Protein AF-0000000086683139 (afdb_homodimer)

Sequence (374 aa):
MGTTRTSRERWIEEGLRALADGGPDAVRVEVLAKRLGVTKGGFYGSFADRDALLGAMLDTWERESTDEVLARVEREGGDPRTRARRAGMLTFSSDRLLPIDLAVRDWARRDEAVAERLRRVDNRRMGLLREMIGTFCADVDEVEARSLIAFCVAIGGHFLAADHGDRTRGQVLARAADLILDRPRPGMGTTRTSRERWIEEGLRALADGGPDAVRVEVLAKRLGVTKGGFYGSFADRDALLGAMLDTWERESTDEVLARVEREGGDPRTRARRAGMLTFSSDRLLPIDLAVRDWARRDEAVAERLRRVDNRRMGLLREMIGTFCADVDEVEARSLIAFCVAIGGHFLAADHGDRTRGQVLARAADLILDRPRPG

pLDDT: mean 91.91, std 10.01, range [36.03, 98.5]

Structure (mmCIF, N/CA/C/O backbone):
data_AF-0000000086683139-model_v1
#
loop_
_entity.id
_entity.type
_entity.pdbx_description
1 polymer 'TetR family transcriptional regulator'
#
loop_
_atom_site.group_PDB
_atom_site.id
_atom_site.type_symbol
_atom_site.label_atom_id
_atom_site.label_alt_id
_atom_site.label_comp_id
_atom_site.label_asym_id
_atom_site.label_entity_id
_atom_site.label_seq_id
_atom_site.pdbx_PDB_ins_code
_atom_site.Cartn_x
_atom_site.Cartn_y
_atom_site.Cartn_z
_atom_site.occupancy
_atom_site.B_iso_or_equiv
_atom_site.auth_seq_id
_atom_site.auth_comp_id
_atom_site.auth_asym_id
_atom_site.auth_atom_id
_atom_site.pdbx_PDB_model_num
ATOM 1 N N . MET A 1 1 ? 24.453 -15.883 -38.875 1 36.03 1 MET A N 1
ATOM 2 C CA . MET A 1 1 ? 23.641 -14.875 -38.188 1 36.03 1 MET A CA 1
ATOM 3 C C . MET A 1 1 ? 23.781 -14.984 -36.688 1 36.03 1 MET A C 1
ATOM 5 O O . MET A 1 1 ? 23.484 -16.031 -36.094 1 36.03 1 MET A O 1
ATOM 9 N N . GLY A 1 2 ? 24.703 -14.438 -36 1 42.91 2 GLY A N 1
ATOM 10 C CA . GLY A 1 2 ? 25.125 -14.672 -34.625 1 42.91 2 GLY A CA 1
ATOM 11 C C . GLY A 1 2 ? 24 -14.523 -33.625 1 42.91 2 GLY A C 1
ATOM 12 O O . GLY A 1 2 ? 23.234 -13.547 -33.688 1 42.91 2 GLY A O 1
ATOM 13 N N . THR A 1 3 ? 23.281 -15.547 -33.188 1 50.06 3 THR A N 1
ATOM 14 C CA . THR A 1 3 ? 22.156 -15.555 -32.25 1 50.06 3 THR A CA 1
ATOM 15 C C . THR A 1 3 ? 22.375 -14.531 -31.156 1 50.06 3 THR A C 1
ATOM 17 O O . THR A 1 3 ? 23.344 -14.617 -30.406 1 50.06 3 THR A O 1
ATOM 20 N N . THR A 1 4 ? 22.156 -13.336 -31.406 1 58.88 4 THR A N 1
ATOM 21 C CA . THR A 1 4 ? 22.312 -12.227 -30.469 1 58.88 4 THR A CA 1
ATOM 22 C C . THR A 1 4 ? 21.875 -12.641 -29.062 1 58.88 4 THR A C 1
ATOM 24 O O . THR A 1 4 ? 20.766 -13.125 -28.875 1 58.88 4 THR A O 1
ATOM 27 N N . ARG A 1 5 ? 22.953 -13.094 -28.203 1 76.19 5 ARG A N 1
ATOM 28 C CA . ARG A 1 5 ? 22.797 -13.57 -26.844 1 76.19 5 ARG A CA 1
ATOM 29 C C . ARG A 1 5 ? 21.953 -12.609 -26.016 1 76.19 5 ARG A C 1
ATOM 31 O O . ARG A 1 5 ? 22.125 -11.398 -26.094 1 76.19 5 ARG A O 1
ATOM 38 N N . THR A 1 6 ? 20.844 -13.172 -25.453 1 84.62 6 THR A N 1
ATOM 39 C CA . THR A 1 6 ? 20.016 -12.391 -24.531 1 84.62 6 THR A CA 1
ATOM 40 C C . THR A 1 6 ? 20.891 -11.719 -23.469 1 84.62 6 THR A C 1
ATOM 42 O O . THR A 1 6 ? 21.719 -12.367 -22.828 1 84.62 6 THR A O 1
ATOM 45 N N . SER A 1 7 ? 20.781 -10.469 -23.438 1 91 7 SER A N 1
ATOM 46 C CA . SER A 1 7 ? 21.609 -9.727 -22.5 1 91 7 SER A CA 1
ATOM 47 C C . SER A 1 7 ? 21.203 -9.992 -21.062 1 91 7 SER A C 1
ATOM 49 O O . SER A 1 7 ? 20.078 -10.414 -20.797 1 91 7 SER A O 1
ATOM 51 N N . ARG A 1 8 ? 22.109 -9.844 -20.203 1 95.31 8 ARG A N 1
ATOM 52 C CA . ARG A 1 8 ? 21.875 -9.961 -18.766 1 95.31 8 ARG A CA 1
ATOM 53 C C . ARG A 1 8 ? 20.703 -9.086 -18.328 1 95.31 8 ARG A C 1
ATOM 55 O O . ARG A 1 8 ? 19.875 -9.516 -17.516 1 95.31 8 ARG A O 1
ATOM 62 N N . GLU A 1 9 ? 20.578 -7.973 -18.875 1 96.25 9 GLU A N 1
ATOM 63 C CA . GLU A 1 9 ? 19.547 -7 -18.531 1 96.25 9 GLU A CA 1
ATOM 64 C C . GLU A 1 9 ? 18.156 -7.512 -18.906 1 96.25 9 GLU A C 1
ATOM 66 O O . GLU A 1 9 ? 17.188 -7.25 -18.203 1 96.25 9 GLU A O 1
ATOM 71 N N . ARG A 1 10 ? 18.062 -8.156 -19.922 1 96.69 10 ARG A N 1
ATOM 72 C CA . ARG A 1 10 ? 16.781 -8.68 -20.359 1 96.69 10 ARG A CA 1
ATOM 73 C C . ARG A 1 10 ? 16.281 -9.766 -19.422 1 96.69 10 ARG A C 1
ATOM 75 O O . ARG A 1 10 ? 15.078 -9.844 -19.141 1 96.69 10 ARG A O 1
ATOM 82 N N . TRP A 1 11 ? 17.234 -10.578 -18.953 1 97.25 11 TRP A N 1
ATOM 83 C CA . TRP A 1 11 ? 16.875 -11.594 -17.969 1 97.25 11 TRP A CA 1
ATOM 84 C C . TRP A 1 11 ? 16.391 -10.945 -16.672 1 97.25 11 TRP A C 1
ATOM 86 O O . TRP A 1 11 ? 15.391 -11.375 -16.094 1 97.25 11 TRP A O 1
ATOM 96 N N . ILE A 1 12 ? 17.094 -9.922 -16.281 1 98.12 12 ILE A N 1
ATOM 97 C CA . ILE A 1 12 ? 16.75 -9.227 -15.047 1 98.12 12 ILE A CA 1
ATOM 98 C C . ILE A 1 12 ? 15.367 -8.586 -15.188 1 98.12 12 ILE A C 1
ATOM 100 O O . ILE A 1 12 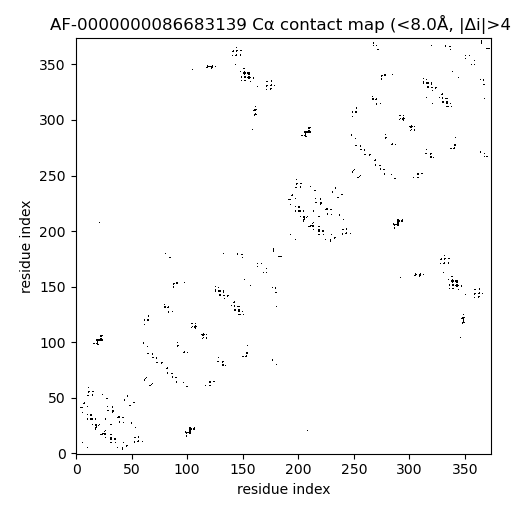? 14.523 -8.719 -14.297 1 98.12 12 ILE A O 1
ATOM 104 N N . GLU A 1 13 ? 15.117 -7.957 -16.312 1 97.62 13 GLU A N 1
ATOM 105 C CA . GLU A 1 13 ? 13.836 -7.285 -16.531 1 97.62 13 GLU A CA 1
ATOM 106 C C . GLU A 1 13 ? 12.688 -8.289 -16.562 1 97.62 13 GLU A C 1
ATOM 108 O O . GLU A 1 13 ? 11.641 -8.055 -15.953 1 97.62 13 GLU A O 1
ATOM 113 N N . GLU A 1 14 ? 12.93 -9.344 -17.234 1 97.75 14 GLU A N 1
ATOM 114 C CA . GLU A 1 14 ? 11.906 -10.383 -17.266 1 97.75 14 GLU A CA 1
ATOM 115 C C . GLU A 1 14 ? 11.695 -10.992 -15.883 1 97.75 14 GLU A C 1
ATOM 117 O O . GLU A 1 14 ? 10.57 -11.328 -15.508 1 97.75 14 GLU A O 1
ATOM 122 N N . GLY A 1 15 ? 12.75 -11.18 -15.156 1 98.19 15 GLY A N 1
ATOM 123 C CA . GLY A 1 15 ? 12.648 -11.641 -13.781 1 98.19 15 GLY A CA 1
ATOM 124 C C . GLY A 1 15 ? 11.859 -10.703 -12.891 1 98.19 15 GLY A C 1
ATOM 125 O O . GLY A 1 15 ? 11.031 -11.148 -12.086 1 98.19 15 GLY A O 1
ATOM 126 N N . LEU A 1 16 ? 12.102 -9.422 -13.031 1 97.94 16 LEU A N 1
ATOM 127 C CA . LEU A 1 16 ? 11.391 -8.414 -12.242 1 97.94 16 LEU A CA 1
ATOM 128 C C . LEU A 1 16 ? 9.906 -8.414 -12.586 1 97.94 16 LEU A C 1
ATOM 130 O O . LEU A 1 16 ? 9.062 -8.25 -11.703 1 97.94 16 LEU A O 1
ATOM 134 N N . ARG A 1 17 ? 9.602 -8.594 -13.82 1 96.5 17 ARG A N 1
ATOM 135 C CA . ARG A 1 17 ? 8.203 -8.703 -14.227 1 96.5 17 ARG A CA 1
ATOM 136 C C . ARG A 1 17 ? 7.543 -9.914 -13.578 1 96.5 17 ARG A C 1
ATOM 138 O O . ARG A 1 17 ? 6.43 -9.82 -13.055 1 96.5 17 ARG A O 1
ATOM 145 N N . ALA A 1 18 ? 8.273 -11.031 -13.625 1 96.94 18 ALA A N 1
ATOM 146 C CA . ALA A 1 18 ? 7.77 -12.258 -13 1 96.94 18 ALA A CA 1
ATOM 147 C C . ALA A 1 18 ? 7.582 -12.07 -11.5 1 96.94 18 ALA A C 1
ATOM 149 O O . ALA A 1 18 ? 6.586 -12.516 -10.93 1 96.94 18 ALA A O 1
ATOM 150 N N . LEU A 1 19 ? 8.531 -11.406 -10.906 1 97.06 19 LEU A N 1
ATOM 151 C CA . LEU A 1 19 ? 8.461 -11.109 -9.484 1 97.06 19 LEU A CA 1
ATOM 152 C C . LEU A 1 19 ? 7.215 -10.289 -9.156 1 97.06 19 LEU A C 1
ATOM 154 O O . LEU A 1 19 ? 6.48 -10.609 -8.219 1 97.06 19 LEU A O 1
ATOM 158 N N . ALA A 1 20 ? 6.953 -9.273 -9.922 1 94.56 20 ALA A N 1
ATOM 159 C CA . ALA A 1 20 ? 5.809 -8.391 -9.727 1 94.56 20 ALA A CA 1
ATOM 160 C C . ALA A 1 20 ? 4.496 -9.156 -9.867 1 94.56 20 ALA A C 1
ATOM 162 O O . ALA A 1 20 ? 3.531 -8.875 -9.148 1 94.56 20 ALA A O 1
ATOM 163 N N . ASP A 1 21 ? 4.551 -10.156 -10.703 1 90.31 21 ASP A N 1
ATOM 164 C CA . ASP A 1 21 ? 3.332 -10.891 -11.031 1 90.31 21 ASP A CA 1
ATOM 165 C C . ASP A 1 21 ? 3.039 -11.969 -9.984 1 90.31 21 ASP A C 1
ATOM 167 O O . ASP A 1 21 ? 1.876 -12.266 -9.703 1 90.31 21 ASP A O 1
ATOM 171 N N . GLY A 1 22 ? 4.125 -12.516 -9.438 1 90.44 22 GLY A N 1
ATOM 172 C CA . GLY A 1 22 ? 3.83 -13.695 -8.633 1 90.44 22 GLY A CA 1
ATOM 173 C C . GLY A 1 22 ? 4.832 -13.914 -7.512 1 90.44 22 GLY A C 1
ATOM 174 O O . GLY A 1 22 ? 4.859 -14.984 -6.902 1 90.44 22 GLY A O 1
ATOM 175 N N . GLY A 1 23 ? 5.648 -12.969 -7.262 1 94.5 23 GLY A N 1
ATOM 176 C CA . GLY A 1 23 ? 6.637 -13.133 -6.211 1 94.5 23 GLY A CA 1
ATOM 177 C C . GLY A 1 23 ? 7.855 -13.922 -6.656 1 94.5 23 GLY A C 1
ATOM 178 O O . GLY A 1 23 ? 7.977 -14.281 -7.828 1 94.5 23 GLY A O 1
ATOM 179 N N . PRO A 1 24 ? 8.703 -14.156 -5.723 1 96.38 24 PRO A N 1
ATOM 180 C CA . PRO A 1 24 ? 9.969 -14.805 -6.086 1 96.38 24 PRO A CA 1
ATOM 181 C C . PRO A 1 24 ? 9.766 -16.234 -6.609 1 96.38 24 PRO A C 1
ATOM 183 O O . PRO A 1 24 ? 10.562 -16.719 -7.414 1 96.38 24 PRO A O 1
ATOM 186 N N . ASP A 1 25 ? 8.734 -16.891 -6.195 1 94.25 25 ASP A N 1
ATOM 187 C CA . ASP A 1 25 ? 8.477 -18.25 -6.641 1 94.25 25 ASP A CA 1
ATOM 188 C C . ASP A 1 25 ? 8.117 -18.281 -8.125 1 94.25 25 ASP A C 1
ATOM 190 O O . ASP A 1 25 ? 8.281 -19.312 -8.781 1 94.25 25 ASP A O 1
ATOM 194 N N . ALA A 1 26 ? 7.695 -17.219 -8.625 1 95.19 26 ALA A N 1
ATOM 195 C CA . ALA A 1 26 ? 7.316 -17.125 -10.039 1 95.19 26 ALA A CA 1
ATOM 196 C C . ALA A 1 26 ? 8.539 -16.922 -10.922 1 95.19 26 ALA A C 1
ATOM 198 O O . ALA A 1 26 ? 8.461 -17.047 -12.148 1 95.19 26 ALA A O 1
ATOM 199 N N . VAL A 1 27 ? 9.664 -16.641 -10.328 1 97.75 27 VAL A N 1
ATOM 200 C CA . VAL A 1 27 ? 10.898 -16.438 -11.07 1 97.75 27 VAL A CA 1
ATOM 201 C C . VAL A 1 27 ? 11.586 -17.781 -11.32 1 97.75 27 VAL A C 1
ATOM 203 O O . VAL A 1 27 ? 12.438 -18.203 -10.531 1 97.75 27 VAL A O 1
ATOM 206 N N . ARG A 1 28 ? 11.188 -18.375 -12.43 1 97.62 28 ARG A N 1
ATOM 207 C CA . ARG A 1 28 ? 11.734 -19.656 -12.836 1 97.62 28 ARG A CA 1
ATOM 208 C C . ARG A 1 28 ? 12.484 -19.547 -14.156 1 97.62 28 ARG A C 1
ATOM 210 O O . ARG A 1 28 ? 11.969 -18.969 -15.117 1 97.62 28 ARG A O 1
ATOM 217 N N . VAL A 1 29 ? 13.633 -20.125 -14.203 1 96.88 29 VAL A N 1
ATOM 218 C CA . VAL A 1 29 ? 14.523 -19.969 -15.344 1 96.88 29 VAL A CA 1
ATOM 219 C C . VAL A 1 29 ? 13.844 -20.469 -16.625 1 96.88 29 VAL A C 1
ATOM 221 O O . VAL A 1 29 ? 13.875 -19.781 -17.656 1 96.88 29 VAL A O 1
ATOM 224 N N . GLU A 1 30 ? 13.219 -21.578 -16.5 1 96.44 30 GLU A N 1
ATOM 225 C CA . GLU A 1 30 ? 12.562 -22.156 -17.656 1 96.44 30 GLU A CA 1
ATOM 226 C C . GLU A 1 30 ? 11.445 -21.266 -18.172 1 96.44 30 GLU A C 1
ATOM 228 O O . GLU A 1 30 ? 11.305 -21.062 -19.391 1 96.44 30 GLU A O 1
ATOM 233 N N . VAL A 1 31 ? 10.734 -20.719 -17.312 1 96.19 31 VAL A N 1
ATOM 234 C CA . VAL A 1 31 ? 9.609 -19.859 -17.672 1 96.19 31 VAL A CA 1
ATOM 235 C C . VAL A 1 31 ? 10.133 -18.562 -18.281 1 96.19 31 VAL A C 1
ATOM 237 O O . VAL A 1 31 ? 9.594 -18.078 -19.281 1 96.19 31 VAL A O 1
ATOM 240 N N . LEU A 1 32 ? 11.148 -18.016 -17.672 1 97.31 32 LEU A N 1
ATOM 241 C CA . LEU A 1 32 ? 11.734 -16.781 -18.188 1 97.31 32 LEU A CA 1
ATOM 242 C C . LEU A 1 32 ? 12.297 -17 -19.578 1 97.31 32 LEU A C 1
ATOM 244 O O . LEU A 1 32 ? 12.117 -16.141 -20.469 1 97.31 32 LEU A O 1
ATOM 248 N N . ALA A 1 33 ? 12.938 -18.125 -19.766 1 96.56 33 ALA A N 1
ATOM 249 C CA . ALA A 1 33 ? 13.492 -18.438 -21.078 1 96.56 33 ALA A CA 1
ATOM 250 C C . ALA A 1 33 ? 12.398 -18.516 -22.141 1 96.56 33 ALA A C 1
ATOM 252 O O . ALA A 1 33 ? 12.547 -17.953 -23.234 1 96.56 33 ALA A O 1
ATOM 253 N N . LYS A 1 34 ? 11.344 -19.141 -21.766 1 96.12 34 LYS A N 1
ATOM 254 C CA . LYS A 1 34 ? 10.211 -19.266 -22.672 1 96.12 34 LYS A CA 1
ATOM 255 C C . LYS A 1 34 ? 9.641 -17.891 -23.031 1 96.12 34 LYS A C 1
ATOM 257 O O . LYS A 1 34 ? 9.383 -17.609 -24.203 1 96.12 34 LYS A O 1
ATOM 262 N N . ARG A 1 35 ? 9.516 -17.047 -22.094 1 95.44 35 ARG A N 1
ATOM 263 C CA . ARG A 1 35 ? 8.961 -15.719 -22.312 1 95.44 35 ARG A CA 1
ATOM 264 C C . ARG A 1 35 ? 9.891 -14.875 -23.188 1 95.44 35 ARG A C 1
ATOM 266 O O . ARG A 1 35 ? 9.43 -14.047 -23.969 1 95.44 35 ARG A O 1
ATOM 273 N N . LEU A 1 36 ? 11.148 -15.102 -23 1 95.69 36 LEU A N 1
ATOM 274 C CA . LEU A 1 36 ? 12.148 -14.359 -23.75 1 95.69 36 LEU A CA 1
ATOM 275 C C . LEU A 1 36 ? 12.367 -14.961 -25.125 1 95.69 36 LEU A C 1
ATOM 277 O O . LEU A 1 36 ? 13.023 -14.359 -25.984 1 95.69 36 LEU A O 1
ATOM 281 N N . GLY A 1 37 ? 11.805 -16.141 -25.328 1 95.06 37 GLY A N 1
ATOM 282 C CA . GLY A 1 37 ? 11.953 -16.812 -26.609 1 95.06 37 GLY A CA 1
ATOM 283 C C . GLY A 1 37 ? 13.344 -17.359 -26.844 1 95.06 37 GLY A C 1
ATOM 284 O O . GLY A 1 37 ? 13.859 -17.328 -27.953 1 95.06 37 GLY A O 1
ATOM 285 N N . VAL A 1 38 ? 13.992 -17.797 -25.812 1 93.75 38 VAL A N 1
ATOM 286 C CA . VAL A 1 38 ? 15.344 -18.328 -25.891 1 93.75 38 VAL A CA 1
ATOM 287 C C . VAL A 1 38 ? 15.422 -19.672 -25.188 1 93.75 38 VAL A C 1
ATOM 289 O O . VAL A 1 38 ? 14.453 -20.109 -24.547 1 93.75 38 VAL A O 1
ATOM 292 N N . THR A 1 39 ? 16.5 -20.328 -25.359 1 90.31 39 THR A N 1
ATOM 293 C CA . THR A 1 39 ? 16.719 -21.594 -24.672 1 90.31 39 THR A CA 1
ATOM 294 C C . THR A 1 39 ? 17.188 -21.344 -23.234 1 90.31 39 THR A C 1
ATOM 296 O O . THR A 1 39 ? 17.734 -20.297 -22.922 1 90.31 39 THR A O 1
ATOM 299 N N . LYS A 1 40 ? 16.969 -22.281 -22.391 1 90.69 40 LYS A N 1
ATOM 300 C CA . LYS A 1 40 ? 17.438 -22.219 -21.016 1 90.69 40 LYS A CA 1
ATOM 301 C C . LYS A 1 40 ? 18.953 -22.094 -20.938 1 90.69 40 LYS A C 1
ATOM 303 O O . LYS A 1 40 ? 19.5 -21.516 -20 1 90.69 40 LYS A O 1
ATOM 308 N N . GLY A 1 41 ? 19.641 -22.719 -21.938 1 90.19 41 GLY A N 1
ATOM 309 C CA . GLY A 1 41 ? 21.078 -22.656 -22.016 1 90.19 41 GLY A CA 1
ATOM 310 C C . GLY A 1 41 ? 21.625 -21.234 -22.047 1 90.19 41 GLY A C 1
ATOM 311 O O . GLY A 1 41 ? 22.688 -20.953 -21.5 1 90.19 41 GLY A O 1
ATOM 312 N N . GLY A 1 42 ? 20.891 -20.391 -22.656 1 90.81 42 GLY A N 1
ATOM 313 C CA . GLY A 1 42 ? 21.281 -18.984 -22.719 1 90.81 42 GLY A CA 1
ATOM 314 C C . GLY A 1 42 ? 21.344 -18.328 -21.344 1 90.81 42 GLY A C 1
ATOM 315 O O . GLY A 1 42 ? 22.031 -17.328 -21.172 1 90.81 42 GLY A O 1
ATOM 316 N N . PHE A 1 43 ? 20.594 -18.891 -20.391 1 95.75 43 PHE A N 1
ATOM 317 C CA . PHE A 1 43 ? 20.578 -18.375 -19.031 1 95.75 43 PHE A CA 1
ATOM 318 C C . PHE A 1 43 ? 21.938 -18.531 -18.359 1 95.75 43 PHE A C 1
ATOM 320 O O . PHE A 1 43 ? 22.422 -17.609 -17.703 1 95.75 43 PHE A O 1
ATOM 327 N N . TYR A 1 44 ? 22.547 -19.547 -18.531 1 93.19 44 TYR A N 1
ATOM 328 C CA . TYR A 1 44 ? 23.766 -19.906 -17.812 1 93.19 44 TYR A CA 1
ATOM 329 C C . TYR A 1 44 ? 24.969 -19.188 -18.391 1 93.19 44 TYR A C 1
ATOM 331 O O . TYR A 1 44 ? 26.062 -19.203 -17.812 1 93.19 44 TYR A O 1
ATOM 339 N N . GLY A 1 45 ? 24.844 -18.625 -19.516 1 92.12 45 GLY A N 1
ATOM 340 C CA . GLY A 1 45 ? 25.828 -17.672 -20.016 1 92.12 45 GLY A CA 1
ATOM 341 C C . GLY A 1 45 ? 25.828 -16.359 -19.234 1 92.12 45 GLY A C 1
ATOM 342 O O . GLY A 1 45 ? 26.859 -15.672 -19.188 1 92.12 45 GLY A O 1
ATOM 343 N N . SER A 1 46 ? 24.719 -16.125 -18.594 1 94.69 46 SER A N 1
ATOM 344 C CA . SER A 1 46 ? 24.547 -14.859 -17.906 1 94.69 46 SER A CA 1
ATOM 345 C C . SER A 1 46 ? 24.594 -15.031 -16.391 1 94.69 46 SER A C 1
ATOM 347 O O . SER A 1 46 ? 25.078 -14.156 -15.672 1 94.69 46 SER A O 1
ATOM 349 N N . PHE A 1 47 ? 24.062 -16.188 -15.945 1 97.38 47 PHE A N 1
ATOM 350 C CA . PHE A 1 47 ? 23.953 -16.406 -14.508 1 97.38 47 PHE A CA 1
ATOM 351 C C . PHE A 1 47 ? 24.344 -17.828 -14.148 1 97.38 47 PHE A C 1
ATOM 353 O O . PHE A 1 47 ? 24.016 -18.766 -14.867 1 97.38 47 PHE A O 1
ATOM 360 N N . ALA A 1 48 ? 25 -17.891 -13.016 1 96.69 48 ALA A N 1
ATOM 361 C CA . ALA A 1 48 ? 25.438 -19.203 -12.539 1 96.69 48 ALA A CA 1
ATOM 362 C C . ALA A 1 48 ? 24.25 -20.062 -12.148 1 96.69 48 ALA A C 1
ATOM 364 O O . ALA A 1 48 ? 24.266 -21.281 -12.32 1 96.69 48 ALA A O 1
ATOM 365 N N . ASP A 1 49 ? 23.188 -19.422 -11.523 1 96.88 49 ASP A N 1
ATOM 366 C CA . ASP A 1 49 ? 21.984 -20.109 -11.062 1 96.88 49 ASP A CA 1
ATOM 367 C C . ASP A 1 49 ? 20.859 -19.109 -10.805 1 96.88 49 ASP A C 1
ATOM 369 O O . ASP A 1 49 ? 21.016 -17.922 -11.023 1 96.88 49 ASP A O 1
ATOM 373 N N . ARG A 1 50 ? 19.719 -19.594 -10.414 1 97.5 50 ARG A N 1
ATOM 374 C CA . ARG A 1 50 ? 18.531 -18.781 -10.133 1 97.5 50 ARG A CA 1
ATOM 375 C C . ARG A 1 50 ? 18.797 -17.766 -9.031 1 97.5 50 ARG A C 1
ATOM 377 O O . ARG A 1 50 ? 18.344 -16.625 -9.102 1 97.5 50 ARG A O 1
ATOM 384 N N . ASP A 1 51 ? 19.562 -18.172 -8.086 1 97.56 51 ASP A N 1
ATOM 385 C CA . ASP A 1 51 ? 19.859 -17.281 -6.969 1 97.56 51 ASP A CA 1
ATOM 386 C C . ASP A 1 51 ? 20.672 -16.078 -7.426 1 97.56 51 ASP A C 1
ATOM 388 O O . ASP A 1 51 ? 20.469 -14.969 -6.922 1 97.56 51 ASP A O 1
ATOM 392 N N . ALA A 1 52 ? 21.531 -16.312 -8.266 1 98.06 52 ALA A N 1
ATOM 393 C CA . ALA A 1 52 ? 22.312 -15.203 -8.836 1 98.06 52 ALA A CA 1
ATOM 394 C C . ALA A 1 52 ? 21.391 -14.211 -9.547 1 98.06 52 ALA A C 1
ATOM 396 O O . ALA A 1 52 ? 21.594 -13 -9.461 1 98.06 52 ALA A O 1
ATOM 397 N N . LEU A 1 53 ? 20.422 -14.734 -10.273 1 98.31 53 LEU A N 1
ATOM 398 C CA . LEU A 1 53 ? 19.438 -13.867 -10.922 1 98.31 53 LEU A CA 1
ATOM 399 C C . LEU A 1 53 ? 18.641 -13.086 -9.883 1 98.31 53 LEU A C 1
ATOM 401 O O . LEU A 1 53 ? 18.484 -11.867 -10 1 98.31 53 LEU A O 1
ATOM 405 N N . LEU A 1 54 ? 18.172 -13.75 -8.844 1 98.44 54 LEU A N 1
ATOM 406 C CA . LEU A 1 54 ? 17.406 -13.094 -7.785 1 98.44 54 LEU A CA 1
ATOM 407 C C . LEU A 1 54 ? 18.203 -11.961 -7.152 1 98.44 54 LEU A C 1
ATOM 409 O O . LEU A 1 54 ? 17.672 -10.875 -6.918 1 98.44 54 LEU A O 1
ATOM 413 N N . GLY A 1 55 ? 19.422 -12.234 -6.898 1 98.25 55 GLY A N 1
ATOM 414 C CA . GLY A 1 55 ? 20.297 -11.203 -6.367 1 98.25 55 GLY A CA 1
ATOM 415 C C . GLY A 1 55 ? 20.422 -9.992 -7.277 1 98.25 55 GLY A C 1
ATOM 416 O O . GLY A 1 55 ? 20.312 -8.852 -6.82 1 98.25 55 GLY A O 1
ATOM 417 N N . ALA A 1 56 ? 20.609 -10.289 -8.516 1 98.5 56 ALA A N 1
ATOM 418 C CA . ALA A 1 56 ? 20.75 -9.211 -9.492 1 98.5 56 ALA A CA 1
ATOM 419 C C . ALA A 1 56 ? 19.469 -8.398 -9.617 1 98.5 56 ALA A C 1
ATOM 421 O O . ALA A 1 56 ? 19.516 -7.184 -9.805 1 98.5 56 ALA A O 1
ATOM 422 N N . MET A 1 57 ? 18.391 -9.055 -9.594 1 98.44 57 MET A N 1
ATOM 423 C CA . MET A 1 57 ? 17.078 -8.391 -9.609 1 98.44 57 MET A CA 1
ATOM 424 C C . MET A 1 57 ? 16.938 -7.445 -8.422 1 98.44 57 MET A C 1
ATOM 426 O O . MET A 1 57 ? 16.531 -6.293 -8.586 1 98.44 57 MET A O 1
ATOM 430 N N . LEU A 1 58 ? 17.281 -7.918 -7.27 1 98.44 58 LEU A N 1
ATOM 431 C CA . LEU A 1 58 ? 17.203 -7.105 -6.062 1 98.44 58 LEU A CA 1
ATOM 432 C C . LEU A 1 58 ? 18.172 -5.93 -6.129 1 98.44 58 LEU A C 1
ATOM 434 O O . LEU A 1 58 ? 17.844 -4.828 -5.676 1 98.44 58 LEU A O 1
ATOM 438 N N . ASP A 1 59 ? 19.344 -6.188 -6.695 1 98.12 59 ASP A N 1
ATOM 439 C CA . ASP A 1 59 ? 20.281 -5.098 -6.902 1 98.12 59 ASP A CA 1
ATOM 440 C C . ASP A 1 59 ? 19.688 -4.008 -7.785 1 98.12 59 ASP A C 1
ATOM 442 O O . ASP A 1 59 ? 19.812 -2.816 -7.484 1 98.12 59 ASP A O 1
ATOM 446 N N . THR A 1 60 ? 19.109 -4.453 -8.805 1 97.19 60 THR A N 1
ATOM 447 C CA . THR A 1 60 ? 18.5 -3.525 -9.75 1 97.19 60 THR A CA 1
ATOM 448 C C . THR A 1 60 ? 17.359 -2.752 -9.094 1 97.19 60 THR A C 1
ATOM 450 O O . THR A 1 60 ? 17.281 -1.527 -9.219 1 97.19 60 THR A O 1
ATOM 453 N N . TRP A 1 61 ? 16.5 -3.436 -8.43 1 96.69 61 TRP A N 1
ATOM 454 C CA . TRP A 1 61 ? 15.391 -2.811 -7.707 1 96.69 61 TRP A CA 1
ATOM 455 C C . TRP A 1 61 ? 15.914 -1.774 -6.715 1 96.69 61 TRP A C 1
ATOM 457 O O . TRP A 1 61 ? 15.414 -0.649 -6.66 1 96.69 61 TRP A O 1
ATOM 467 N N . GLU A 1 62 ? 16.906 -2.119 -5.93 1 96.25 62 GLU A N 1
ATOM 468 C CA . GLU A 1 62 ? 17.469 -1.214 -4.938 1 96.25 62 GLU A CA 1
ATOM 469 C C . GLU A 1 62 ? 18.047 0.035 -5.594 1 96.25 62 GLU A C 1
ATOM 471 O O . GLU A 1 62 ? 17.812 1.154 -5.141 1 96.25 62 GLU A O 1
ATOM 476 N N . ARG A 1 63 ? 18.75 -0.193 -6.609 1 95.12 63 ARG A N 1
ATOM 477 C CA . ARG A 1 63 ? 19.375 0.919 -7.328 1 95.12 63 ARG A CA 1
ATOM 478 C C . ARG A 1 63 ? 18.312 1.853 -7.902 1 95.12 63 ARG A C 1
ATOM 480 O O . ARG A 1 63 ? 18.391 3.07 -7.723 1 95.12 63 ARG A O 1
ATOM 487 N N . GLU A 1 64 ? 17.344 1.303 -8.555 1 92.75 64 GLU A N 1
ATOM 488 C CA . GLU A 1 64 ? 16.297 2.1 -9.195 1 92.75 64 GLU A CA 1
ATOM 489 C C . GLU A 1 64 ? 15.438 2.812 -8.164 1 92.75 64 GLU A C 1
ATOM 491 O O . GLU A 1 64 ? 14.953 3.922 -8.398 1 92.75 64 GLU A O 1
ATOM 496 N N . SER A 1 65 ? 15.305 2.166 -7.055 1 91.56 65 SER A N 1
ATOM 497 C CA . SER A 1 65 ? 14.406 2.67 -6.023 1 91.56 65 SER A CA 1
ATOM 498 C C . SER A 1 65 ? 15.078 3.762 -5.195 1 91.56 65 SER A C 1
ATOM 500 O O . SER A 1 65 ? 14.398 4.543 -4.523 1 91.56 65 SER A O 1
ATOM 502 N N . THR A 1 66 ? 16.344 3.771 -5.152 1 93.06 66 THR A N 1
ATOM 503 C CA . THR A 1 66 ? 17.047 4.723 -4.301 1 93.06 66 THR A CA 1
ATOM 504 C C . THR A 1 66 ? 17.953 5.625 -5.137 1 93.06 66 THR A C 1
ATOM 506 O O . THR A 1 66 ? 17.562 6.742 -5.488 1 93.06 66 THR A O 1
ATOM 509 N N . ASP A 1 67 ? 18.953 5.012 -5.738 1 90.12 67 ASP A N 1
ATOM 510 C CA . ASP A 1 67 ? 20 5.781 -6.406 1 90.12 67 ASP A CA 1
ATOM 511 C C . ASP A 1 67 ? 19.438 6.609 -7.555 1 90.12 67 ASP A C 1
ATOM 513 O O . ASP A 1 67 ? 19.734 7.797 -7.68 1 90.12 67 ASP A O 1
ATOM 517 N N . GLU A 1 68 ? 18.656 6.043 -8.32 1 88.62 68 GLU A N 1
ATOM 518 C CA . GLU A 1 68 ? 18.141 6.738 -9.492 1 88.62 68 GLU A CA 1
ATOM 519 C C . GLU A 1 68 ? 17.156 7.84 -9.102 1 88.62 68 GLU A C 1
ATOM 521 O O . GLU A 1 68 ? 17.141 8.906 -9.719 1 88.62 68 GLU A O 1
ATOM 526 N N . VAL A 1 69 ? 16.375 7.625 -8.086 1 86.31 69 VAL A N 1
ATOM 527 C CA . VAL A 1 69 ? 15.43 8.633 -7.594 1 86.31 69 VAL A CA 1
ATOM 528 C C . VAL A 1 69 ? 16.203 9.812 -7 1 86.31 69 VAL A C 1
ATOM 530 O O . VAL A 1 69 ? 15.914 10.969 -7.32 1 86.31 69 VAL A O 1
ATOM 533 N N . LEU A 1 70 ? 17.156 9.445 -6.152 1 88.06 70 LEU A N 1
ATOM 534 C CA . LEU A 1 70 ? 17.969 10.484 -5.512 1 88.06 70 LEU A CA 1
ATOM 535 C C . LEU A 1 70 ? 18.719 11.312 -6.551 1 88.06 70 LEU A C 1
ATOM 537 O O . LEU A 1 70 ? 18.766 12.539 -6.445 1 88.06 70 LEU A O 1
ATOM 541 N N . ALA A 1 71 ? 19.234 10.617 -7.535 1 90.62 71 ALA A N 1
ATOM 542 C CA . ALA A 1 71 ? 19.969 11.305 -8.602 1 90.62 71 ALA A CA 1
ATOM 543 C C . ALA A 1 71 ? 19.047 12.242 -9.375 1 90.62 71 ALA A C 1
ATOM 545 O O . ALA A 1 71 ? 19.438 13.352 -9.734 1 90.62 71 ALA A O 1
ATOM 546 N N . ARG A 1 72 ? 17.891 11.805 -9.633 1 89.19 72 ARG A N 1
ATOM 547 C CA . ARG A 1 72 ? 16.922 12.625 -10.367 1 89.19 72 ARG A CA 1
ATOM 548 C C . ARG A 1 72 ? 16.516 13.844 -9.555 1 89.19 72 ARG A C 1
ATOM 550 O O . ARG A 1 72 ? 16.391 14.945 -10.094 1 89.19 72 ARG A O 1
ATOM 557 N N . VAL A 1 73 ? 16.234 13.633 -8.305 1 89.94 73 VAL A N 1
ATOM 558 C CA . VAL A 1 73 ? 15.859 14.719 -7.406 1 89.94 73 VAL A CA 1
ATOM 559 C C . VAL A 1 73 ? 16.984 15.758 -7.355 1 89.94 73 VAL A C 1
ATOM 561 O O . VAL A 1 73 ? 16.719 16.969 -7.41 1 89.94 73 VAL A O 1
ATOM 564 N N . GLU A 1 74 ? 18.219 15.281 -7.273 1 89.19 74 GLU A N 1
ATOM 565 C CA . GLU A 1 74 ? 19.375 16.172 -7.227 1 89.19 74 GLU A CA 1
ATOM 566 C C . GLU A 1 74 ? 19.547 16.922 -8.539 1 89.19 74 GLU A C 1
ATOM 568 O O . GLU A 1 74 ? 19.812 18.125 -8.547 1 89.19 74 GLU A O 1
ATOM 573 N N . ARG A 1 75 ? 19.391 16.234 -9.602 1 91.94 75 ARG A N 1
ATOM 574 C CA . ARG A 1 75 ? 19.578 16.828 -10.93 1 91.94 75 ARG A CA 1
ATOM 575 C C . ARG A 1 75 ? 18.562 17.922 -11.188 1 91.94 75 ARG A C 1
ATOM 577 O O . ARG A 1 75 ? 18.906 18.969 -11.742 1 91.94 75 ARG A O 1
ATOM 584 N N . GLU A 1 76 ? 17.344 17.656 -10.852 1 89.56 76 GLU A N 1
ATOM 585 C CA . GLU A 1 76 ? 16.281 18.625 -11.117 1 89.56 76 GLU A CA 1
ATOM 586 C C . GLU A 1 76 ? 16.328 19.781 -10.125 1 89.56 76 GLU A C 1
ATOM 588 O O . GLU A 1 76 ? 15.883 20.891 -10.438 1 89.56 76 GLU A O 1
ATOM 593 N N . GLY A 1 77 ? 16.828 19.562 -8.961 1 86.44 77 GLY A N 1
ATOM 594 C CA . GLY A 1 77 ? 17.078 20.609 -7.98 1 86.44 77 GLY A CA 1
ATOM 595 C C . GLY A 1 77 ? 15.812 21.219 -7.398 1 86.44 77 GLY A C 1
ATOM 596 O O . GLY A 1 77 ? 14.781 20.547 -7.32 1 86.44 77 GLY A O 1
ATOM 597 N N . GLY A 1 78 ? 15.984 22.453 -6.848 1 90.06 78 GLY A N 1
ATOM 598 C CA . GLY A 1 78 ? 14.891 23.141 -6.176 1 90.06 78 GLY A CA 1
ATOM 599 C C . GLY A 1 78 ? 15.102 23.281 -4.68 1 90.06 78 GLY A C 1
ATOM 600 O O . GLY A 1 78 ? 16.094 22.781 -4.137 1 90.06 78 GLY A O 1
ATOM 601 N N . ASP A 1 79 ? 14.172 24.141 -4.086 1 92.38 79 ASP A N 1
ATOM 602 C CA . ASP A 1 79 ? 14.227 24.281 -2.633 1 92.38 79 ASP A CA 1
ATOM 603 C C . ASP A 1 79 ? 13.875 22.969 -1.939 1 92.38 79 ASP A C 1
ATOM 605 O O . ASP A 1 79 ? 13.414 22.031 -2.584 1 92.38 79 ASP A O 1
ATOM 609 N N . PRO A 1 80 ? 14.125 22.844 -0.694 1 91.38 80 PRO A N 1
ATOM 610 C CA . PRO A 1 80 ? 13.945 21.594 0.032 1 91.38 80 PRO A CA 1
ATOM 611 C C . PRO A 1 80 ? 12.516 21.062 -0.065 1 91.38 80 PRO A C 1
ATOM 613 O O . PRO A 1 80 ? 12.305 19.844 -0.17 1 91.38 80 PRO A O 1
ATOM 616 N N . ARG A 1 81 ? 11.547 21.875 -0.037 1 93.19 81 ARG A N 1
ATOM 617 C CA . ARG A 1 81 ? 10.156 21.438 -0.135 1 93.19 81 ARG A CA 1
ATOM 618 C C . ARG A 1 81 ? 9.867 20.844 -1.508 1 93.19 81 ARG A C 1
ATOM 620 O O . ARG A 1 81 ? 9.211 19.812 -1.612 1 93.19 81 ARG A O 1
ATOM 627 N N . THR A 1 82 ? 10.391 21.453 -2.516 1 91.62 82 THR A N 1
ATOM 628 C CA . THR A 1 82 ? 10.227 20.969 -3.879 1 91.62 82 THR A CA 1
ATOM 629 C C . THR A 1 82 ? 10.93 19.625 -4.051 1 91.62 82 THR A C 1
ATOM 631 O O . THR A 1 82 ? 10.391 18.703 -4.68 1 91.62 82 THR A O 1
ATOM 634 N N . ARG A 1 83 ? 12.055 19.516 -3.502 1 91.5 83 ARG A N 1
ATOM 635 C CA . ARG A 1 83 ? 12.82 18.281 -3.588 1 91.5 83 ARG A CA 1
ATOM 636 C C . ARG A 1 83 ? 12.102 17.141 -2.863 1 91.5 83 ARG A C 1
ATOM 638 O O . ARG A 1 83 ? 12.047 16.016 -3.365 1 91.5 83 ARG A O 1
ATOM 645 N N . ALA A 1 84 ? 11.57 17.422 -1.688 1 90.81 84 ALA A N 1
ATOM 646 C CA . ALA A 1 84 ? 10.828 16.422 -0.93 1 90.81 84 ALA A CA 1
ATOM 647 C C . ALA A 1 84 ? 9.602 15.945 -1.706 1 90.81 84 ALA A C 1
ATOM 649 O O . ALA A 1 84 ? 9.328 14.742 -1.77 1 90.81 84 ALA A O 1
ATOM 650 N N . ARG A 1 85 ? 8.914 16.875 -2.268 1 90.94 85 ARG A N 1
ATOM 651 C CA . ARG A 1 85 ? 7.734 16.547 -3.059 1 90.94 85 ARG A CA 1
ATOM 652 C C . ARG A 1 85 ? 8.109 15.68 -4.254 1 90.94 85 ARG A C 1
ATOM 654 O O . ARG A 1 85 ? 7.438 14.68 -4.535 1 90.94 85 ARG A O 1
ATOM 661 N N . ARG A 1 86 ? 9.141 16.031 -4.934 1 89 86 ARG A N 1
ATOM 662 C CA . ARG A 1 86 ? 9.594 15.281 -6.098 1 89 86 ARG A CA 1
ATOM 663 C C . ARG A 1 86 ? 10.031 13.875 -5.703 1 89 86 ARG A C 1
ATOM 665 O O . ARG A 1 86 ? 9.734 12.906 -6.406 1 89 86 ARG A O 1
ATOM 672 N N . ALA A 1 87 ? 10.727 13.797 -4.641 1 87.5 87 ALA A N 1
ATOM 673 C CA . ALA A 1 87 ? 11.133 12.484 -4.141 1 87.5 87 ALA A CA 1
ATOM 674 C C . ALA A 1 87 ? 9.922 11.586 -3.928 1 87.5 87 ALA A C 1
ATOM 676 O O . ALA A 1 87 ? 9.914 10.43 -4.367 1 87.5 87 ALA A O 1
ATOM 677 N N . GLY A 1 88 ? 8.938 12.078 -3.256 1 85.25 88 GLY A N 1
ATOM 678 C CA . GLY A 1 88 ? 7.715 11.32 -3.041 1 85.25 88 GLY A CA 1
ATOM 679 C C . GLY A 1 88 ? 7.043 10.891 -4.332 1 85.25 88 GLY A C 1
ATOM 680 O O . GLY A 1 88 ? 6.594 9.75 -4.457 1 85.25 88 GLY A O 1
ATOM 681 N N . MET A 1 89 ? 7.043 11.734 -5.312 1 83.38 89 MET A N 1
ATOM 682 C CA . MET A 1 89 ? 6.383 11.484 -6.59 1 83.38 89 MET A CA 1
ATOM 683 C C . MET A 1 89 ? 7.137 10.438 -7.398 1 83.38 89 MET A C 1
ATOM 685 O O . MET A 1 89 ? 6.527 9.664 -8.141 1 83.38 89 MET A O 1
ATOM 689 N N . LEU A 1 90 ? 8.367 10.375 -7.195 1 82 90 LEU A N 1
ATOM 690 C CA . LEU A 1 90 ? 9.211 9.539 -8.039 1 82 90 LEU A CA 1
ATOM 691 C C . LEU A 1 90 ? 9.391 8.156 -7.426 1 82 90 LEU A C 1
ATOM 693 O O . LEU A 1 90 ? 9.656 7.184 -8.141 1 82 90 LEU A O 1
ATOM 697 N N . THR A 1 91 ? 9.188 8.078 -6.164 1 81.06 91 THR A N 1
ATOM 698 C CA . THR A 1 91 ? 9.57 6.883 -5.414 1 81.06 91 THR A CA 1
ATOM 699 C C . THR A 1 91 ? 8.805 5.66 -5.922 1 81.06 91 THR A C 1
ATOM 701 O O . THR A 1 91 ? 9.406 4.613 -6.176 1 81.06 91 THR A O 1
ATOM 704 N N . PHE A 1 92 ? 7.469 5.777 -6.137 1 81.62 92 PHE A N 1
ATOM 705 C CA . PHE A 1 92 ? 6.648 4.645 -6.555 1 81.62 92 PHE A CA 1
ATOM 706 C C . PHE A 1 92 ? 5.973 4.93 -7.891 1 81.62 92 PHE A C 1
ATOM 708 O O . PHE A 1 92 ? 4.918 4.363 -8.188 1 81.62 92 PHE A O 1
ATOM 715 N N . SER A 1 93 ? 6.441 5.891 -8.617 1 70.44 93 SER A N 1
ATOM 716 C CA . SER A 1 93 ? 5.742 6.637 -9.664 1 70.44 93 SER A CA 1
ATOM 717 C C . SER A 1 93 ? 5.488 5.766 -10.891 1 70.44 93 SER A C 1
ATOM 719 O O . SER A 1 93 ? 4.773 6.172 -11.805 1 70.44 93 SER A O 1
ATOM 721 N N . SER A 1 94 ? 5.926 4.539 -10.961 1 71.94 94 SER A N 1
ATOM 722 C CA . SER A 1 94 ? 5.641 3.867 -12.227 1 71.94 94 SER A CA 1
ATOM 723 C C . SER A 1 94 ? 4.844 2.584 -12.008 1 71.94 94 SER A C 1
ATOM 725 O O . SER A 1 94 ? 4.875 2.012 -10.914 1 71.94 94 SER A O 1
ATOM 727 N N . ASP A 1 95 ? 4.02 2.336 -13.094 1 80.38 95 ASP A N 1
ATOM 728 C CA . ASP A 1 95 ? 3.297 1.069 -13.164 1 80.38 95 ASP A CA 1
ATOM 729 C C . ASP A 1 95 ? 4.258 -0.114 -13.086 1 80.38 95 ASP A C 1
ATOM 731 O O . ASP A 1 95 ? 3.844 -1.237 -12.789 1 80.38 95 ASP A O 1
ATOM 735 N N . ARG A 1 96 ? 5.445 0.269 -13.258 1 87 96 ARG A N 1
ATOM 736 C CA . ARG A 1 96 ? 6.449 -0.788 -13.219 1 87 96 ARG A CA 1
ATOM 737 C C . ARG A 1 96 ? 7.012 -0.966 -11.812 1 87 96 ARG A C 1
ATOM 739 O O . ARG A 1 96 ? 6.988 -2.07 -11.266 1 87 96 ARG A O 1
ATOM 746 N N . LEU A 1 97 ? 7.434 0.119 -11.203 1 90.69 97 LEU A N 1
ATOM 747 C CA . LEU A 1 97 ? 8.219 0.023 -9.977 1 90.69 97 LEU A CA 1
ATOM 748 C C . LEU A 1 97 ? 7.34 -0.328 -8.789 1 90.69 97 LEU A C 1
ATOM 750 O O . LEU A 1 97 ? 7.754 -1.077 -7.898 1 90.69 97 LEU A O 1
ATOM 754 N N . LEU A 1 98 ? 6.16 0.149 -8.805 1 91.62 98 LEU A N 1
ATOM 755 C CA . LEU A 1 98 ? 5.297 -0.055 -7.648 1 91.62 98 LEU A CA 1
ATOM 756 C C . LEU A 1 98 ? 4.996 -1.537 -7.445 1 91.62 98 LEU A C 1
ATOM 758 O O . LEU A 1 98 ? 5.203 -2.076 -6.359 1 91.62 98 LEU A O 1
ATOM 762 N N . PRO A 1 99 ? 4.59 -2.281 -8.508 1 92.62 99 PRO A N 1
ATOM 763 C CA . PRO A 1 99 ? 4.332 -3.707 -8.297 1 92.62 99 PRO A CA 1
ATOM 764 C C . PRO A 1 99 ? 5.582 -4.477 -7.871 1 92.62 99 PRO A C 1
ATOM 766 O O . PRO A 1 99 ? 5.488 -5.434 -7.098 1 92.62 99 PRO A O 1
ATOM 769 N N . ILE A 1 100 ? 6.707 -4.086 -8.359 1 95.44 100 ILE A N 1
ATOM 770 C CA . ILE A 1 100 ? 7.957 -4.723 -7.961 1 95.44 100 ILE A CA 1
ATOM 771 C C . ILE A 1 100 ? 8.227 -4.453 -6.484 1 95.44 100 ILE A C 1
ATOM 773 O O . ILE A 1 100 ? 8.562 -5.367 -5.73 1 95.44 100 ILE A O 1
ATOM 777 N N . ASP A 1 101 ? 8.039 -3.221 -6.043 1 95 101 ASP A N 1
ATOM 778 C CA . ASP A 1 101 ? 8.234 -2.838 -4.648 1 95 101 ASP A CA 1
ATOM 779 C C . ASP A 1 101 ? 7.324 -3.645 -3.727 1 95 101 ASP A C 1
ATOM 781 O O . ASP A 1 101 ? 7.773 -4.156 -2.697 1 95 101 ASP A O 1
ATOM 785 N N . LEU A 1 102 ? 6.129 -3.727 -4.148 1 93.38 102 LEU A N 1
ATOM 786 C CA . LEU A 1 102 ? 5.16 -4.453 -3.332 1 93.38 102 LEU A CA 1
ATOM 787 C C . LEU A 1 102 ? 5.539 -5.93 -3.23 1 93.38 102 LEU A C 1
ATOM 789 O O . LEU A 1 102 ? 5.418 -6.531 -2.162 1 93.38 102 LEU A O 1
ATOM 793 N N . ALA A 1 103 ? 5.988 -6.508 -4.328 1 95 103 ALA A N 1
ATOM 794 C CA . ALA A 1 103 ? 6.418 -7.902 -4.32 1 95 103 ALA A CA 1
ATOM 795 C C . ALA A 1 103 ? 7.625 -8.102 -3.408 1 95 103 ALA A C 1
ATOM 797 O O . ALA A 1 103 ? 7.719 -9.109 -2.701 1 95 103 ALA A O 1
ATOM 798 N N . VAL A 1 104 ? 8.523 -7.148 -3.416 1 97.25 104 VAL A N 1
ATOM 799 C CA . VAL A 1 104 ? 9.703 -7.23 -2.561 1 97.25 104 VAL A CA 1
ATOM 800 C C . VAL A 1 104 ? 9.289 -7.129 -1.095 1 97.25 104 VAL A C 1
ATOM 802 O O . VAL A 1 104 ? 9.812 -7.848 -0.242 1 97.25 104 VAL A O 1
ATOM 805 N N . ARG A 1 105 ? 8.398 -6.285 -0.792 1 95.56 105 ARG A N 1
ATOM 806 C CA . ARG A 1 105 ? 7.895 -6.145 0.571 1 95.56 105 ARG A CA 1
ATOM 807 C C . ARG A 1 105 ? 7.242 -7.438 1.052 1 95.56 105 ARG A C 1
ATOM 809 O O . ARG A 1 105 ? 7.434 -7.844 2.199 1 95.56 105 ARG A O 1
ATOM 816 N N . ASP A 1 106 ? 6.512 -7.996 0.183 1 93.06 106 ASP A N 1
ATOM 817 C CA . ASP A 1 106 ? 5.926 -9.289 0.528 1 93.06 106 ASP A CA 1
ATOM 818 C C . ASP A 1 106 ? 7.004 -10.344 0.733 1 93.06 106 ASP A C 1
ATOM 820 O O . ASP A 1 106 ? 6.961 -11.102 1.703 1 93.06 106 ASP A O 1
ATOM 824 N N . TRP A 1 107 ? 7.949 -10.367 -0.187 1 96.75 107 TRP A N 1
ATOM 825 C CA . TRP A 1 107 ? 9.086 -11.281 -0.122 1 96.75 107 TRP A CA 1
ATOM 826 C C . TRP A 1 107 ? 9.844 -11.109 1.188 1 96.75 107 TRP A C 1
ATOM 828 O O . TRP A 1 107 ? 10.25 -12.094 1.812 1 96.75 107 TRP A O 1
ATOM 838 N N . ALA A 1 108 ? 9.93 -9.969 1.638 1 97.12 108 ALA A N 1
ATOM 839 C CA . ALA A 1 108 ? 10.695 -9.609 2.828 1 97.12 108 ALA A CA 1
ATOM 840 C C . ALA A 1 108 ? 10.078 -10.219 4.082 1 97.12 108 ALA A C 1
ATOM 842 O O . ALA A 1 108 ? 10.758 -10.422 5.086 1 97.12 108 ALA A O 1
ATOM 843 N N . ARG A 1 109 ? 8.844 -10.562 4.047 1 91.75 109 ARG A N 1
ATOM 844 C CA . ARG A 1 109 ? 8.148 -11.117 5.207 1 91.75 109 ARG A CA 1
ATOM 845 C C . ARG A 1 109 ? 8.641 -12.523 5.516 1 91.75 109 ARG A C 1
ATOM 847 O O . ARG A 1 109 ? 8.531 -12.992 6.648 1 91.75 109 ARG A O 1
ATOM 854 N N . ARG A 1 110 ? 9.219 -13.164 4.523 1 93.69 110 ARG A N 1
ATOM 855 C CA . ARG A 1 110 ? 9.586 -14.562 4.734 1 93.69 110 ARG A CA 1
ATOM 856 C C . ARG A 1 110 ? 11.07 -14.789 4.473 1 93.69 110 ARG A C 1
ATOM 858 O O . ARG A 1 110 ? 11.547 -15.922 4.504 1 93.69 110 ARG A O 1
ATOM 865 N N . ASP A 1 111 ? 11.75 -13.773 4.133 1 97.31 111 ASP A N 1
ATOM 866 C CA . ASP A 1 111 ? 13.172 -13.852 3.832 1 97.31 111 ASP A CA 1
ATOM 867 C C . ASP A 1 111 ? 13.945 -12.734 4.531 1 97.31 111 ASP A C 1
ATOM 869 O O . ASP A 1 111 ? 13.828 -11.562 4.156 1 97.31 111 ASP A O 1
ATOM 873 N N . GLU A 1 112 ? 14.789 -13.086 5.434 1 97.44 112 GLU A N 1
ATOM 874 C CA . GLU A 1 112 ? 15.477 -12.117 6.281 1 97.44 112 GLU A CA 1
ATOM 875 C C . GLU A 1 112 ? 16.453 -11.266 5.469 1 97.44 112 GLU A C 1
ATOM 877 O O . GLU A 1 112 ? 16.625 -10.078 5.738 1 97.44 112 GLU A O 1
ATOM 882 N N . ALA A 1 113 ? 17.078 -11.906 4.547 1 97.81 113 ALA A N 1
ATOM 883 C CA . ALA A 1 113 ? 18.016 -11.164 3.725 1 97.81 113 ALA A CA 1
ATOM 884 C C . ALA A 1 113 ? 17.312 -10.086 2.9 1 97.81 113 ALA A C 1
ATOM 886 O O . ALA A 1 113 ? 17.828 -8.977 2.744 1 97.81 113 ALA A O 1
ATOM 887 N N . VAL A 1 114 ? 16.188 -10.367 2.35 1 98.31 114 VAL A N 1
ATOM 888 C CA . VAL A 1 114 ? 15.398 -9.414 1.584 1 98.31 114 VAL A CA 1
ATOM 889 C C . VAL A 1 114 ? 14.852 -8.328 2.514 1 98.31 114 VAL A C 1
ATOM 891 O O . VAL A 1 114 ? 14.812 -7.152 2.148 1 98.31 114 VAL A O 1
ATOM 894 N N . ALA A 1 115 ? 14.469 -8.75 3.729 1 98 115 ALA A N 1
ATOM 895 C CA . ALA A 1 115 ? 13.992 -7.797 4.727 1 98 115 ALA A CA 1
ATOM 896 C C . ALA A 1 115 ? 15.07 -6.766 5.051 1 98 115 ALA A C 1
ATOM 898 O O . ALA A 1 115 ? 14.773 -5.578 5.199 1 98 115 ALA A O 1
ATOM 899 N N . GLU A 1 116 ? 16.266 -7.195 5.164 1 97.94 116 GLU A N 1
ATOM 900 C CA . GLU A 1 116 ? 17.375 -6.293 5.449 1 97.94 116 GLU A CA 1
ATOM 901 C C . GLU A 1 116 ? 17.594 -5.309 4.305 1 97.94 116 GLU A C 1
ATOM 903 O O . GLU A 1 116 ? 17.844 -4.125 4.535 1 97.94 116 GLU A O 1
ATOM 908 N N . ARG A 1 117 ? 17.484 -5.812 3.117 1 97.69 117 ARG A N 1
ATOM 909 C CA . ARG A 1 117 ? 17.625 -4.945 1.953 1 97.69 117 ARG A CA 1
ATOM 910 C C . ARG A 1 117 ? 16.5 -3.922 1.89 1 97.69 117 ARG A C 1
ATOM 912 O O . ARG A 1 117 ? 16.734 -2.746 1.606 1 97.69 117 ARG A O 1
ATOM 919 N N . LEU A 1 118 ? 15.336 -4.398 2.111 1 98 118 LEU A N 1
ATOM 920 C CA . LEU A 1 118 ? 14.188 -3.498 2.143 1 98 118 LEU A CA 1
ATOM 921 C C . LEU A 1 118 ? 14.375 -2.41 3.191 1 98 118 LEU A C 1
ATOM 923 O O . LEU A 1 118 ? 14.094 -1.237 2.934 1 98 118 LEU A O 1
ATOM 927 N N . ARG A 1 119 ? 14.852 -2.793 4.32 1 97.75 119 ARG A N 1
ATOM 928 C CA . ARG A 1 119 ? 15.109 -1.833 5.391 1 97.75 119 ARG A CA 1
ATOM 929 C C . ARG A 1 119 ? 16.125 -0.787 4.957 1 97.75 119 ARG A C 1
ATOM 931 O O . ARG A 1 119 ? 15.961 0.404 5.227 1 97.75 119 ARG A O 1
ATOM 938 N N . ARG A 1 120 ? 17.125 -1.244 4.301 1 97.12 120 ARG A N 1
ATOM 939 C CA . ARG A 1 120 ? 18.125 -0.322 3.799 1 97.12 120 ARG A CA 1
ATOM 940 C C . ARG A 1 120 ? 17.531 0.66 2.799 1 97.12 120 ARG A C 1
ATOM 942 O O . ARG A 1 120 ? 17.797 1.862 2.869 1 97.12 120 ARG A O 1
ATOM 949 N N . VAL A 1 121 ? 16.734 0.187 1.95 1 96.62 121 VAL A N 1
ATOM 950 C CA . VAL A 1 121 ? 16.109 1.009 0.918 1 96.62 121 VAL A CA 1
ATOM 951 C C . VAL A 1 121 ? 15.156 2.016 1.563 1 96.62 121 VAL A C 1
ATOM 953 O O . VAL A 1 121 ? 15.219 3.211 1.265 1 96.62 121 VAL A O 1
ATOM 956 N N . ASP A 1 122 ? 14.297 1.538 2.443 1 96.81 122 ASP A N 1
ATOM 957 C CA . ASP A 1 122 ? 13.336 2.428 3.088 1 96.81 122 ASP A CA 1
ATOM 958 C C . ASP A 1 122 ? 14.039 3.443 3.984 1 96.81 122 ASP A C 1
ATOM 960 O O . ASP A 1 122 ? 13.586 4.582 4.117 1 96.81 122 ASP A O 1
ATOM 964 N N . ASN A 1 123 ? 15.156 3.008 4.582 1 97.25 123 ASN A N 1
ATOM 965 C CA . ASN A 1 123 ? 15.938 3.949 5.383 1 97.25 123 ASN A CA 1
ATOM 966 C C . ASN A 1 123 ? 16.547 5.047 4.52 1 97.25 123 ASN A C 1
ATOM 968 O O . ASN A 1 123 ? 16.609 6.207 4.934 1 97.25 123 ASN A O 1
ATOM 972 N N . ARG A 1 124 ? 17 4.676 3.398 1 95.44 124 ARG A N 1
ATOM 973 C CA . ARG A 1 124 ? 17.531 5.676 2.482 1 95.44 124 ARG A CA 1
ATOM 974 C C . ARG A 1 124 ? 16.438 6.656 2.049 1 95.44 124 ARG A C 1
ATOM 976 O O . ARG A 1 124 ? 16.672 7.871 2.033 1 95.44 124 ARG A O 1
ATOM 983 N N . ARG A 1 125 ? 15.297 6.172 1.678 1 93.69 125 ARG A N 1
ATOM 984 C CA . ARG A 1 125 ? 14.18 7.016 1.283 1 93.69 125 ARG A CA 1
ATOM 985 C C . ARG A 1 125 ? 13.766 7.945 2.42 1 93.69 125 ARG A C 1
ATOM 987 O O . ARG A 1 125 ? 13.609 9.156 2.219 1 93.69 125 ARG A O 1
ATOM 994 N N . MET A 1 126 ? 13.641 7.375 3.566 1 95.12 126 MET A N 1
ATOM 995 C CA . MET A 1 126 ? 13.266 8.156 4.742 1 95.12 126 MET A CA 1
ATOM 996 C C . MET A 1 126 ? 14.344 9.172 5.09 1 95.12 126 MET A C 1
ATOM 998 O O . MET A 1 126 ? 14.039 10.289 5.504 1 95.12 126 MET A O 1
ATOM 1002 N N . GLY A 1 127 ? 15.57 8.688 4.93 1 94.81 127 GLY A N 1
ATOM 1003 C CA . GLY A 1 127 ? 16.672 9.594 5.184 1 94.81 127 GLY A CA 1
ATOM 1004 C C . GLY A 1 127 ? 16.609 10.852 4.34 1 94.81 127 GLY A C 1
ATOM 1005 O O . GLY A 1 127 ? 16.859 11.953 4.844 1 94.81 127 GLY A O 1
ATOM 1006 N N . LEU A 1 128 ? 16.328 10.711 3.09 1 92.94 128 LEU A N 1
ATOM 1007 C CA . LEU A 1 128 ? 16.188 11.859 2.199 1 92.94 128 LEU A CA 1
ATOM 1008 C C . LEU A 1 128 ? 15.062 12.781 2.67 1 92.94 128 LEU A C 1
ATOM 1010 O O . LEU A 1 128 ? 15.234 14 2.719 1 92.94 128 LEU A O 1
ATOM 1014 N N . LEU A 1 129 ? 13.945 12.25 3.002 1 94.19 129 LEU A N 1
ATOM 1015 C CA . LEU A 1 129 ? 12.805 13.023 3.484 1 94.19 129 LEU A CA 1
ATOM 1016 C C . LEU A 1 129 ? 13.156 13.766 4.77 1 94.19 129 LEU A C 1
ATOM 1018 O O . LEU A 1 129 ? 12.867 14.953 4.906 1 94.19 129 LEU A O 1
ATOM 1022 N N . ARG A 1 130 ? 13.789 13.062 5.711 1 96.06 130 ARG A N 1
ATOM 1023 C CA . ARG A 1 130 ? 14.227 13.656 6.969 1 96.06 130 ARG A CA 1
ATOM 1024 C C . ARG A 1 130 ? 15.141 14.852 6.715 1 96.06 130 ARG A C 1
ATOM 1026 O O . ARG A 1 130 ? 14.992 15.898 7.355 1 96.06 130 ARG A O 1
ATOM 1033 N N . GLU A 1 131 ? 16.031 14.641 5.816 1 94.19 131 GLU A N 1
ATOM 1034 C CA . GLU A 1 131 ? 16.984 15.703 5.484 1 94.19 131 GLU A CA 1
ATOM 1035 C C . GLU A 1 131 ? 16.266 16.922 4.914 1 94.19 131 GLU A C 1
ATOM 1037 O O . GLU A 1 131 ? 16.484 18.047 5.363 1 94.19 131 GLU A O 1
ATOM 1042 N N . MET A 1 132 ? 15.445 16.734 3.986 1 93.62 132 MET A N 1
ATOM 1043 C CA . MET A 1 132 ? 14.758 17.828 3.314 1 93.62 132 MET A CA 1
ATOM 1044 C C . MET A 1 132 ? 13.789 18.516 4.262 1 93.62 132 MET A C 1
ATOM 1046 O O . MET A 1 132 ? 13.781 19.75 4.359 1 93.62 132 MET A O 1
ATOM 1050 N N . ILE A 1 133 ? 12.984 17.766 4.969 1 95.38 133 ILE A N 1
ATOM 1051 C CA . ILE A 1 133 ? 11.984 18.328 5.863 1 95.38 133 ILE A CA 1
ATOM 1052 C C . ILE A 1 133 ? 12.672 19 7.047 1 95.38 133 ILE A C 1
ATOM 1054 O O . ILE A 1 133 ? 12.211 20.031 7.539 1 95.38 133 ILE A O 1
ATOM 1058 N N . GLY A 1 134 ? 13.773 18.438 7.43 1 96 134 GLY A N 1
ATOM 1059 C CA . GLY A 1 134 ? 14.547 19 8.531 1 96 134 GLY A CA 1
ATOM 1060 C C . GLY A 1 134 ? 15.062 20.391 8.25 1 96 134 GLY A C 1
ATOM 1061 O O . GLY A 1 134 ? 15.445 21.109 9.172 1 96 134 GLY A O 1
ATOM 1062 N N . THR A 1 135 ? 15.07 20.859 7.004 1 94.5 135 THR A N 1
ATOM 1063 C CA . THR A 1 135 ? 15.578 22.172 6.641 1 94.5 135 THR A CA 1
ATOM 1064 C C . THR A 1 135 ? 14.578 23.266 7.031 1 94.5 135 THR A C 1
ATOM 1066 O O . THR A 1 135 ? 14.945 24.438 7.16 1 94.5 135 THR A O 1
ATOM 1069 N N . PHE A 1 136 ? 13.297 22.875 7.238 1 92.5 136 PHE A N 1
ATOM 1070 C CA . PHE A 1 136 ? 12.32 23.922 7.547 1 92.5 136 PHE A CA 1
ATOM 1071 C C . PHE A 1 136 ? 11.5 23.547 8.773 1 92.5 136 PHE A C 1
ATOM 1073 O O . PHE A 1 136 ? 10.594 24.281 9.164 1 92.5 136 PHE A O 1
ATOM 1080 N N . CYS A 1 137 ? 11.797 22.422 9.352 1 94.44 137 CYS A N 1
ATOM 1081 C CA . CYS A 1 137 ? 11.148 21.953 10.578 1 94.44 137 CYS A CA 1
ATOM 1082 C C . CYS A 1 137 ? 12.172 21.656 11.664 1 94.44 137 CYS A C 1
ATOM 1084 O O . CYS A 1 137 ? 13.031 20.797 11.492 1 94.44 137 CYS A O 1
ATOM 1086 N N . ALA A 1 138 ? 12.141 22.328 12.805 1 94.38 138 ALA A N 1
ATOM 1087 C CA . ALA A 1 138 ? 13.148 22.219 13.859 1 94.38 138 ALA A CA 1
ATOM 1088 C C . ALA A 1 138 ? 12.836 21.062 14.805 1 94.38 138 ALA A C 1
ATOM 1090 O O . ALA A 1 138 ? 13.742 20.5 15.43 1 94.38 138 ALA A O 1
ATOM 1091 N N . ASP A 1 139 ? 11.594 20.719 14.984 1 95.5 139 ASP A N 1
ATOM 1092 C CA . ASP A 1 139 ? 11.18 19.656 15.883 1 95.5 139 ASP A CA 1
ATOM 1093 C C . ASP A 1 139 ? 11.461 18.281 15.266 1 95.5 139 ASP A C 1
ATOM 1095 O O . ASP A 1 139 ? 10.789 17.875 14.32 1 95.5 139 ASP A O 1
ATOM 1099 N N . VAL A 1 140 ? 12.391 17.562 15.852 1 95.56 140 VAL A N 1
ATOM 1100 C CA . VAL A 1 140 ? 12.875 16.312 15.273 1 95.56 140 VAL A CA 1
ATOM 1101 C C . VAL A 1 140 ? 11.742 15.281 15.25 1 95.56 140 VAL A C 1
ATOM 1103 O O . VAL A 1 140 ? 11.68 14.445 14.336 1 95.56 140 VAL A O 1
ATOM 1106 N N . ASP A 1 141 ? 10.852 15.289 16.219 1 96.06 141 ASP A N 1
ATOM 1107 C CA . ASP A 1 141 ? 9.703 14.383 16.219 1 96.06 141 ASP A CA 1
ATOM 1108 C C . ASP A 1 141 ? 8.734 14.719 15.086 1 96.06 141 ASP A C 1
ATOM 1110 O O . ASP A 1 141 ? 8.164 13.82 14.469 1 96.06 141 ASP A O 1
ATOM 1114 N N . GLU A 1 142 ? 8.594 15.969 14.898 1 96.12 142 GLU A N 1
ATOM 1115 C CA . GLU A 1 142 ? 7.73 16.406 13.805 1 96.12 142 GLU A CA 1
ATOM 1116 C C . GLU A 1 142 ? 8.352 16.062 12.453 1 96.12 142 GLU A C 1
ATOM 1118 O O . GLU A 1 142 ? 7.645 15.68 11.516 1 96.12 142 GLU A O 1
ATOM 1123 N N . VAL A 1 143 ? 9.656 16.219 12.281 1 97.06 143 VAL A N 1
ATOM 1124 C CA . VAL A 1 143 ? 10.352 15.836 11.062 1 97.06 143 VAL A CA 1
ATOM 1125 C C . VAL A 1 143 ? 10.086 14.359 10.75 1 97.06 143 VAL A C 1
ATOM 1127 O O . VAL A 1 143 ? 9.742 14.016 9.617 1 97.06 143 VAL A O 1
ATOM 1130 N N . GLU A 1 144 ? 10.234 13.516 11.773 1 97.81 144 GLU A N 1
ATOM 1131 C CA . GLU A 1 144 ? 10.031 12.086 11.586 1 97.81 144 GLU A CA 1
ATOM 1132 C C . GLU A 1 144 ? 8.594 11.781 11.172 1 97.81 144 GLU A C 1
ATOM 1134 O O . GLU A 1 144 ? 8.359 10.984 10.258 1 97.81 144 GLU A O 1
ATOM 1139 N N . ALA A 1 145 ? 7.641 12.406 11.828 1 97.06 145 ALA A N 1
ATOM 1140 C CA . ALA A 1 145 ? 6.223 12.195 11.531 1 97.06 145 ALA A CA 1
ATOM 1141 C C . ALA A 1 145 ? 5.895 12.648 10.109 1 97.06 145 ALA A C 1
ATOM 1143 O O . ALA A 1 145 ? 5.223 11.93 9.359 1 97.06 145 ALA A O 1
ATOM 1144 N N . ARG A 1 146 ? 6.367 13.797 9.75 1 97.12 146 ARG A N 1
ATOM 1145 C CA . ARG A 1 146 ? 6.121 14.305 8.406 1 97.12 146 ARG A CA 1
ATOM 1146 C C . ARG A 1 146 ? 6.77 13.414 7.352 1 97.12 146 ARG A C 1
ATOM 1148 O O . ARG A 1 146 ? 6.207 13.203 6.277 1 97.12 146 ARG A O 1
ATOM 1155 N N . SER A 1 147 ? 7.961 12.93 7.641 1 97 147 SER A N 1
ATOM 1156 C CA . SER A 1 147 ? 8.633 12.016 6.719 1 97 147 SER A CA 1
ATOM 1157 C C . SER A 1 147 ? 7.828 10.734 6.523 1 97 147 SER A C 1
ATOM 1159 O O . SER A 1 147 ? 7.66 10.266 5.398 1 97 147 SER A O 1
ATOM 1161 N N . LEU A 1 148 ? 7.309 10.195 7.617 1 97.19 148 LEU A N 1
ATOM 1162 C CA . LEU A 1 148 ? 6.469 9.008 7.547 1 97.19 148 LEU A CA 1
ATOM 1163 C C . LEU A 1 148 ? 5.215 9.273 6.727 1 97.19 148 LEU A C 1
ATOM 1165 O O . LEU A 1 148 ? 4.844 8.469 5.867 1 97.19 148 LEU A O 1
ATOM 1169 N N . ILE A 1 149 ? 4.562 10.391 6.969 1 97.06 149 ILE A N 1
ATOM 1170 C CA . ILE A 1 149 ? 3.357 10.766 6.238 1 97.06 149 ILE A CA 1
ATOM 1171 C C . ILE A 1 149 ? 3.67 10.867 4.746 1 97.06 149 ILE A C 1
ATOM 1173 O O . ILE A 1 149 ? 2.936 10.336 3.914 1 97.06 149 ILE A O 1
ATOM 1177 N N . ALA A 1 150 ? 4.781 11.531 4.445 1 96.31 150 ALA A N 1
ATOM 1178 C CA . ALA A 1 150 ? 5.172 11.703 3.051 1 96.31 150 ALA A CA 1
ATOM 1179 C C . ALA A 1 150 ? 5.383 10.352 2.367 1 96.31 150 ALA A C 1
ATOM 1181 O O . ALA A 1 150 ? 4.918 10.141 1.245 1 96.31 150 ALA A O 1
ATOM 1182 N N . PHE A 1 151 ? 6.086 9.492 3.055 1 95.38 151 PHE A N 1
ATOM 1183 C CA . PHE A 1 151 ? 6.293 8.156 2.527 1 95.38 151 PHE A CA 1
ATOM 1184 C C . PHE A 1 151 ? 4.961 7.453 2.293 1 95.38 151 PHE A C 1
ATOM 1186 O O . PHE A 1 151 ? 4.73 6.887 1.224 1 95.38 151 PHE A O 1
ATOM 1193 N N . CYS A 1 152 ? 4.09 7.453 3.27 1 95.44 152 CYS A N 1
ATOM 1194 C CA . CYS A 1 152 ? 2.807 6.758 3.205 1 95.44 152 CYS A CA 1
ATOM 1195 C C . CYS A 1 152 ? 1.935 7.328 2.092 1 95.44 152 CYS A C 1
ATOM 1197 O O . CYS A 1 152 ? 1.211 6.586 1.425 1 95.44 152 CYS A O 1
ATOM 1199 N N . VAL A 1 153 ? 1.999 8.602 1.847 1 95.69 153 VAL A N 1
ATOM 1200 C CA . VAL A 1 153 ? 1.23 9.203 0.764 1 95.69 153 VAL A CA 1
ATOM 1201 C C . VAL A 1 153 ? 1.8 8.766 -0.583 1 95.69 153 VAL A C 1
ATOM 1203 O O . VAL A 1 153 ? 1.049 8.469 -1.515 1 95.69 153 VAL A O 1
ATOM 1206 N N . ALA A 1 154 ? 3.094 8.703 -0.697 1 93.31 154 ALA A N 1
ATOM 1207 C CA . ALA A 1 154 ? 3.734 8.289 -1.942 1 93.31 154 ALA A CA 1
ATOM 1208 C C . ALA A 1 154 ? 3.305 6.883 -2.342 1 93.31 154 ALA A C 1
ATOM 1210 O O . ALA A 1 154 ? 3.051 6.613 -3.518 1 93.31 154 ALA A O 1
ATOM 1211 N N . ILE A 1 155 ? 3.219 5.988 -1.414 1 92.81 155 ILE A N 1
ATOM 1212 C CA . ILE A 1 155 ? 2.857 4.613 -1.729 1 92.81 155 ILE A CA 1
ATOM 1213 C C . ILE A 1 155 ? 1.341 4.445 -1.659 1 92.81 155 ILE A C 1
ATOM 1215 O O . ILE A 1 155 ? 0.726 3.908 -2.582 1 92.81 155 ILE A O 1
ATOM 1219 N N . GLY A 1 156 ? 0.712 4.922 -0.589 1 93.19 156 GLY A N 1
ATOM 1220 C CA . GLY A 1 156 ? -0.704 4.723 -0.328 1 93.19 156 GLY A CA 1
ATOM 1221 C C . GLY A 1 156 ? -1.601 5.414 -1.339 1 93.19 156 GLY A C 1
ATOM 1222 O O . GLY A 1 156 ? -2.725 4.973 -1.585 1 93.19 156 GLY A O 1
ATOM 1223 N N . GLY A 1 157 ? -1.103 6.5 -1.946 1 92.31 157 GLY A N 1
ATOM 1224 C CA . GLY A 1 157 ? -1.873 7.227 -2.943 1 92.31 157 GLY A CA 1
ATOM 1225 C C . GLY A 1 157 ? -2.229 6.383 -4.152 1 92.31 157 GLY A C 1
ATOM 1226 O O . GLY A 1 157 ? -3.248 6.621 -4.805 1 92.31 157 GLY A O 1
ATOM 1227 N N . HIS A 1 158 ? -1.501 5.398 -4.434 1 90.62 15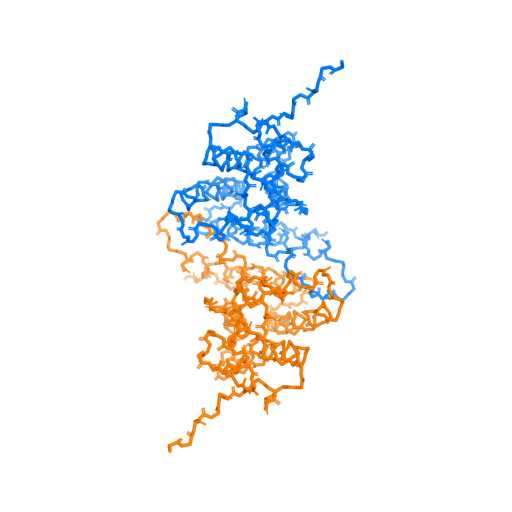8 HIS A N 1
ATOM 1228 C CA . HIS A 1 158 ? -1.723 4.531 -5.582 1 90.62 158 HIS A CA 1
ATOM 1229 C C . HIS A 1 158 ? -2.822 3.512 -5.301 1 90.62 158 HIS A C 1
ATOM 1231 O O . HIS A 1 158 ? -3.309 2.848 -6.219 1 90.62 158 HIS A O 1
ATOM 1237 N N . PHE A 1 159 ? -3.195 3.422 -4.02 1 91.69 159 PHE A N 1
ATOM 1238 C CA . PHE A 1 159 ? -4.18 2.412 -3.646 1 91.69 159 PHE A CA 1
ATOM 1239 C C . PHE A 1 159 ? -5.562 3.033 -3.502 1 91.69 159 PHE A C 1
ATOM 1241 O O . PHE A 1 159 ? -6.566 2.318 -3.471 1 91.69 159 PHE A O 1
ATOM 1248 N N . LEU A 1 160 ? -5.605 4.301 -3.395 1 94.5 160 LEU A N 1
ATOM 1249 C CA . LEU A 1 160 ? -6.875 4.965 -3.111 1 94.5 160 LEU A CA 1
ATOM 1250 C C . LEU A 1 160 ? -7.734 5.055 -4.367 1 94.5 160 LEU A C 1
ATOM 1252 O O . LEU A 1 160 ? -7.316 5.645 -5.367 1 94.5 160 LEU A O 1
ATOM 1256 N N . ALA A 1 161 ? -8.938 4.539 -4.352 1 96.25 161 ALA A N 1
ATOM 1257 C CA . ALA A 1 161 ? -9.867 4.543 -5.48 1 96.25 161 ALA A CA 1
ATOM 1258 C C . ALA A 1 161 ? -11.031 5.492 -5.23 1 96.25 161 ALA A C 1
ATOM 1260 O O . ALA A 1 161 ? -11.93 5.617 -6.066 1 96.25 161 ALA A O 1
ATOM 1261 N N . ALA A 1 162 ? -11.016 6.277 -4.219 1 96.38 162 ALA A N 1
ATOM 1262 C CA . ALA A 1 162 ? -12.125 7.148 -3.834 1 96.38 162 ALA A CA 1
ATOM 1263 C C . ALA A 1 162 ? -12.234 8.344 -4.773 1 96.38 162 ALA A C 1
ATOM 1265 O O . ALA A 1 162 ? -11.234 8.812 -5.316 1 96.38 162 ALA A O 1
ATOM 1266 N N . ASP A 1 163 ? -13.445 8.82 -4.922 1 96.62 163 ASP A N 1
ATOM 1267 C CA . ASP A 1 163 ? -13.727 10.062 -5.641 1 96.62 163 ASP A CA 1
ATOM 1268 C C . ASP A 1 163 ? -13.406 11.281 -4.777 1 96.62 163 ASP A C 1
ATOM 1270 O O . ASP A 1 163 ? -13.445 11.203 -3.547 1 96.62 163 ASP A O 1
ATOM 1274 N N . HIS A 1 164 ? -13.133 12.406 -5.465 1 97.31 164 HIS A N 1
ATOM 1275 C CA . HIS A 1 164 ? -12.781 13.625 -4.746 1 97.31 164 HIS A CA 1
ATOM 1276 C C . HIS A 1 164 ? -13.719 14.773 -5.117 1 97.31 164 HIS A C 1
ATOM 1278 O O . HIS A 1 164 ? -13.336 15.938 -5.027 1 97.31 164 HIS A O 1
ATOM 1284 N N . GLY A 1 165 ? -14.953 14.453 -5.555 1 94.69 165 GLY A N 1
ATOM 1285 C CA . GLY A 1 165 ? -15.898 15.484 -5.953 1 94.69 165 GLY A CA 1
ATOM 1286 C C . GLY A 1 165 ? -15.422 16.297 -7.145 1 94.69 165 GLY A C 1
ATOM 1287 O O . GLY A 1 165 ? -15.07 15.734 -8.188 1 94.69 165 GLY A O 1
ATOM 1288 N N . ASP A 1 166 ? -15.344 17.625 -6.938 1 94 166 ASP A N 1
ATOM 1289 C CA . ASP A 1 166 ? -14.977 18.516 -8.031 1 94 166 ASP A CA 1
ATOM 1290 C C . ASP A 1 166 ? -13.461 18.672 -8.133 1 94 166 ASP A C 1
ATOM 1292 O O . ASP A 1 166 ? -12.961 19.344 -9.031 1 94 166 ASP A O 1
ATOM 1296 N N . ARG A 1 167 ? -12.836 17.938 -7.32 1 95.88 167 ARG A N 1
ATOM 1297 C CA . ARG A 1 167 ? -11.383 18.031 -7.324 1 95.88 167 ARG A CA 1
ATOM 1298 C C . ARG A 1 167 ? -10.758 16.859 -8.078 1 95.88 167 ARG A C 1
ATOM 1300 O O . ARG A 1 167 ? -11.258 15.742 -8.023 1 95.88 167 ARG A O 1
ATOM 1307 N N . THR A 1 168 ? -9.711 17.188 -8.812 1 95.56 168 THR A N 1
ATOM 1308 C CA . THR A 1 168 ? -8.914 16.109 -9.375 1 95.56 168 THR A CA 1
ATOM 1309 C C . THR A 1 168 ? -8.023 15.477 -8.312 1 95.56 168 THR A C 1
ATOM 1311 O O . THR A 1 168 ? -7.723 16.109 -7.297 1 95.56 168 THR A O 1
ATOM 1314 N N . ARG A 1 169 ? -7.664 14.266 -8.508 1 93.94 169 ARG A N 1
ATOM 1315 C CA . ARG A 1 169 ? -6.711 13.602 -7.625 1 93.94 169 ARG A CA 1
ATOM 1316 C C . ARG A 1 169 ? -5.438 14.422 -7.477 1 93.94 169 ARG A C 1
ATOM 1318 O O . ARG A 1 169 ? -4.887 14.531 -6.379 1 93.94 169 ARG A O 1
ATOM 1325 N N . GLY A 1 170 ? -4.969 14.984 -8.625 1 93.06 170 GLY A N 1
ATOM 1326 C CA . GLY A 1 170 ? -3.775 15.812 -8.617 1 93.06 170 GLY A CA 1
ATOM 1327 C C . GLY A 1 170 ? -3.891 17.016 -7.703 1 93.06 170 GLY A C 1
ATOM 1328 O O . GLY A 1 170 ? -2.945 17.344 -6.984 1 93.06 170 GLY A O 1
ATOM 1329 N N . GLN A 1 171 ? -5.031 17.641 -7.699 1 95.25 171 GLN A N 1
ATOM 1330 C CA . GLN A 1 171 ? -5.27 18.797 -6.848 1 95.25 171 GLN A CA 1
ATOM 1331 C C . GLN A 1 171 ? -5.25 18.406 -5.371 1 95.25 171 GLN A C 1
ATOM 1333 O O . GLN A 1 171 ? -4.68 19.109 -4.543 1 95.25 171 GLN A O 1
ATOM 1338 N N . VAL A 1 172 ? -5.844 17.266 -5.039 1 96.75 172 VAL A N 1
ATOM 1339 C CA . VAL A 1 172 ? -5.906 16.797 -3.654 1 96.75 172 VAL A CA 1
ATOM 1340 C C . VAL A 1 172 ? -4.504 16.438 -3.168 1 96.75 172 VAL A C 1
ATOM 1342 O O . VAL A 1 172 ? -4.109 16.812 -2.061 1 96.75 172 VAL A O 1
ATOM 1345 N N . LEU A 1 173 ? -3.736 15.789 -3.996 1 94.56 173 LEU A N 1
ATOM 1346 C CA . LEU A 1 173 ? -2.375 15.406 -3.641 1 94.56 173 LEU A CA 1
ATOM 1347 C C . LEU A 1 173 ? -1.488 16.641 -3.473 1 94.56 173 LEU A C 1
ATOM 1349 O O . LEU A 1 173 ? -0.616 16.672 -2.602 1 94.56 173 LEU A O 1
ATOM 1353 N N . ALA A 1 174 ? -1.734 17.625 -4.352 1 93.19 174 ALA A N 1
ATOM 1354 C CA . ALA A 1 174 ? -0.982 18.859 -4.227 1 93.19 174 ALA A CA 1
ATOM 1355 C C . ALA A 1 174 ? -1.263 19.547 -2.885 1 93.19 174 ALA A C 1
ATOM 1357 O O . ALA A 1 174 ? -0.34 20.016 -2.215 1 93.19 174 ALA A O 1
ATOM 1358 N N . ARG A 1 175 ? -2.506 19.594 -2.51 1 95.19 175 ARG A N 1
ATOM 1359 C CA . ARG A 1 175 ? -2.873 20.188 -1.227 1 95.19 175 ARG A CA 1
ATOM 1360 C C . ARG A 1 175 ? -2.328 19.359 -0.066 1 95.19 175 ARG A C 1
ATOM 1362 O O . ARG A 1 175 ? -1.896 19.906 0.947 1 95.19 175 ARG A O 1
ATOM 1369 N N . ALA A 1 176 ? -2.336 18.016 -0.188 1 95.94 176 ALA A N 1
ATOM 1370 C CA . ALA A 1 176 ? -1.751 17.125 0.814 1 95.94 176 ALA A CA 1
ATOM 1371 C C . ALA A 1 176 ? -0.26 17.406 0.987 1 95.94 176 ALA A C 1
ATOM 1373 O O . ALA A 1 176 ? 0.233 17.5 2.113 1 95.94 176 ALA A O 1
ATOM 1374 N N . ALA A 1 177 ? 0.371 17.562 -0.158 1 94.94 177 ALA A N 1
ATOM 1375 C CA . ALA A 1 177 ? 1.798 17.875 -0.114 1 94.94 177 ALA A CA 1
ATOM 1376 C C . ALA A 1 177 ? 2.055 19.188 0.604 1 94.94 177 ALA A C 1
ATOM 1378 O O . ALA A 1 177 ? 3 19.312 1.388 1 94.94 177 ALA A O 1
ATOM 1379 N N . ASP A 1 178 ? 1.245 20.172 0.347 1 94.62 178 ASP A N 1
ATOM 1380 C CA . ASP A 1 178 ? 1.374 21.469 1.018 1 94.62 178 ASP A CA 1
ATOM 1381 C C . ASP A 1 178 ? 1.255 21.312 2.531 1 94.62 178 ASP A C 1
ATOM 1383 O O . ASP A 1 178 ? 2.006 21.938 3.285 1 94.62 178 ASP A O 1
ATOM 1387 N N . LEU A 1 179 ? 0.339 20.5 2.938 1 94.25 179 LEU A N 1
ATOM 1388 C CA . LEU A 1 179 ? 0.137 20.266 4.363 1 94.25 179 LEU A CA 1
ATOM 1389 C C . LEU A 1 179 ? 1.33 19.531 4.973 1 94.25 179 LEU A C 1
ATOM 1391 O O . LEU A 1 179 ? 1.812 19.922 6.043 1 94.25 179 LEU A O 1
ATOM 1395 N N . ILE A 1 180 ? 1.817 18.516 4.316 1 95.5 180 ILE A N 1
ATOM 1396 C CA . ILE A 1 180 ? 2.918 17.703 4.805 1 95.5 180 ILE A CA 1
ATOM 1397 C C . ILE A 1 180 ? 4.18 18.547 4.934 1 95.5 180 ILE A C 1
ATOM 1399 O O . ILE A 1 180 ? 4.906 18.438 5.926 1 95.5 180 ILE A O 1
ATOM 1403 N N . LEU A 1 181 ? 4.355 19.406 3.938 1 93.81 181 LEU A N 1
ATOM 1404 C CA . LEU A 1 181 ? 5.609 20.156 3.85 1 93.81 181 LEU A CA 1
ATOM 1405 C C . LEU A 1 181 ? 5.461 21.531 4.473 1 93.81 181 LEU A C 1
ATOM 1407 O O . LEU A 1 181 ? 6.352 22.375 4.336 1 93.81 181 LEU A O 1
ATOM 1411 N N . ASP A 1 182 ? 4.289 21.828 5.156 1 89.12 182 ASP A N 1
ATOM 1412 C CA . ASP A 1 182 ? 4.023 23.062 5.875 1 89.12 182 ASP A CA 1
ATOM 1413 C C . ASP A 1 182 ? 4.227 24.281 4.973 1 89.12 182 ASP A C 1
ATOM 1415 O O . ASP A 1 182 ? 4.938 25.219 5.336 1 89.12 182 ASP A O 1
ATOM 1419 N N . ARG A 1 183 ? 3.736 24.0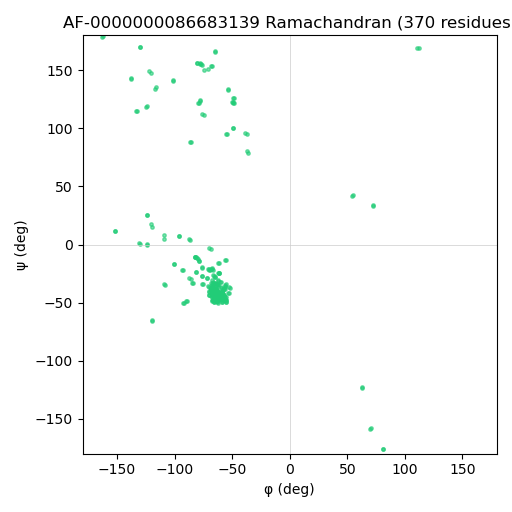78 3.805 1 83.62 183 ARG A N 1
ATOM 1420 C CA . ARG A 1 183 ? 3.771 25.234 2.902 1 83.62 183 ARG A CA 1
ATOM 1421 C C . ARG A 1 183 ? 2.635 26.203 3.203 1 83.62 183 ARG A C 1
ATOM 1423 O O . ARG A 1 183 ? 1.484 25.781 3.363 1 83.62 183 ARG A O 1
ATOM 1430 N N . PRO A 1 184 ? 3.061 27.438 3.512 1 64.75 184 PRO A N 1
ATOM 1431 C CA . PRO A 1 184 ? 2.021 28.438 3.779 1 64.75 184 PRO A CA 1
ATOM 1432 C C . PRO A 1 184 ? 1.004 28.547 2.646 1 64.75 184 PRO A C 1
ATOM 1434 O O . PRO A 1 184 ? 1.328 28.266 1.49 1 64.75 184 PRO A O 1
ATOM 1437 N N . ARG A 1 185 ? -0.387 28.578 2.926 1 64.06 185 ARG A N 1
ATOM 1438 C CA . ARG A 1 185 ? -1.396 28.844 1.905 1 64.06 185 ARG A CA 1
ATOM 1439 C C . ARG A 1 185 ? -1.039 30.078 1.092 1 64.06 185 ARG A C 1
ATOM 1441 O O . ARG A 1 185 ? -0.54 31.062 1.64 1 64.06 185 ARG A O 1
ATOM 1448 N N . PRO A 1 186 ? -1 29.891 -0.275 1 48.25 186 PRO A N 1
ATOM 1449 C CA . PRO A 1 186 ? -0.804 31.172 -0.956 1 48.25 186 PRO A CA 1
ATOM 1450 C C . PRO A 1 186 ? -1.76 32.25 -0.46 1 48.25 186 PRO A C 1
ATOM 1452 O O . PRO A 1 186 ? -2.938 31.984 -0.216 1 48.25 186 PRO A O 1
ATOM 1455 N N . GLY A 1 187 ? -1.381 33.125 0.365 1 41.16 187 GLY A N 1
ATOM 1456 C CA . GLY A 1 187 ? -2.17 34.344 0.609 1 41.16 187 GLY A CA 1
ATOM 1457 C C . GLY A 1 187 ? -2.883 34.844 -0.631 1 41.16 187 GLY A C 1
ATOM 1458 O O . GLY A 1 187 ? -2.477 34.531 -1.755 1 41.16 187 GLY A O 1
ATOM 1459 N N . MET B 1 1 ? -22.984 -40.625 12.344 1 36.47 1 MET B N 1
ATOM 1460 C CA . MET B 1 1 ? -22.234 -39.438 12.68 1 36.47 1 MET B CA 1
ATOM 1461 C C . MET B 1 1 ? -22.406 -38.375 11.594 1 36.47 1 MET B C 1
ATOM 1463 O O . MET B 1 1 ? -22.094 -38.594 10.43 1 36.47 1 MET B O 1
ATOM 1467 N N . GLY B 1 2 ? -23.391 -37.531 11.547 1 42.94 2 GLY B N 1
ATOM 1468 C CA . GLY B 1 2 ? -23.812 -36.656 10.469 1 42.94 2 GLY B CA 1
ATOM 1469 C C . GLY B 1 2 ? -22.703 -35.75 9.961 1 42.94 2 GLY B C 1
ATOM 1470 O O . GLY B 1 2 ? -21.969 -35.156 10.758 1 42.94 2 GLY B O 1
ATOM 1471 N N . THR B 1 3 ? -21.953 -36.062 8.914 1 50.53 3 THR B N 1
ATOM 1472 C CA . THR B 1 3 ? -20.828 -35.312 8.336 1 50.53 3 THR B CA 1
ATOM 1473 C C . THR B 1 3 ? -21.094 -33.812 8.398 1 50.53 3 THR B C 1
ATOM 1475 O O . THR B 1 3 ? -22.047 -33.312 7.816 1 50.53 3 THR B O 1
ATOM 1478 N N . THR B 1 4 ? -20.891 -33.219 9.484 1 58.69 4 THR B N 1
ATOM 1479 C CA . THR B 1 4 ? -21.094 -31.797 9.727 1 58.69 4 THR B CA 1
ATOM 1480 C C . THR B 1 4 ? -20.656 -30.969 8.523 1 58.69 4 THR B C 1
ATOM 1482 O O . THR B 1 4 ? -19.531 -31.109 8.047 1 58.69 4 THR B O 1
ATOM 1485 N N . ARG B 1 5 ? -21.719 -30.609 7.594 1 76.44 5 ARG B N 1
ATOM 1486 C CA . ARG B 1 5 ? -21.562 -29.875 6.352 1 76.44 5 ARG B CA 1
ATOM 1487 C C . ARG B 1 5 ? -20.75 -28.594 6.57 1 76.44 5 ARG B C 1
ATOM 1489 O O . ARG B 1 5 ? -20.953 -27.875 7.551 1 76.44 5 ARG B O 1
ATOM 1496 N N . THR B 1 6 ? -19.625 -28.5 5.801 1 84.88 6 THR B N 1
ATOM 1497 C CA . THR B 1 6 ? -18.844 -27.266 5.82 1 84.88 6 THR B CA 1
ATOM 1498 C C . THR B 1 6 ? -19.75 -26.047 5.648 1 84.88 6 THR B C 1
ATOM 1500 O O . THR B 1 6 ? -20.547 -26 4.719 1 84.88 6 THR B O 1
ATOM 1503 N N . SER B 1 7 ? -19.688 -25.234 6.586 1 91.19 7 SER B N 1
ATOM 1504 C CA . SER B 1 7 ? -20.547 -24.047 6.539 1 91.19 7 SER B CA 1
ATOM 1505 C C . SER B 1 7 ? -20.141 -23.109 5.41 1 91.19 7 SER B C 1
ATOM 1507 O O . SER B 1 7 ? -19 -23.141 4.945 1 91.19 7 SER B O 1
ATOM 1509 N N . ARG B 1 8 ? -21.062 -22.375 4.957 1 95.44 8 ARG B N 1
ATOM 1510 C CA . ARG B 1 8 ? -20.828 -21.359 3.941 1 95.44 8 ARG B CA 1
ATOM 1511 C C . ARG B 1 8 ? -19.703 -20.422 4.344 1 95.44 8 ARG B C 1
ATOM 1513 O O . ARG B 1 8 ? -18.859 -20.062 3.516 1 95.44 8 ARG B O 1
ATOM 1520 N N . GLU B 1 9 ? -19.594 -20.109 5.559 1 96.38 9 GLU B N 1
ATOM 1521 C CA . GLU B 1 9 ? -18.594 -19.188 6.094 1 96.38 9 GLU B CA 1
ATOM 1522 C C . GLU B 1 9 ? -17.188 -19.766 5.969 1 96.38 9 GLU B C 1
ATOM 1524 O O . GLU B 1 9 ? -16.234 -19.031 5.734 1 96.38 9 GLU B O 1
ATOM 1529 N N . ARG B 1 10 ? -17.062 -20.953 6.141 1 96.69 10 ARG B N 1
ATOM 1530 C CA . ARG B 1 10 ? -15.758 -21.594 6.047 1 96.69 10 ARG B CA 1
ATOM 1531 C C . ARG B 1 10 ? -15.234 -21.562 4.617 1 96.69 10 ARG B C 1
ATOM 1533 O O . ARG B 1 10 ? -14.031 -21.359 4.395 1 96.69 10 ARG B O 1
ATOM 1540 N N . TRP B 1 11 ? -16.172 -21.75 3.676 1 97.31 11 TRP B N 1
ATOM 1541 C CA . TRP B 1 11 ? -15.797 -21.641 2.271 1 97.31 11 TRP B CA 1
ATOM 1542 C C . TRP B 1 11 ? -15.352 -20.219 1.938 1 97.31 11 TRP B C 1
ATOM 1544 O O . TRP B 1 11 ? -14.344 -20.031 1.253 1 97.31 11 TRP B O 1
ATOM 1554 N N . ILE B 1 12 ? -16.078 -19.281 2.461 1 98.12 12 ILE B N 1
ATOM 1555 C CA . ILE B 1 12 ? -15.773 -17.875 2.205 1 98.12 12 ILE B CA 1
ATOM 1556 C C . ILE B 1 12 ? -14.414 -17.516 2.801 1 98.12 12 ILE B C 1
ATOM 1558 O O . ILE B 1 12 ? -13.578 -16.906 2.139 1 98.12 12 ILE B O 1
ATOM 1562 N N . GLU B 1 13 ? -14.172 -17.969 4.016 1 97.69 13 GLU B N 1
ATOM 1563 C CA . GLU B 1 13 ? -1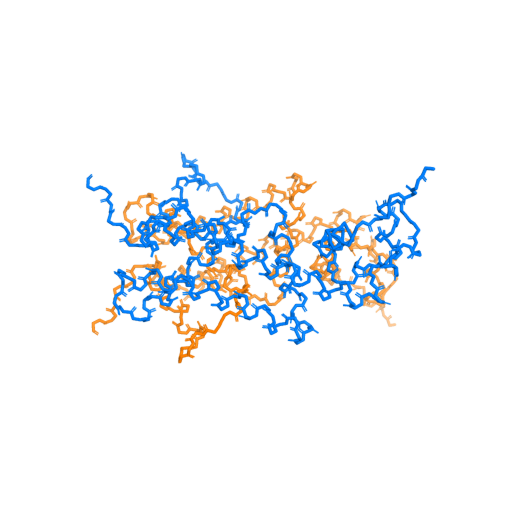2.914 -17.672 4.691 1 97.69 13 GLU B CA 1
ATOM 1564 C C . GLU B 1 13 ? -11.734 -18.297 3.961 1 97.69 13 GLU B C 1
ATOM 1566 O O . GLU B 1 13 ? -10.703 -17.656 3.768 1 97.69 13 GLU B O 1
ATOM 1571 N N . GLU B 1 14 ? -11.93 -19.516 3.584 1 97.75 14 GLU B N 1
ATOM 1572 C CA . GLU B 1 14 ? -10.867 -20.172 2.826 1 97.75 14 GLU B CA 1
ATOM 1573 C C . GLU B 1 14 ? -10.656 -19.5 1.474 1 97.75 14 GLU B C 1
ATOM 1575 O O . GLU B 1 14 ? -9.523 -19.406 0.995 1 97.75 14 GLU B O 1
ATOM 1580 N N . GLY B 1 15 ? -11.711 -19.094 0.844 1 98.25 15 GLY B N 1
ATOM 1581 C CA . GLY B 1 15 ? -11.625 -18.344 -0.395 1 98.25 15 GLY B CA 1
ATOM 1582 C C . GLY B 1 15 ? -10.867 -17.031 -0.24 1 98.25 15 GLY B C 1
ATOM 1583 O O . GLY B 1 15 ? -10.039 -16.688 -1.082 1 98.25 15 GLY B O 1
ATOM 1584 N N . LEU B 1 16 ? -11.156 -16.312 0.833 1 97.94 16 LEU B N 1
ATOM 1585 C CA . LEU B 1 16 ? -10.484 -15.055 1.104 1 97.94 16 LEU B CA 1
ATOM 1586 C C . LEU B 1 16 ? -9 -15.266 1.35 1 97.94 16 LEU B C 1
ATOM 1588 O O . LEU B 1 16 ? -8.172 -14.453 0.919 1 97.94 16 LEU B O 1
ATOM 1592 N N . ARG B 1 17 ? -8.68 -16.312 2.016 1 96.5 17 ARG B N 1
ATOM 1593 C CA . ARG B 1 17 ? -7.273 -16.656 2.207 1 96.5 17 ARG B CA 1
ATOM 1594 C C . ARG B 1 17 ? -6.586 -16.922 0.873 1 96.5 17 ARG B C 1
ATOM 1596 O O . ARG B 1 17 ? -5.48 -16.422 0.628 1 96.5 17 ARG B O 1
ATOM 1603 N N . ALA B 1 18 ? -7.273 -17.688 0.036 1 97 18 ALA B N 1
ATOM 1604 C CA . ALA B 1 18 ? -6.738 -17.984 -1.292 1 97 18 ALA B CA 1
ATOM 1605 C C . ALA B 1 18 ? -6.578 -16.719 -2.113 1 97 18 ALA B C 1
ATOM 1607 O O . ALA B 1 18 ? -5.574 -16.531 -2.809 1 97 18 ALA B O 1
ATOM 1608 N N . LEU B 1 19 ? -7.555 -15.867 -2.002 1 97.06 19 LEU B N 1
ATOM 1609 C CA . LEU B 1 19 ? -7.512 -14.586 -2.693 1 97.06 19 LEU B CA 1
ATOM 1610 C C . LEU B 1 19 ? -6.297 -13.773 -2.254 1 97.06 19 LEU B C 1
ATOM 1612 O O . LEU B 1 19 ? -5.566 -13.234 -3.092 1 97.06 19 LEU B O 1
ATOM 1616 N N . ALA B 1 20 ? -6.059 -13.695 -0.975 1 94.56 20 ALA B N 1
ATOM 1617 C CA . ALA B 1 20 ? -4.941 -12.938 -0.405 1 94.56 20 ALA B CA 1
ATOM 1618 C C . ALA B 1 20 ? -3.604 -13.5 -0.881 1 94.56 20 ALA B C 1
ATOM 1620 O O . ALA B 1 20 ? -2.656 -12.742 -1.113 1 94.56 20 ALA B O 1
ATOM 1621 N N . ASP B 1 21 ? -3.625 -14.781 -1.117 1 90.31 21 ASP B N 1
ATOM 1622 C CA . ASP B 1 21 ? -2.379 -15.461 -1.443 1 90.31 21 ASP B CA 1
ATOM 1623 C C . ASP B 1 21 ? -2.066 -15.352 -2.934 1 90.31 21 ASP B C 1
ATOM 1625 O O . ASP B 1 21 ? -0.898 -15.305 -3.326 1 90.31 21 ASP B O 1
ATOM 1629 N N . GLY B 1 22 ? -3.137 -15.328 -3.734 1 90.5 22 GLY B N 1
ATOM 1630 C CA . GLY B 1 22 ? -2.816 -15.461 -5.148 1 90.5 22 GLY B CA 1
ATOM 1631 C C . GLY B 1 22 ? -3.824 -14.781 -6.055 1 90.5 22 GLY B C 1
ATOM 1632 O O . GLY B 1 22 ? -3.83 -15.008 -7.266 1 90.5 22 GLY B O 1
ATOM 1633 N N . GLY B 1 23 ? -4.68 -14 -5.496 1 94.5 23 GLY B N 1
ATOM 1634 C CA . GLY B 1 23 ? -5.676 -13.336 -6.316 1 94.5 23 GLY B CA 1
ATOM 1635 C C . GLY B 1 23 ? -6.863 -14.219 -6.648 1 94.5 23 GLY B C 1
ATOM 1636 O O . GLY B 1 23 ? -6.953 -15.352 -6.172 1 94.5 23 GLY B O 1
ATOM 1637 N N . PRO B 1 24 ? -7.719 -13.68 -7.441 1 96.44 24 PRO B N 1
ATOM 1638 C CA . PRO B 1 24 ? -8.953 -14.414 -7.723 1 96.44 24 PRO B CA 1
ATOM 1639 C C . PRO B 1 24 ? -8.703 -15.727 -8.469 1 96.44 24 PRO B C 1
ATOM 1641 O O . PRO B 1 24 ? -9.477 -16.672 -8.336 1 96.44 24 PRO B O 1
ATOM 1644 N N . ASP B 1 25 ? -7.652 -15.797 -9.234 1 94.25 25 ASP B N 1
ATOM 1645 C CA . ASP B 1 25 ? -7.34 -17 -9.984 1 94.25 25 ASP B CA 1
ATOM 1646 C C . ASP B 1 25 ? -6.953 -18.156 -9.047 1 94.25 25 ASP B C 1
ATOM 1648 O O . ASP B 1 25 ? -7.078 -19.328 -9.406 1 94.25 25 ASP B O 1
ATOM 1652 N N . ALA B 1 26 ? -6.566 -17.844 -7.902 1 95.25 26 ALA B N 1
ATOM 1653 C CA . ALA B 1 26 ? -6.168 -18.844 -6.918 1 95.25 26 ALA B CA 1
ATOM 1654 C C . ALA B 1 26 ? -7.387 -19.422 -6.207 1 95.25 26 ALA B C 1
ATOM 1656 O O . ALA B 1 26 ? -7.285 -20.438 -5.516 1 95.25 26 ALA B O 1
ATOM 1657 N N . VAL B 1 27 ? -8.531 -18.828 -6.391 1 97.81 27 VAL B N 1
ATOM 1658 C CA . VAL B 1 27 ? -9.766 -19.312 -5.773 1 97.81 27 VAL B CA 1
ATOM 1659 C C . VAL B 1 27 ? -10.406 -20.375 -6.652 1 97.81 27 VAL B C 1
ATOM 1661 O O . VAL B 1 27 ? -11.25 -20.078 -7.496 1 97.81 27 VAL B O 1
ATOM 1664 N N . ARG B 1 28 ? -9.961 -21.594 -6.391 1 97.62 28 ARG B N 1
ATOM 1665 C CA . ARG B 1 28 ? -10.469 -22.75 -7.125 1 97.62 28 ARG B CA 1
ATOM 1666 C C . ARG B 1 28 ? -11.203 -23.703 -6.195 1 97.62 28 ARG B C 1
ATOM 1668 O O . ARG B 1 28 ? -10.695 -24.047 -5.129 1 97.62 28 ARG B O 1
ATOM 1675 N N . VAL B 1 29 ? -12.328 -24.156 -6.629 1 96.88 29 VAL B N 1
ATOM 1676 C CA . VAL B 1 29 ? -13.219 -24.953 -5.777 1 96.88 29 VAL B CA 1
ATOM 1677 C C . VAL B 1 29 ? -12.508 -26.219 -5.328 1 96.88 29 VAL B C 1
ATOM 1679 O O . VAL B 1 29 ? -12.547 -26.578 -4.148 1 96.88 29 VAL B O 1
ATOM 1682 N N . GLU B 1 30 ? -11.844 -26.828 -6.266 1 96.5 30 GLU B N 1
ATOM 1683 C CA . GLU B 1 30 ? -11.164 -28.078 -5.949 1 96.5 30 GLU B CA 1
ATOM 1684 C C . GLU B 1 30 ? -10.062 -27.859 -4.914 1 96.5 30 GLU B C 1
ATOM 1686 O O . GLU B 1 30 ? -9.922 -28.641 -3.979 1 96.5 30 GLU B O 1
ATOM 1691 N N . VAL B 1 31 ? -9.383 -26.828 -5.047 1 96.19 31 VAL B N 1
ATOM 1692 C CA . VAL B 1 31 ? -8.281 -26.516 -4.141 1 96.19 31 VAL B CA 1
ATOM 1693 C C . VAL B 1 31 ? -8.828 -26.156 -2.762 1 96.19 31 VAL B C 1
ATOM 1695 O O . VAL B 1 31 ? -8.297 -26.594 -1.74 1 96.19 31 VAL B O 1
ATOM 1698 N N . LEU B 1 32 ? -9.867 -25.375 -2.746 1 97.38 32 LEU B N 1
ATOM 1699 C CA . LEU B 1 32 ? -10.484 -24.984 -1.482 1 97.38 32 LEU B CA 1
ATOM 1700 C C . LEU B 1 32 ? -11.031 -26.219 -0.747 1 97.38 32 LEU B C 1
ATOM 1702 O O . LEU B 1 32 ? -10.859 -26.328 0.469 1 97.38 32 LEU B O 1
ATOM 1706 N N . ALA B 1 33 ? -11.641 -27.094 -1.498 1 96.62 33 ALA B N 1
ATOM 1707 C CA . ALA B 1 33 ? -12.172 -28.312 -0.908 1 96.62 33 ALA B CA 1
ATOM 1708 C C . ALA B 1 33 ? -11.062 -29.141 -0.261 1 96.62 33 ALA B C 1
ATOM 1710 O O . ALA B 1 33 ? -11.211 -29.625 0.866 1 96.62 33 ALA B O 1
ATOM 1711 N N . LYS B 1 34 ? -9.992 -29.234 -0.972 1 96.12 34 LYS B N 1
ATOM 1712 C CA . LYS B 1 34 ? -8.844 -29.969 -0.464 1 96.12 34 LYS B CA 1
ATOM 1713 C C . LYS B 1 34 ? -8.312 -29.344 0.825 1 96.12 34 LYS B C 1
ATOM 1715 O O . LYS B 1 34 ? -8.047 -30.047 1.799 1 96.12 34 LYS B O 1
ATOM 1720 N N . ARG B 1 35 ? -8.219 -28.094 0.869 1 95.44 35 ARG B N 1
ATOM 1721 C CA . ARG B 1 35 ? -7.703 -27.375 2.035 1 95.44 35 ARG B CA 1
ATOM 1722 C C . ARG B 1 35 ? -8.648 -27.531 3.227 1 95.44 35 ARG B C 1
ATOM 1724 O O . ARG B 1 35 ? -8.195 -27.578 4.375 1 95.44 35 ARG B O 1
ATOM 1731 N N . LEU B 1 36 ? -9.898 -27.562 2.918 1 95.75 36 LEU B N 1
ATOM 1732 C CA . LEU B 1 36 ? -10.914 -27.688 3.955 1 95.75 36 LEU B CA 1
ATOM 1733 C C . LEU B 1 36 ? -11.094 -29.141 4.379 1 95.75 36 LEU B C 1
ATOM 1735 O O . LEU B 1 36 ? -11.758 -29.422 5.379 1 95.75 36 LEU B O 1
ATOM 1739 N N . GLY B 1 37 ? -10.5 -30.031 3.613 1 95.12 37 GLY B N 1
ATOM 1740 C CA . GLY B 1 37 ? -10.609 -31.453 3.922 1 95.12 37 GLY B CA 1
ATOM 1741 C C . GLY B 1 37 ? -11.984 -32.031 3.627 1 95.12 37 GLY B C 1
ATOM 1742 O O . GLY B 1 37 ? -12.477 -32.875 4.363 1 95.12 37 GLY B O 1
ATOM 1743 N N . VAL B 1 38 ? -12.617 -31.531 2.619 1 93.88 38 VAL B N 1
ATOM 1744 C CA . VAL B 1 38 ? -13.961 -31.984 2.252 1 93.88 38 VAL B CA 1
ATOM 1745 C C . VAL B 1 38 ? -14 -32.312 0.761 1 93.88 38 VAL B C 1
ATOM 1747 O O . VAL B 1 38 ? -13.031 -32.062 0.039 1 93.88 38 VAL B O 1
ATOM 1750 N N . THR B 1 39 ? -15.055 -32.906 0.361 1 90.38 39 THR B N 1
ATOM 1751 C CA . THR B 1 39 ? -15.234 -33.188 -1.057 1 90.38 39 THR B CA 1
ATOM 1752 C C . THR B 1 39 ? -15.734 -31.953 -1.802 1 90.38 39 THR B C 1
ATOM 1754 O O . THR B 1 39 ? -16.328 -31.047 -1.198 1 90.38 39 THR B O 1
ATOM 1757 N N . LYS B 1 40 ? -15.5 -31.906 -3.045 1 90.75 40 LYS B N 1
ATOM 1758 C CA . LYS B 1 40 ? -15.977 -30.812 -3.9 1 90.75 40 LYS B CA 1
ATOM 1759 C C . LYS B 1 40 ? -17.5 -30.734 -3.875 1 90.75 40 LYS B C 1
ATOM 1761 O O . LYS B 1 40 ? -18.078 -29.656 -4.047 1 90.75 40 LYS B O 1
ATOM 1766 N N . GLY B 1 41 ? -18.141 -31.906 -3.725 1 90.25 41 GLY B N 1
ATOM 1767 C CA . GLY B 1 41 ? -19.594 -31.969 -3.662 1 90.25 41 GLY B CA 1
ATOM 1768 C C . GLY B 1 41 ? -20.172 -31.094 -2.562 1 90.25 41 GLY B C 1
ATOM 1769 O O . GLY B 1 41 ? -21.266 -30.516 -2.723 1 90.25 41 GLY B O 1
ATOM 1770 N N . GLY B 1 42 ? -19.484 -31 -1.508 1 90.94 42 GLY B N 1
ATOM 1771 C CA . GLY B 1 42 ? -19.906 -30.156 -0.406 1 90.94 42 GLY B CA 1
ATOM 1772 C C . GLY B 1 42 ? -20 -28.688 -0.78 1 90.94 42 GLY B C 1
ATOM 1773 O O . GLY B 1 42 ? -20.75 -27.922 -0.152 1 90.94 42 GLY B O 1
ATOM 1774 N N . PHE B 1 43 ? -19.25 -28.281 -1.812 1 95.75 43 PHE B N 1
ATOM 1775 C CA . PHE B 1 43 ? -19.266 -26.906 -2.295 1 95.75 43 PHE B CA 1
ATOM 1776 C C . PHE B 1 43 ? -20.625 -26.547 -2.869 1 95.75 43 PHE B C 1
ATOM 1778 O O . PHE B 1 43 ? -21.156 -25.469 -2.594 1 95.75 43 PHE B O 1
ATOM 1785 N N . TYR B 1 44 ? -21.203 -27.344 -3.555 1 93.19 44 TYR B N 1
ATOM 1786 C CA . TYR B 1 44 ? -22.406 -27.062 -4.312 1 93.19 44 TYR B CA 1
ATOM 1787 C C . TYR B 1 44 ? -23.641 -27.078 -3.402 1 93.19 44 TYR B C 1
ATOM 1789 O O . TYR B 1 44 ? -24.734 -26.688 -3.816 1 93.19 44 TYR B O 1
ATOM 1797 N N . GLY B 1 45 ? -23.516 -27.578 -2.246 1 92.12 45 GLY B N 1
ATOM 1798 C CA . GLY B 1 45 ? -24.531 -27.375 -1.219 1 92.12 45 GLY B CA 1
ATOM 1799 C C . GLY B 1 45 ? -24.578 -25.953 -0.716 1 92.12 45 GLY B C 1
ATOM 1800 O O . GLY B 1 45 ? -25.625 -25.5 -0.232 1 92.12 45 GLY B O 1
ATOM 1801 N N . SER B 1 46 ? -23.469 -25.266 -0.933 1 94.69 46 SER B N 1
ATOM 1802 C CA . SER B 1 46 ? -23.359 -23.922 -0.395 1 94.69 46 SER B CA 1
ATOM 1803 C C . SER B 1 46 ? -23.422 -22.875 -1.504 1 94.69 46 SER B C 1
ATOM 1805 O O . SER B 1 46 ? -23.938 -21.766 -1.298 1 94.69 46 SER B O 1
ATOM 1807 N N . PHE B 1 47 ? -22.859 -23.266 -2.672 1 97.38 47 PHE B N 1
ATOM 1808 C CA . PHE B 1 47 ? -22.766 -22.297 -3.762 1 97.38 47 PHE B CA 1
ATOM 1809 C C . PHE B 1 47 ? -23.125 -22.938 -5.094 1 97.38 47 PHE B C 1
ATOM 1811 O O . PHE B 1 47 ? -22.75 -24.094 -5.348 1 97.38 47 PHE B O 1
ATOM 1818 N N . ALA B 1 48 ? -23.781 -22.141 -5.879 1 96.75 48 ALA B N 1
ATOM 1819 C CA . ALA B 1 48 ? -24.188 -22.625 -7.195 1 96.75 48 ALA B CA 1
ATOM 1820 C C . ALA B 1 48 ? -22.969 -22.859 -8.094 1 96.75 48 ALA B C 1
ATOM 1822 O O . ALA B 1 48 ? -22.953 -23.766 -8.914 1 96.75 48 ALA B O 1
ATOM 1823 N N . ASP B 1 49 ? -21.953 -21.938 -7.988 1 96.88 49 ASP B N 1
ATOM 1824 C CA . ASP B 1 49 ? -20.734 -21.984 -8.789 1 96.88 49 ASP B CA 1
ATOM 1825 C C . ASP B 1 49 ? -19.641 -21.125 -8.172 1 96.88 49 ASP B C 1
ATOM 1827 O O . ASP B 1 49 ? -19.828 -20.516 -7.113 1 96.88 49 ASP B O 1
ATOM 1831 N N . ARG B 1 50 ? -18.484 -21.078 -8.766 1 97.5 50 ARG B N 1
ATOM 1832 C CA . ARG B 1 50 ? -17.328 -20.312 -8.312 1 97.5 50 ARG B CA 1
ATOM 1833 C C . ARG B 1 50 ? -17.656 -18.828 -8.25 1 97.5 50 ARG B C 1
ATOM 1835 O O . ARG B 1 50 ? -17.234 -18.125 -7.316 1 97.5 50 ARG B O 1
ATOM 1842 N N . ASP B 1 51 ? -18.406 -18.391 -9.164 1 97.62 51 ASP B N 1
ATOM 1843 C CA . ASP B 1 51 ? -18.734 -16.969 -9.211 1 97.62 51 ASP B CA 1
ATOM 1844 C C . ASP B 1 51 ? -19.578 -16.578 -8.008 1 97.62 51 ASP B C 1
ATOM 1846 O O . ASP B 1 51 ? -19.422 -15.469 -7.477 1 97.62 51 ASP B O 1
ATOM 1850 N N . ALA B 1 52 ? -20.422 -17.391 -7.652 1 98.12 52 ALA B N 1
ATOM 1851 C CA . ALA B 1 52 ? -21.219 -17.141 -6.457 1 98.12 52 ALA B CA 1
ATOM 1852 C C . ALA B 1 52 ? -20.328 -17.031 -5.219 1 98.12 52 ALA B C 1
ATOM 1854 O O . ALA B 1 52 ? -20.578 -16.188 -4.352 1 98.12 52 ALA B O 1
ATOM 1855 N N . LEU B 1 53 ? -19.344 -17.891 -5.137 1 98.31 53 LEU B N 1
ATOM 1856 C CA . LEU B 1 53 ? -18.375 -17.797 -4.043 1 98.31 53 LEU B CA 1
ATOM 1857 C C . LEU B 1 53 ? -17.609 -16.469 -4.098 1 98.31 53 LEU B C 1
ATOM 1859 O O . LEU B 1 53 ? -17.5 -15.781 -3.084 1 98.31 53 LEU B O 1
ATOM 1863 N N . LEU B 1 54 ? -17.141 -16.094 -5.266 1 98.5 54 LEU B N 1
ATOM 1864 C CA . LEU B 1 54 ? -16.406 -14.836 -5.434 1 98.5 54 LEU B CA 1
ATOM 1865 C C . LEU B 1 54 ? -17.25 -13.648 -4.988 1 98.5 54 LEU B C 1
ATOM 1867 O O . LEU B 1 54 ? -16.75 -12.75 -4.301 1 98.5 54 LEU B O 1
ATOM 1871 N N . GLY B 1 55 ? -18.453 -13.664 -5.375 1 98.25 55 GLY B N 1
ATOM 1872 C CA . GLY B 1 55 ? -19.375 -12.617 -4.945 1 98.25 55 GLY B CA 1
ATOM 1873 C C . GLY B 1 55 ? -19.531 -12.547 -3.438 1 98.25 55 GLY B C 1
ATOM 1874 O O . GLY B 1 55 ? -19.469 -11.461 -2.855 1 98.25 55 GLY B O 1
ATOM 1875 N N . ALA B 1 56 ? -19.672 -13.68 -2.869 1 98.5 56 ALA B N 1
ATOM 1876 C CA . ALA B 1 56 ? -19.844 -13.742 -1.419 1 98.5 56 ALA B CA 1
ATOM 1877 C C . ALA B 1 56 ? -18.578 -13.281 -0.698 1 98.5 56 ALA B C 1
ATOM 1879 O O . ALA B 1 56 ? -18.656 -12.641 0.356 1 98.5 56 ALA B O 1
ATOM 1880 N N . MET B 1 57 ? -17.484 -13.648 -1.193 1 98.44 57 MET B N 1
ATOM 1881 C CA . MET B 1 57 ? -16.219 -13.195 -0.654 1 98.44 57 MET B CA 1
ATOM 1882 C C . MET B 1 57 ? -16.125 -11.672 -0.694 1 98.44 57 MET B C 1
ATOM 1884 O O . MET B 1 57 ? -15.75 -11.039 0.299 1 98.44 57 MET B O 1
ATOM 1888 N N . LEU B 1 58 ? -16.453 -11.102 -1.801 1 98.44 58 LEU B N 1
ATOM 1889 C CA . LEU B 1 58 ? -16.422 -9.648 -1.954 1 98.44 58 LEU B CA 1
ATOM 1890 C C . LEU B 1 58 ? -17.422 -8.977 -1.028 1 98.44 58 LEU B C 1
ATOM 1892 O O . LEU B 1 58 ? -17.141 -7.91 -0.473 1 98.44 58 LEU B O 1
ATOM 1896 N N . ASP B 1 59 ? -18.578 -9.617 -0.877 1 98.19 59 ASP B N 1
ATOM 1897 C CA . ASP B 1 59 ? -19.562 -9.109 0.074 1 98.19 59 ASP B CA 1
ATOM 1898 C C . ASP B 1 59 ? -18.984 -9.062 1.488 1 98.19 59 ASP B C 1
ATOM 1900 O O . ASP B 1 59 ? -19.156 -8.07 2.201 1 98.19 59 ASP B O 1
ATOM 1904 N N . THR B 1 60 ? -18.375 -10.109 1.817 1 97.19 60 THR B N 1
ATOM 1905 C CA . THR B 1 60 ? -17.781 -10.211 3.146 1 97.19 60 THR B CA 1
ATOM 1906 C C . THR B 1 60 ? -16.672 -9.18 3.332 1 97.19 60 THR B C 1
ATOM 1908 O O . THR B 1 60 ? -16.641 -8.484 4.348 1 97.19 60 THR B O 1
ATOM 1911 N N . TRP B 1 61 ? -15.797 -9.086 2.389 1 96.69 61 TRP B N 1
ATOM 1912 C CA . TRP B 1 61 ? -14.727 -8.094 2.416 1 96.69 61 TRP B CA 1
ATOM 1913 C C . TRP B 1 61 ? -15.289 -6.684 2.561 1 96.69 61 TRP B C 1
ATOM 1915 O O . TRP B 1 61 ? -14.828 -5.906 3.395 1 96.69 61 TRP B O 1
ATOM 1925 N N . GLU B 1 62 ? -16.281 -6.336 1.784 1 96.25 62 GLU B N 1
ATOM 1926 C CA . GLU B 1 62 ? -16.891 -5.012 1.828 1 96.25 62 GLU B CA 1
ATOM 1927 C C . GLU B 1 62 ? -17.516 -4.73 3.197 1 96.25 62 GLU B C 1
ATOM 1929 O O . GLU B 1 62 ? -17.312 -3.656 3.766 1 96.25 62 GLU B O 1
ATOM 1934 N N . ARG B 1 63 ? -18.188 -5.676 3.662 1 95.12 63 ARG B N 1
ATOM 1935 C CA . ARG B 1 63 ? -18.828 -5.531 4.965 1 95.12 63 ARG B CA 1
ATOM 1936 C C . ARG B 1 63 ? -17.781 -5.336 6.066 1 95.12 63 ARG B C 1
ATOM 1938 O O . ARG B 1 63 ? -17.906 -4.418 6.883 1 95.12 63 ARG B O 1
ATOM 1945 N N . GLU B 1 64 ? -16.797 -6.148 6.082 1 92.75 64 GLU B N 1
ATOM 1946 C CA . GLU B 1 64 ? -15.773 -6.094 7.125 1 92.75 64 GLU B CA 1
ATOM 1947 C C . GLU B 1 64 ? -14.938 -4.82 7.012 1 92.75 64 GLU B C 1
ATOM 1949 O O . GLU B 1 64 ? -14.492 -4.273 8.023 1 92.75 64 GLU B O 1
ATOM 1954 N N . SER B 1 65 ? -14.812 -4.383 5.805 1 91.5 65 SER B N 1
ATOM 1955 C CA . SER B 1 65 ? -13.945 -3.24 5.539 1 91.5 65 SER B CA 1
ATOM 1956 C C . SER B 1 65 ? -14.656 -1.925 5.836 1 91.5 65 SER B C 1
ATOM 1958 O O . SER B 1 65 ? -14.016 -0.889 6.008 1 91.5 65 SER B O 1
ATOM 1960 N N . THR B 1 66 ? -15.93 -1.935 5.801 1 93.06 66 THR B N 1
ATOM 1961 C CA . THR B 1 66 ? -16.672 -0.695 5.973 1 93.06 66 THR B CA 1
ATOM 1962 C C . THR B 1 66 ? -17.594 -0.784 7.188 1 93.06 66 THR B C 1
ATOM 1964 O O . THR B 1 66 ? -17.234 -0.337 8.281 1 93.06 66 THR B O 1
ATOM 1967 N N . ASP B 1 67 ? -18.578 -1.66 7.09 1 90 67 ASP B N 1
ATOM 1968 C CA . ASP B 1 67 ? -19.641 -1.715 8.094 1 90 67 ASP B CA 1
ATOM 1969 C C . ASP B 1 67 ? -19.078 -2.051 9.469 1 90 67 ASP B C 1
ATOM 1971 O O . ASP B 1 67 ? -19.422 -1.402 10.461 1 90 67 ASP B O 1
ATOM 1975 N N . GLU B 1 68 ? -18.281 -2.979 9.531 1 88.56 68 GLU B N 1
ATOM 1976 C CA . GLU B 1 68 ? -17.766 -3.424 10.828 1 88.56 68 GLU B CA 1
ATOM 1977 C C . GLU B 1 68 ? -16.828 -2.391 11.438 1 88.56 68 GLU B C 1
ATOM 1979 O O . GLU B 1 68 ? -16.812 -2.184 12.648 1 88.56 68 GLU B O 1
ATOM 1984 N N . VAL B 1 69 ? -16.031 -1.723 10.633 1 86.25 69 VAL B N 1
ATOM 1985 C CA . VAL B 1 69 ? -15.133 -0.677 11.109 1 86.25 69 VAL B CA 1
ATOM 1986 C C . VAL B 1 69 ? -15.945 0.508 11.625 1 86.25 69 VAL B C 1
ATOM 1988 O O . VAL B 1 69 ? -15.688 1.011 12.727 1 86.25 69 VAL B O 1
ATOM 1991 N N . LEU B 1 70 ? -16.906 0.897 10.797 1 87.94 70 LEU B N 1
ATOM 1992 C CA . LEU B 1 70 ? -17.766 2.023 11.172 1 87.94 70 LEU B CA 1
ATOM 1993 C C . LEU B 1 70 ? -18.516 1.729 12.469 1 87.94 70 LEU B C 1
ATOM 1995 O O . LEU B 1 70 ? -18.609 2.59 13.344 1 87.94 70 LEU B O 1
ATOM 1999 N N . ALA B 1 71 ? -19 0.518 12.562 1 90.69 71 ALA B N 1
ATOM 2000 C CA . ALA B 1 71 ? -19.734 0.112 13.758 1 90.69 71 ALA B CA 1
ATOM 2001 C C . ALA B 1 71 ? -18.828 0.14 14.984 1 90.69 71 ALA B C 1
ATOM 2003 O O . ALA B 1 71 ? -19.25 0.562 16.062 1 90.69 71 ALA B O 1
ATOM 2004 N N . ARG B 1 72 ? -17.656 -0.297 14.828 1 89.12 72 ARG B N 1
ATOM 2005 C CA . ARG B 1 72 ? -16.703 -0.311 15.938 1 89.12 72 ARG B CA 1
ATOM 2006 C C . ARG B 1 72 ? -16.328 1.107 16.359 1 89.12 72 ARG B C 1
ATOM 2008 O O . ARG B 1 72 ? -16.234 1.399 17.547 1 89.12 72 ARG B O 1
ATOM 2015 N N . VAL B 1 73 ? -16.078 1.949 15.391 1 89.94 73 VAL B N 1
ATOM 2016 C CA . VAL B 1 73 ? -15.742 3.346 15.664 1 89.94 73 VAL B CA 1
ATOM 2017 C C . VAL B 1 73 ? -16.906 4.008 16.422 1 89.94 73 VAL B C 1
ATOM 2019 O O . VAL B 1 73 ? -16.672 4.742 17.391 1 89.94 73 VAL B O 1
ATOM 2022 N N . GLU B 1 74 ? -18.109 3.725 15.992 1 89.19 74 GLU B N 1
ATOM 2023 C CA . GLU B 1 74 ? -19.297 4.289 16.625 1 89.19 74 GLU B CA 1
ATOM 2024 C C . GLU B 1 74 ? -19.469 3.75 18.047 1 89.19 74 GLU B C 1
ATOM 2026 O O . GLU B 1 74 ? -19.781 4.504 18.969 1 89.19 74 GLU B O 1
ATOM 2031 N N . ARG B 1 75 ? -19.281 2.498 18.203 1 91.88 75 ARG B N 1
ATOM 2032 C CA . ARG B 1 75 ? -19.469 1.85 19.484 1 91.88 75 ARG B CA 1
ATOM 2033 C C . ARG B 1 75 ? -18.469 2.387 20.516 1 91.88 75 ARG B C 1
ATOM 2035 O O . ARG B 1 75 ? -18.828 2.619 21.672 1 91.88 75 ARG B O 1
ATOM 2042 N N . GLU B 1 76 ? -17.25 2.531 20.109 1 89.56 76 GLU B N 1
ATOM 2043 C CA . GLU B 1 76 ? -16.219 2.977 21.031 1 89.56 76 GLU B CA 1
ATOM 2044 C C . GLU B 1 76 ? -16.312 4.477 21.297 1 89.56 76 GLU B C 1
ATOM 2046 O O . GLU B 1 76 ? -15.898 4.957 22.344 1 89.56 76 GLU B O 1
ATOM 2051 N N . GLY B 1 77 ? -16.828 5.227 20.375 1 86.38 77 GLY B N 1
ATOM 2052 C CA . GLY B 1 77 ? -17.141 6.637 20.547 1 86.38 77 GLY B CA 1
ATOM 2053 C C . GLY B 1 77 ? -15.898 7.508 20.641 1 86.38 77 GLY B C 1
ATOM 2054 O O . GLY B 1 77 ? -14.852 7.176 20.078 1 86.38 77 GLY B O 1
ATOM 2055 N N . GLY B 1 78 ? -16.109 8.719 21.266 1 90 78 GLY B N 1
ATOM 2056 C CA . GLY B 1 78 ? -15.047 9.703 21.375 1 90 78 GLY B CA 1
ATOM 2057 C C . GLY B 1 78 ? -15.289 10.938 20.516 1 90 78 GLY B C 1
ATOM 2058 O O . GLY B 1 78 ? -16.281 11.008 19.781 1 90 78 GLY B O 1
ATOM 2059 N N . ASP B 1 79 ? -14.391 11.984 20.812 1 92.19 79 ASP B N 1
ATOM 2060 C CA . ASP B 1 79 ? -14.469 13.188 20 1 92.19 79 ASP B CA 1
ATOM 2061 C C . ASP B 1 79 ? -14.094 12.891 18.547 1 92.19 79 ASP B C 1
ATOM 2063 O O . ASP B 1 79 ? -13.594 11.805 18.234 1 92.19 79 ASP B O 1
ATOM 2067 N N . PRO B 1 80 ? -14.375 13.75 17.656 1 91.06 80 PRO B N 1
ATOM 2068 C CA . PRO B 1 80 ? -14.164 13.508 16.219 1 91.06 80 PRO B CA 1
ATOM 2069 C C . PRO B 1 80 ? -12.719 13.141 15.898 1 91.06 80 PRO B C 1
ATOM 2071 O O . PRO B 1 80 ? -12.477 12.289 15.031 1 91.06 80 PRO B O 1
ATOM 2074 N N . ARG B 1 81 ? -11.766 13.711 16.516 1 93.06 81 ARG B N 1
ATOM 2075 C CA . ARG B 1 81 ? -10.367 13.406 16.266 1 93.06 81 ARG B CA 1
ATOM 2076 C C . ARG B 1 81 ? -10.031 11.977 16.688 1 93.06 81 ARG B C 1
ATOM 2078 O O . ARG B 1 81 ? -9.344 11.25 15.969 1 93.06 81 ARG B O 1
ATOM 2085 N N . THR B 1 82 ? -10.562 11.57 17.797 1 91.56 82 THR B N 1
ATOM 2086 C CA . THR B 1 82 ? -10.367 10.211 18.297 1 91.56 82 THR B CA 1
ATOM 2087 C C . THR B 1 82 ? -11.023 9.203 17.359 1 91.56 82 THR B C 1
ATOM 2089 O O . THR B 1 82 ? -10.445 8.148 17.062 1 91.56 82 THR B O 1
ATOM 2092 N N . ARG B 1 83 ? -12.148 9.516 16.906 1 91.5 83 ARG B N 1
ATOM 2093 C CA . ARG B 1 83 ? -12.875 8.633 16 1 91.5 83 ARG B CA 1
ATOM 2094 C C . ARG B 1 83 ? -12.141 8.484 14.672 1 91.5 83 ARG B C 1
ATOM 2096 O O . ARG B 1 83 ? -12.039 7.383 14.125 1 91.5 83 ARG B O 1
ATOM 2103 N N . ALA B 1 84 ? -11.633 9.594 14.148 1 90.75 84 ALA B N 1
ATOM 2104 C CA . ALA B 1 84 ? -10.875 9.555 12.898 1 90.75 84 ALA B CA 1
ATOM 2105 C C . ALA B 1 84 ? -9.625 8.695 13.039 1 90.75 84 ALA B C 1
ATOM 2107 O O . ALA B 1 84 ? -9.312 7.887 12.164 1 90.75 84 ALA B O 1
ATOM 2108 N N . ARG B 1 85 ? -8.961 8.883 14.133 1 90.94 85 ARG B N 1
ATOM 2109 C CA . ARG B 1 85 ? -7.762 8.094 14.391 1 90.94 85 ARG B CA 1
ATOM 2110 C C . ARG B 1 85 ? -8.086 6.609 14.492 1 90.94 85 ARG B C 1
ATOM 2112 O O . ARG B 1 85 ? -7.387 5.777 13.906 1 90.94 85 ARG B O 1
ATOM 2119 N N . ARG B 1 86 ? -9.109 6.285 15.188 1 88.94 86 ARG B N 1
ATOM 2120 C CA . ARG B 1 86 ? -9.523 4.895 15.344 1 88.94 86 ARG B CA 1
ATOM 2121 C C . ARG B 1 86 ? -9.922 4.289 14.008 1 88.94 86 ARG B C 1
ATOM 2123 O O . ARG B 1 86 ? -9.586 3.139 13.711 1 88.94 86 ARG B O 1
ATOM 2130 N N . ALA B 1 87 ? -10.641 5.031 13.266 1 87.62 87 ALA B N 1
ATOM 2131 C CA . ALA B 1 87 ? -11.016 4.562 11.93 1 87.62 87 ALA B CA 1
ATOM 2132 C C . ALA B 1 87 ? -9.789 4.188 11.109 1 87.62 87 ALA B C 1
ATOM 2134 O O . ALA B 1 87 ? -9.742 3.115 10.508 1 87.62 87 ALA B O 1
ATOM 2135 N N . GLY B 1 88 ? -8.828 5.059 11.07 1 85.25 88 GLY B N 1
ATOM 2136 C CA . GLY B 1 88 ? -7.594 4.777 10.359 1 85.25 88 GLY B CA 1
ATOM 2137 C C . GLY B 1 88 ? -6.883 3.535 10.867 1 85.25 88 GLY B C 1
ATOM 2138 O O . GLY B 1 88 ? -6.406 2.721 10.07 1 85.25 88 GLY B O 1
ATOM 2139 N N . MET B 1 89 ? -6.895 3.318 12.141 1 83.38 89 MET B N 1
ATOM 2140 C CA . MET B 1 89 ? -6.199 2.201 12.773 1 83.38 89 MET B CA 1
ATOM 2141 C C . MET B 1 89 ? -6.906 0.882 12.477 1 83.38 89 MET B C 1
ATOM 2143 O O . MET B 1 89 ? -6.262 -0.161 12.359 1 83.38 89 MET B O 1
ATOM 2147 N N . LEU B 1 90 ? -8.133 0.959 12.289 1 81.88 90 LEU B N 1
ATOM 2148 C CA . LEU B 1 90 ? -8.938 -0.254 12.18 1 81.88 90 LEU B CA 1
ATOM 2149 C C . LEU B 1 90 ? -9.086 -0.677 10.719 1 81.88 90 LEU B C 1
ATOM 2151 O O . LEU B 1 90 ? -9.305 -1.855 10.43 1 81.88 90 LEU B O 1
ATOM 2155 N N . THR B 1 91 ? -8.906 0.252 9.852 1 81 91 THR B N 1
ATOM 2156 C CA . THR B 1 91 ? -9.258 0.046 8.453 1 81 91 THR B CA 1
ATOM 2157 C C . THR B 1 91 ? -8.453 -1.1 7.855 1 81 91 THR B C 1
ATOM 2159 O O . THR B 1 91 ? -9.008 -1.992 7.211 1 81 91 THR B O 1
ATOM 2162 N N . PHE B 1 92 ? -7.105 -1.137 8.094 1 81.5 92 PHE B N 1
ATOM 2163 C CA . PHE B 1 92 ? -6.242 -2.154 7.5 1 81.5 92 PHE B CA 1
ATOM 2164 C C . PHE B 1 92 ? -5.559 -2.979 8.586 1 81.5 92 PHE B C 1
ATOM 2166 O O . PHE B 1 92 ? -4.492 -3.551 8.352 1 81.5 92 PHE B O 1
ATOM 2173 N N . SER B 1 93 ? -6.027 -2.912 9.797 1 70.38 93 SER B N 1
ATOM 2174 C CA . SER B 1 93 ? -5.332 -3.225 11.039 1 70.38 93 SER B CA 1
ATOM 2175 C C . SER B 1 93 ? -5.051 -4.719 11.156 1 70.38 93 SER B C 1
ATOM 2177 O O . SER B 1 93 ? -4.312 -5.152 12.047 1 70.38 93 SER B O 1
ATOM 2179 N N . SER B 1 94 ? -5.469 -5.574 10.273 1 71.62 94 SER B N 1
ATOM 2180 C CA . SER B 1 94 ? -5.16 -6.969 10.57 1 71.62 94 SER B CA 1
ATOM 2181 C C . SER B 1 94 ? -4.32 -7.602 9.469 1 71.62 94 SER B C 1
ATOM 2183 O O . SER B 1 94 ? -4.34 -7.141 8.328 1 71.62 94 SER B O 1
ATOM 2185 N N . ASP B 1 95 ? -3.467 -8.555 10 1 80.5 95 ASP B N 1
ATOM 2186 C CA . ASP B 1 95 ? -2.703 -9.406 9.094 1 80.5 95 ASP B CA 1
ATOM 2187 C C . ASP B 1 95 ? -3.625 -10.133 8.117 1 80.5 95 ASP B C 1
ATOM 2189 O O . ASP B 1 95 ? -3.178 -10.617 7.07 1 80.5 95 ASP B O 1
ATOM 2193 N N . ARG B 1 96 ? -4.816 -10.047 8.492 1 87 96 ARG B N 1
ATOM 2194 C CA . ARG B 1 96 ? -5.789 -10.734 7.645 1 87 96 ARG B CA 1
ATOM 2195 C C . ARG B 1 96 ? -6.359 -9.797 6.59 1 87 96 ARG B C 1
ATOM 2197 O O . ARG B 1 96 ? -6.309 -10.094 5.395 1 87 96 ARG B O 1
ATOM 2204 N N . LEU B 1 97 ? -6.824 -8.633 7.012 1 90.69 97 LEU B N 1
ATOM 2205 C CA . LEU B 1 97 ? -7.625 -7.785 6.133 1 90.69 97 LEU B CA 1
ATOM 2206 C C . LEU B 1 97 ? -6.742 -7.074 5.113 1 90.69 97 LEU B C 1
ATOM 2208 O O . LEU B 1 97 ? -7.141 -6.891 3.959 1 90.69 97 LEU B O 1
ATOM 2212 N N . LEU B 1 98 ? -5.578 -6.75 5.512 1 91.5 98 LEU B N 1
ATOM 2213 C CA . LEU B 1 98 ? -4.727 -5.969 4.625 1 91.5 98 LEU B CA 1
ATOM 2214 C C . LEU B 1 98 ? -4.379 -6.762 3.369 1 91.5 98 LEU B C 1
ATOM 2216 O O . LEU B 1 98 ? -4.582 -6.281 2.25 1 91.5 98 LEU B O 1
ATOM 2220 N N . PRO B 1 99 ? -3.932 -8.039 3.49 1 92.5 99 PRO B N 1
ATOM 2221 C CA . PRO B 1 99 ? -3.637 -8.797 2.271 1 92.5 99 PRO B CA 1
ATOM 2222 C C . PRO B 1 99 ? -4.867 -8.992 1.388 1 92.5 99 PRO B C 1
ATOM 2224 O O . PRO B 1 99 ? -4.75 -9.016 0.16 1 92.5 99 PRO B O 1
ATOM 2227 N N . ILE B 1 100 ? -5.992 -9.141 1.985 1 95.38 100 ILE B N 1
ATOM 2228 C CA . ILE B 1 100 ? -7.23 -9.281 1.225 1 95.38 100 ILE B CA 1
ATOM 2229 C C . ILE B 1 100 ? -7.527 -7.988 0.474 1 95.38 100 ILE B C 1
ATOM 2231 O O . ILE B 1 100 ? -7.848 -8.016 -0.717 1 95.38 100 ILE B O 1
ATOM 2235 N N . ASP B 1 101 ? -7.383 -6.859 1.131 1 94.94 101 ASP B N 1
ATOM 2236 C CA . ASP B 1 101 ? -7.605 -5.555 0.519 1 94.94 101 ASP B CA 1
ATOM 2237 C C . ASP B 1 101 ? -6.688 -5.344 -0.681 1 94.94 101 ASP B C 1
ATOM 2239 O O . ASP B 1 101 ? -7.133 -4.906 -1.744 1 94.94 101 ASP B O 1
ATOM 2243 N N . LEU B 1 102 ? -5.484 -5.68 -0.445 1 93.38 102 LEU B N 1
ATOM 2244 C CA . LEU B 1 102 ? -4.508 -5.496 -1.513 1 93.38 102 LEU B CA 1
ATOM 2245 C C . LEU B 1 102 ? -4.84 -6.383 -2.711 1 93.38 102 LEU B C 1
ATOM 2247 O O . LEU B 1 102 ? -4.711 -5.953 -3.859 1 93.38 102 LEU B O 1
ATOM 2251 N N . ALA B 1 103 ? -5.258 -7.602 -2.461 1 95 103 ALA B N 1
ATOM 2252 C CA . ALA B 1 103 ? -5.645 -8.508 -3.537 1 95 103 ALA B CA 1
ATOM 2253 C C . ALA B 1 103 ? -6.859 -7.977 -4.293 1 95 103 ALA B C 1
ATOM 2255 O O . ALA B 1 103 ? -6.934 -8.086 -5.52 1 95 103 ALA B O 1
ATOM 2256 N N . VAL B 1 104 ? -7.781 -7.395 -3.576 1 97.25 104 VAL B N 1
ATOM 2257 C CA . VAL B 1 104 ? -8.969 -6.824 -4.203 1 97.25 104 VAL B CA 1
ATOM 2258 C C . VAL B 1 104 ? -8.578 -5.629 -5.066 1 97.25 104 VAL B C 1
ATOM 2260 O O . VAL B 1 104 ? -9.094 -5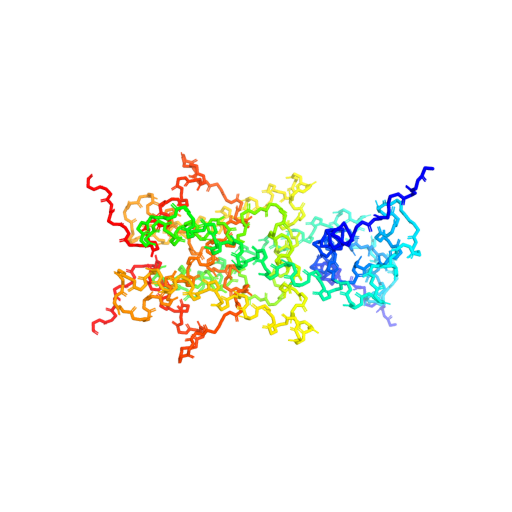.453 -6.172 1 97.25 104 VAL B O 1
ATOM 2263 N N . ARG B 1 105 ? -7.715 -4.832 -4.594 1 95.56 105 ARG B N 1
ATOM 2264 C CA . ARG B 1 105 ? -7.234 -3.682 -5.355 1 95.56 105 ARG B CA 1
ATOM 2265 C C . ARG B 1 105 ? -6.555 -4.125 -6.645 1 95.56 105 ARG B C 1
ATOM 2267 O O . ARG B 1 105 ? -6.746 -3.514 -7.699 1 95.56 105 ARG B O 1
ATOM 2274 N N . ASP B 1 106 ? -5.793 -5.129 -6.516 1 93 106 ASP B N 1
ATOM 2275 C CA . ASP B 1 106 ? -5.172 -5.684 -7.715 1 93 106 ASP B CA 1
ATOM 2276 C C . ASP B 1 106 ? -6.227 -6.238 -8.672 1 93 106 ASP B C 1
ATOM 2278 O O . ASP B 1 106 ? -6.172 -5.984 -9.875 1 93 106 ASP B O 1
ATOM 2282 N N . TRP B 1 107 ? -7.156 -6.977 -8.109 1 96.81 107 TRP B N 1
ATOM 2283 C CA . TRP B 1 107 ? -8.266 -7.551 -8.859 1 96.81 107 TRP B CA 1
ATOM 2284 C C . TRP B 1 107 ? -9.055 -6.461 -9.586 1 96.81 107 TRP B C 1
ATOM 2286 O O . TRP B 1 107 ? -9.438 -6.629 -10.742 1 96.81 107 TRP B O 1
ATOM 2296 N N . ALA B 1 108 ? -9.172 -5.387 -9 1 97.12 108 ALA B N 1
ATOM 2297 C CA . ALA B 1 108 ? -9.969 -4.27 -9.508 1 97.12 108 ALA B CA 1
ATOM 2298 C C . ALA B 1 108 ? -9.344 -3.68 -10.766 1 97.12 108 ALA B C 1
ATOM 2300 O O . ALA B 1 108 ? -10.031 -3.059 -11.578 1 97.12 108 ALA B O 1
ATOM 2301 N N . ARG B 1 109 ? -8.102 -3.896 -11 1 91.75 109 ARG B N 1
ATOM 2302 C CA . ARG B 1 109 ? -7.406 -3.346 -12.164 1 91.75 109 ARG B CA 1
ATOM 2303 C C . ARG B 1 109 ? -7.859 -4.031 -13.445 1 91.75 109 ARG B C 1
ATOM 2305 O O . ARG B 1 109 ? -7.754 -3.461 -14.531 1 91.75 109 ARG B O 1
ATOM 2312 N N . ARG B 1 110 ? -8.406 -5.219 -13.305 1 93.75 110 ARG B N 1
ATOM 2313 C CA . ARG B 1 110 ? -8.727 -5.969 -14.516 1 93.75 110 ARG B CA 1
ATOM 2314 C C . ARG B 1 110 ? -10.203 -6.355 -14.539 1 93.75 110 ARG B C 1
ATOM 2316 O O . ARG B 1 110 ? -10.648 -7.062 -15.445 1 93.75 110 ARG B O 1
ATOM 2323 N N . ASP B 1 111 ? -10.906 -5.992 -13.547 1 97.38 111 ASP B N 1
ATOM 2324 C CA . ASP B 1 111 ? -12.32 -6.312 -13.438 1 97.38 111 ASP B CA 1
ATOM 2325 C C . ASP B 1 111 ? -13.133 -5.082 -13.039 1 97.38 111 ASP B C 1
ATOM 2327 O O . ASP B 1 111 ? -13.047 -4.609 -11.906 1 97.38 111 ASP B O 1
ATOM 2331 N N . GLU B 1 112 ? -13.977 -4.637 -13.906 1 97.5 112 GLU B N 1
ATOM 2332 C CA . GLU B 1 112 ? -14.703 -3.387 -13.719 1 97.5 112 GLU B CA 1
ATOM 2333 C C . GLU B 1 112 ? -15.695 -3.49 -12.562 1 97.5 112 GLU B C 1
ATOM 2335 O O . GLU B 1 112 ? -15.898 -2.523 -11.828 1 97.5 112 GLU B O 1
ATOM 2340 N N . ALA B 1 113 ? -16.281 -4.617 -12.469 1 97.81 113 ALA B N 1
ATOM 2341 C CA . ALA B 1 113 ? -17.25 -4.797 -11.383 1 97.81 113 ALA B CA 1
ATOM 2342 C C . ALA B 1 113 ? -16.562 -4.719 -10.023 1 97.81 113 ALA B C 1
ATOM 2344 O O . ALA B 1 113 ? -17.094 -4.137 -9.078 1 97.81 113 ALA B O 1
ATOM 2345 N N . VAL B 1 114 ? -15.43 -5.285 -9.859 1 98.31 114 VAL B N 1
ATOM 2346 C CA . VAL B 1 114 ? -14.656 -5.234 -8.625 1 98.31 114 VAL B CA 1
ATOM 2347 C C . VAL B 1 114 ? -14.148 -3.811 -8.391 1 98.31 114 VAL B C 1
ATOM 2349 O O . VAL B 1 114 ? -14.133 -3.33 -7.254 1 98.31 114 VAL B O 1
ATOM 2352 N N . ALA B 1 115 ? -13.766 -3.135 -9.492 1 98 115 ALA B N 1
ATOM 2353 C CA . ALA B 1 115 ? -13.336 -1.743 -9.398 1 98 115 ALA B CA 1
ATOM 2354 C C . ALA B 1 115 ? -14.445 -0.86 -8.836 1 98 115 ALA B C 1
ATOM 2356 O O . ALA B 1 115 ? -14.188 0.025 -8.016 1 98 115 ALA B O 1
ATOM 2357 N N . GLU B 1 116 ? -15.633 -1.087 -9.258 1 98 116 GLU B N 1
ATOM 2358 C CA . GLU B 1 116 ? -16.781 -0.317 -8.766 1 98 116 GLU B CA 1
ATOM 2359 C C . GLU B 1 116 ? -17.016 -0.571 -7.281 1 98 116 GLU B C 1
ATOM 2361 O O . GLU B 1 116 ? -17.297 0.36 -6.523 1 98 116 GLU B O 1
ATOM 2366 N N . ARG B 1 117 ? -16.875 -1.796 -6.906 1 97.75 117 ARG B N 1
ATOM 2367 C CA . ARG B 1 117 ? -17.031 -2.137 -5.496 1 97.75 117 ARG B CA 1
ATOM 2368 C C . ARG B 1 117 ? -15.93 -1.496 -4.652 1 97.75 117 ARG B C 1
ATOM 2370 O O . ARG B 1 117 ? -16.188 -0.966 -3.572 1 97.75 117 ARG B O 1
ATOM 2377 N N . LEU B 1 118 ? -14.758 -1.596 -5.133 1 98.06 118 LEU B N 1
ATOM 2378 C CA . LEU B 1 118 ? -13.641 -0.964 -4.445 1 98.06 118 LEU B CA 1
ATOM 2379 C C . LEU B 1 118 ? -13.867 0.535 -4.285 1 98.06 118 LEU B C 1
ATOM 2381 O O . LEU B 1 118 ? -13.625 1.096 -3.217 1 98.06 118 LEU B O 1
ATOM 2385 N N . ARG B 1 119 ? -14.344 1.146 -5.316 1 97.75 119 ARG B N 1
ATOM 2386 C CA . ARG B 1 119 ? -14.641 2.574 -5.27 1 97.75 119 ARG B CA 1
ATOM 2387 C C . ARG B 1 119 ? -15.695 2.881 -4.203 1 97.75 119 ARG B C 1
ATOM 2389 O O . ARG B 1 119 ? -15.562 3.854 -3.459 1 97.75 119 ARG B O 1
ATOM 2396 N N . ARG B 1 120 ? -16.656 2.055 -4.145 1 97.12 120 ARG B N 1
ATOM 2397 C CA . ARG B 1 120 ? -17.703 2.229 -3.133 1 97.12 120 ARG B CA 1
ATOM 2398 C C . ARG B 1 120 ? -17.109 2.107 -1.729 1 97.12 120 ARG B C 1
ATOM 2400 O O . ARG B 1 120 ? -17.422 2.92 -0.853 1 97.12 120 ARG B O 1
ATOM 2407 N N . VAL B 1 121 ? -16.297 1.175 -1.539 1 96.62 121 VAL B N 1
ATOM 2408 C CA . VAL B 1 121 ? -15.688 0.928 -0.237 1 96.62 121 VAL B CA 1
ATOM 2409 C C . VAL B 1 121 ? -14.781 2.098 0.14 1 96.62 121 VAL B C 1
ATOM 2411 O O . VAL B 1 121 ? -14.867 2.631 1.248 1 96.62 121 VAL B O 1
ATOM 2414 N N . ASP B 1 122 ? -13.906 2.498 -0.768 1 96.81 122 ASP B N 1
ATOM 2415 C CA . ASP B 1 122 ? -12.984 3.592 -0.481 1 96.81 122 ASP B CA 1
ATOM 2416 C C . ASP B 1 122 ? -13.734 4.906 -0.287 1 96.81 122 ASP B C 1
ATOM 2418 O O . ASP B 1 122 ? -13.32 5.754 0.511 1 96.81 122 ASP B O 1
ATOM 2422 N N . ASN B 1 123 ? -14.844 5.047 -1.027 1 97.25 123 ASN B N 1
ATOM 2423 C CA . ASN B 1 123 ? -15.664 6.242 -0.832 1 97.25 123 ASN B CA 1
ATOM 2424 C C . ASN B 1 123 ? -16.297 6.262 0.555 1 97.25 123 ASN B C 1
ATOM 2426 O O . ASN B 1 123 ? -16.406 7.32 1.176 1 97.25 123 ASN B O 1
ATOM 2430 N N . ARG B 1 124 ? -16.719 5.152 0.975 1 95.44 124 ARG B N 1
ATOM 2431 C CA . ARG B 1 124 ? -17.281 5.074 2.32 1 95.44 124 ARG B CA 1
ATOM 2432 C C . ARG B 1 124 ? -16.219 5.398 3.371 1 95.44 124 ARG B C 1
ATOM 2434 O O . ARG B 1 124 ? -16.484 6.156 4.309 1 95.44 124 ARG B O 1
ATOM 2441 N N . ARG B 1 125 ? -15.062 4.84 3.26 1 93.62 125 ARG B N 1
ATOM 2442 C CA . ARG B 1 125 ? -13.969 5.113 4.184 1 93.62 125 ARG B CA 1
ATOM 2443 C C . ARG B 1 125 ? -13.602 6.59 4.176 1 93.62 125 ARG B C 1
ATOM 2445 O O . ARG B 1 125 ? -13.484 7.215 5.234 1 93.62 125 ARG B O 1
ATOM 2452 N N . MET B 1 126 ? -13.469 7.113 3.012 1 95.06 126 MET B N 1
ATOM 2453 C CA . MET B 1 126 ? -13.133 8.523 2.867 1 95.06 126 MET B CA 1
ATOM 2454 C C . MET B 1 126 ? -14.25 9.414 3.406 1 95.06 126 MET B C 1
ATOM 2456 O O . MET B 1 126 ? -13.984 10.453 4.012 1 95.06 126 MET B O 1
ATOM 2460 N N . GLY B 1 127 ? -15.461 8.938 3.113 1 94.75 127 GLY B N 1
ATOM 2461 C CA . GLY B 1 127 ? -16.594 9.68 3.631 1 94.75 127 GLY B CA 1
ATOM 2462 C C . GLY B 1 127 ? -16.578 9.836 5.137 1 94.75 127 GLY B C 1
ATOM 2463 O O . GLY B 1 127 ? -16.859 10.914 5.66 1 94.75 127 GLY B O 1
ATOM 2464 N N . LEU B 1 128 ? -16.266 8.789 5.828 1 92.75 128 LEU B N 1
ATOM 2465 C CA . LEU B 1 128 ? -16.141 8.844 7.281 1 92.75 128 LEU B CA 1
ATOM 2466 C C . LEU B 1 128 ? -15.062 9.828 7.707 1 92.75 128 LEU B C 1
ATOM 2468 O O . LEU B 1 128 ? -15.273 10.641 8.609 1 92.75 128 LEU B O 1
ATOM 2472 N N . LEU B 1 129 ? -13.93 9.773 7.109 1 94.06 129 LEU B N 1
ATOM 2473 C CA . LEU B 1 129 ? -12.82 10.68 7.418 1 94.06 129 LEU B CA 1
ATOM 2474 C C . LEU B 1 129 ? -13.219 12.125 7.16 1 94.06 129 LEU B C 1
ATOM 2476 O O . LEU B 1 129 ? -12.961 13 7.992 1 94.06 129 LEU B O 1
ATOM 2480 N N . ARG B 1 130 ? -13.828 12.383 6.008 1 95.94 130 ARG B N 1
ATOM 2481 C CA . ARG B 1 130 ? -14.305 13.719 5.66 1 95.94 130 ARG B CA 1
ATOM 2482 C C . ARG B 1 130 ? -15.25 14.258 6.727 1 95.94 130 ARG B C 1
ATOM 2484 O O . ARG B 1 130 ? -15.141 15.422 7.121 1 95.94 130 ARG B O 1
ATOM 2491 N N . GLU B 1 131 ? -16.125 13.406 7.121 1 93.88 131 GLU B N 1
ATOM 2492 C CA . GLU B 1 131 ? -17.109 13.797 8.133 1 93.88 131 GLU B CA 1
ATOM 2493 C C . GLU B 1 131 ? -16.422 14.164 9.445 1 93.88 131 GLU B C 1
ATOM 2495 O O . GLU B 1 131 ? -16.688 15.211 10.031 1 93.88 131 GLU B O 1
ATOM 2500 N N . MET B 1 132 ? -15.586 13.344 9.914 1 93.5 132 MET B N 1
ATOM 2501 C CA . MET B 1 132 ? -14.93 13.547 11.195 1 93.5 132 MET B CA 1
ATOM 2502 C C . MET B 1 132 ? -13.992 14.75 11.148 1 93.5 132 MET B C 1
ATOM 2504 O O . MET B 1 132 ? -14.031 15.609 12.023 1 93.5 132 MET B O 1
ATOM 2508 N N . ILE B 1 133 ? -13.164 14.828 10.117 1 95.31 133 ILE B N 1
ATOM 2509 C CA . ILE B 1 133 ? -12.195 15.914 9.992 1 95.31 133 ILE B CA 1
ATOM 2510 C C . ILE B 1 133 ? -12.914 17.234 9.75 1 95.31 133 ILE B C 1
ATOM 2512 O O . ILE B 1 133 ? -12.492 18.281 10.234 1 95.31 133 ILE B O 1
ATOM 2516 N N . GLY B 1 134 ? -14 17.141 9.047 1 95.94 134 GLY B N 1
ATOM 2517 C CA . GLY B 1 134 ? -14.805 18.312 8.758 1 95.94 134 GLY B CA 1
ATOM 2518 C C . GLY B 1 134 ? -15.367 18.984 10 1 95.94 134 GLY B C 1
ATOM 2519 O O . GLY B 1 134 ? -15.773 20.141 9.953 1 95.94 134 GLY B O 1
ATOM 2520 N N . THR B 1 135 ? -15.375 18.328 11.148 1 94.31 135 THR B N 1
ATOM 2521 C CA . THR B 1 135 ? -15.922 18.875 12.383 1 94.31 135 THR B CA 1
ATOM 2522 C C . THR B 1 135 ? -14.961 19.906 12.984 1 94.31 135 THR B C 1
ATOM 2524 O O . THR B 1 135 ? -15.375 20.734 13.789 1 94.31 135 THR B O 1
ATOM 2527 N N . PHE B 1 136 ? -13.672 19.859 12.586 1 92.38 136 PHE B N 1
ATOM 2528 C CA . PHE B 1 136 ? -12.742 20.797 13.203 1 92.38 136 PHE B CA 1
ATOM 2529 C C . PHE B 1 136 ? -11.93 21.531 12.148 1 92.38 136 PHE B C 1
ATOM 2531 O O . PHE B 1 136 ? -11.055 22.328 12.477 1 92.38 136 PHE B O 1
ATOM 2538 N N . CYS B 1 137 ? -12.188 21.234 10.898 1 94.38 137 CYS B N 1
ATOM 2539 C CA . CYS B 1 137 ? -11.539 21.891 9.773 1 94.38 137 CYS B CA 1
ATOM 2540 C C . CYS B 1 137 ? -12.578 22.5 8.836 1 94.38 137 CYS B C 1
ATOM 2542 O O . CYS B 1 137 ? -13.398 21.781 8.258 1 94.38 137 CYS B O 1
ATOM 2544 N N . ALA B 1 138 ? -12.578 23.812 8.617 1 94.31 138 ALA B N 1
ATOM 2545 C CA . ALA B 1 138 ? -13.602 24.5 7.84 1 94.31 138 ALA B CA 1
ATOM 2546 C C . ALA B 1 138 ? -13.258 24.5 6.352 1 94.31 138 ALA B C 1
ATOM 2548 O O . ALA B 1 138 ? -14.148 24.594 5.504 1 94.31 138 ALA B O 1
ATOM 2549 N N . ASP B 1 139 ? -12 24.469 5.996 1 95.5 139 ASP B N 1
ATOM 2550 C CA . ASP B 1 139 ? -11.562 24.484 4.605 1 95.5 139 ASP B CA 1
ATOM 2551 C C . ASP B 1 139 ? -11.797 23.125 3.943 1 95.5 139 ASP B C 1
ATOM 2553 O O . ASP B 1 139 ? -11.102 22.156 4.242 1 95.5 139 ASP B O 1
ATOM 2557 N N . VAL B 1 140 ? -12.719 23.078 3.004 1 95.5 140 VAL B N 1
ATOM 2558 C CA . VAL B 1 140 ? -13.156 21.828 2.406 1 95.5 140 VAL B CA 1
ATOM 2559 C C . VAL B 1 140 ? -11.992 21.172 1.651 1 95.5 140 VAL B C 1
ATOM 2561 O O . VAL B 1 140 ? -11.883 19.953 1.594 1 95.5 140 VAL B O 1
ATOM 2564 N N . ASP B 1 141 ? -11.109 21.969 1.047 1 96.06 141 ASP B N 1
ATOM 2565 C CA . ASP B 1 141 ? -9.938 21.422 0.366 1 96.06 141 ASP B CA 1
ATOM 2566 C C . ASP B 1 141 ? -8.969 20.797 1.363 1 96.06 141 ASP B C 1
ATOM 2568 O O . ASP B 1 141 ? -8.359 19.766 1.08 1 96.06 141 ASP B O 1
ATOM 2572 N N . GLU B 1 142 ? -8.852 21.469 2.447 1 96.19 142 GLU B N 1
ATOM 2573 C CA . GLU B 1 142 ? -7.988 20.922 3.492 1 96.19 142 GLU B CA 1
ATOM 2574 C C . GLU B 1 142 ? -8.578 19.656 4.094 1 96.19 142 GLU B C 1
ATOM 2576 O O . GLU B 1 142 ? -7.844 18.719 4.406 1 96.19 142 GLU B O 1
ATOM 2581 N N . VAL B 1 143 ? -9.875 19.578 4.293 1 97 143 VAL B N 1
ATOM 2582 C CA . VAL B 1 143 ? -10.547 18.375 4.773 1 97 143 VAL B CA 1
ATOM 2583 C C . VAL B 1 143 ? -10.234 17.203 3.844 1 97 143 VAL B C 1
ATOM 2585 O O . VAL B 1 143 ? -9.859 16.109 4.305 1 97 143 VAL B O 1
ATOM 2588 N N . GLU B 1 144 ? -10.359 17.438 2.543 1 97.75 144 GLU B N 1
ATOM 2589 C CA . GLU B 1 144 ? -10.109 16.375 1.564 1 97.75 144 GLU B CA 1
ATOM 2590 C C . GLU B 1 144 ? -8.664 15.914 1.616 1 97.75 144 GLU B C 1
ATOM 2592 O O . GLU B 1 144 ? -8.391 14.711 1.594 1 97.75 144 GLU B O 1
ATOM 2597 N N . ALA B 1 145 ? -7.734 16.859 1.688 1 97.06 145 ALA B N 1
ATOM 2598 C CA . ALA B 1 145 ? -6.312 16.531 1.744 1 97.06 145 ALA B CA 1
ATOM 2599 C C . ALA B 1 145 ? -5.977 15.742 3.004 1 97.06 145 ALA B C 1
ATOM 2601 O O . ALA B 1 145 ? -5.273 14.727 2.939 1 97.06 145 ALA B O 1
ATOM 2602 N N . ARG B 1 146 ? -6.48 16.188 4.113 1 97.12 146 ARG B N 1
ATOM 2603 C CA . ARG B 1 146 ? -6.234 15.484 5.367 1 97.12 146 ARG B CA 1
ATOM 2604 C C . ARG B 1 146 ? -6.836 14.086 5.34 1 97.12 146 ARG B C 1
ATOM 2606 O O . ARG B 1 146 ? -6.25 13.141 5.875 1 97.12 146 ARG B O 1
ATOM 2613 N N . SER B 1 147 ? -8.016 13.953 4.766 1 96.94 147 SER B N 1
ATOM 2614 C CA . SER B 1 147 ? -8.641 12.641 4.645 1 96.94 147 SER B CA 1
ATOM 2615 C C . SER B 1 147 ? -7.793 11.703 3.795 1 96.94 147 SER B C 1
ATOM 2617 O O . SER B 1 147 ? -7.59 10.539 4.16 1 96.94 147 SER B O 1
ATOM 2619 N N . LEU B 1 148 ? -7.277 12.211 2.688 1 97.12 148 LEU B N 1
ATOM 2620 C CA . LEU B 1 148 ? -6.402 11.422 1.831 1 97.12 148 LEU B CA 1
ATOM 2621 C C . LEU B 1 148 ? -5.141 11 2.582 1 97.12 148 LEU B C 1
ATOM 2623 O O . LEU B 1 148 ? -4.73 9.844 2.52 1 97.12 148 LEU B O 1
ATOM 2627 N N . ILE B 1 149 ? -4.531 11.93 3.291 1 97.06 149 ILE B N 1
ATOM 2628 C CA . ILE B 1 149 ? -3.326 11.648 4.062 1 97.06 149 ILE B CA 1
ATOM 2629 C C . ILE B 1 149 ? -3.619 10.555 5.094 1 97.06 149 ILE B C 1
ATOM 2631 O O . ILE B 1 149 ? -2.854 9.602 5.227 1 97.06 149 ILE B O 1
ATOM 2635 N N . ALA B 1 150 ? -4.746 10.703 5.781 1 96.25 150 ALA B N 1
ATOM 2636 C CA . ALA B 1 150 ? -5.121 9.734 6.801 1 96.25 150 ALA B CA 1
ATOM 2637 C C . ALA B 1 150 ? -5.277 8.336 6.199 1 96.25 150 ALA B C 1
ATOM 2639 O O . ALA B 1 150 ? -4.789 7.355 6.762 1 96.25 150 ALA B O 1
ATOM 2640 N N . PHE B 1 151 ? -5.957 8.297 5.09 1 95.31 151 PHE B N 1
ATOM 2641 C CA . PHE B 1 151 ? -6.109 7.023 4.391 1 95.31 151 PHE B CA 1
ATOM 2642 C C . PHE B 1 151 ? -4.75 6.441 4.023 1 95.31 151 PHE B C 1
ATOM 2644 O O . PHE B 1 151 ? -4.48 5.266 4.273 1 95.31 151 PHE B O 1
ATOM 2651 N N . CYS B 1 152 ? -3.895 7.227 3.416 1 95.44 152 CYS B N 1
ATOM 2652 C CA . CYS B 1 152 ? -2.59 6.777 2.941 1 95.44 152 CYS B CA 1
ATOM 2653 C C . CYS B 1 152 ? -1.718 6.316 4.102 1 95.44 152 CYS B C 1
ATOM 2655 O O . CYS B 1 152 ? -0.957 5.355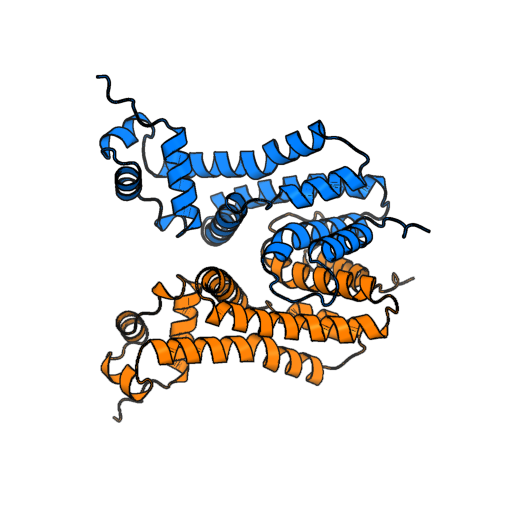 3.967 1 95.44 152 CYS B O 1
ATOM 2657 N N . VAL B 1 153 ? -1.819 6.934 5.23 1 95.69 153 VAL B N 1
ATOM 2658 C CA . VAL B 1 153 ? -1.056 6.516 6.398 1 95.69 153 VAL B CA 1
ATOM 2659 C C . VAL B 1 153 ? -1.59 5.18 6.91 1 95.69 153 VAL B C 1
ATOM 2661 O O . VAL B 1 153 ? -0.815 4.297 7.285 1 95.69 153 VAL B O 1
ATOM 2664 N N . ALA B 1 154 ? -2.875 5.008 6.918 1 93.31 154 ALA B N 1
ATOM 2665 C CA . ALA B 1 154 ? -3.482 3.768 7.387 1 93.31 154 ALA B CA 1
ATOM 2666 C C . ALA B 1 154 ? -3.006 2.576 6.562 1 93.31 154 ALA B C 1
ATOM 2668 O O . ALA B 1 154 ? -2.721 1.508 7.113 1 93.31 154 ALA B O 1
ATOM 2669 N N . ILE B 1 155 ? -2.924 2.721 5.293 1 92.81 15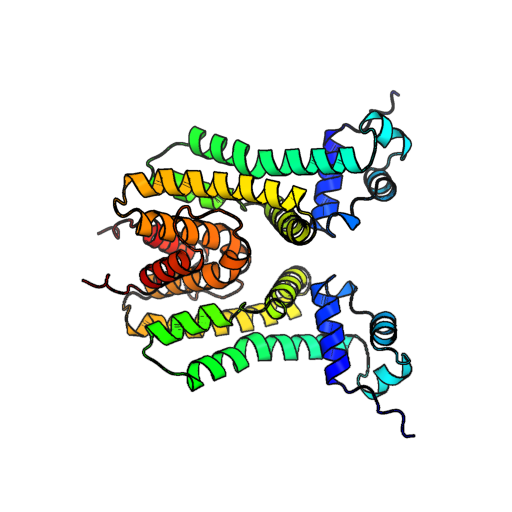5 ILE B N 1
ATOM 2670 C CA . ILE B 1 155 ? -2.518 1.61 4.438 1 92.81 155 ILE B CA 1
ATOM 2671 C C . ILE B 1 155 ? -0.998 1.6 4.289 1 92.81 155 ILE B C 1
ATOM 2673 O O . ILE B 1 155 ? -0.357 0.562 4.48 1 92.81 155 ILE B O 1
ATOM 2677 N N . GLY B 1 156 ? -0.39 2.752 3.979 1 93.06 156 GLY B N 1
ATOM 2678 C CA . GLY B 1 156 ? 1.028 2.865 3.68 1 93.06 156 GLY B CA 1
ATOM 2679 C C . GLY B 1 156 ? 1.916 2.566 4.871 1 93.06 156 GLY B C 1
ATOM 2680 O O . GLY B 1 156 ? 3.059 2.135 4.711 1 93.06 156 GLY B O 1
ATOM 2681 N N . GLY B 1 157 ? 1.39 2.777 6.094 1 92.31 157 GLY B N 1
ATOM 2682 C CA . GLY B 1 157 ? 2.152 2.51 7.305 1 92.31 157 GLY B CA 1
ATOM 2683 C C . GLY B 1 157 ? 2.555 1.053 7.445 1 92.31 157 GLY B C 1
ATOM 2684 O O . GLY B 1 157 ? 3.58 0.743 8.055 1 92.31 157 GLY B O 1
ATOM 2685 N N . HIS B 1 158 ? 1.866 0.182 6.855 1 90.56 158 HIS B N 1
ATOM 2686 C CA . HIS B 1 158 ? 2.133 -1.25 6.934 1 90.56 158 HIS B CA 1
ATOM 2687 C C . HIS B 1 158 ? 3.26 -1.654 5.992 1 90.56 158 HIS B C 1
ATOM 2689 O O . HIS B 1 158 ? 3.781 -2.77 6.082 1 90.56 158 HIS B O 1
ATOM 2695 N N . PHE B 1 159 ? 3.619 -0.713 5.113 1 91.69 159 PHE B N 1
ATOM 2696 C CA . PHE B 1 159 ? 4.625 -1.047 4.113 1 91.69 159 PHE B CA 1
ATOM 2697 C C . PHE B 1 159 ? 5.988 -0.493 4.508 1 91.69 159 PHE B C 1
ATOM 2699 O O . PHE B 1 159 ? 7.012 -0.895 3.953 1 91.69 159 PHE B O 1
ATOM 2706 N N . LEU B 1 160 ? 5.992 0.413 5.418 1 94.56 160 LEU B N 1
ATOM 2707 C CA . LEU B 1 160 ? 7.234 1.096 5.758 1 94.56 160 LEU B CA 1
ATOM 2708 C C . LEU B 1 160 ? 8.109 0.218 6.645 1 94.56 160 LEU B C 1
ATOM 2710 O O . LEU B 1 160 ? 7.695 -0.189 7.73 1 94.56 160 LEU B O 1
ATOM 2714 N N . ALA B 1 161 ? 9.336 -0.047 6.25 1 96.25 161 ALA B N 1
ATOM 2715 C CA . ALA B 1 161 ? 10.281 -0.889 6.984 1 96.25 161 ALA B CA 1
ATOM 2716 C C . ALA B 1 161 ? 11.406 -0.055 7.586 1 96.25 161 ALA B C 1
ATOM 2718 O O . ALA B 1 161 ? 12.297 -0.591 8.25 1 96.25 161 ALA B O 1
ATOM 2719 N N . ALA B 1 162 ? 11.367 1.23 7.492 1 96.44 162 ALA B N 1
ATOM 2720 C CA . ALA B 1 162 ? 12.438 2.113 7.938 1 96.44 162 ALA B CA 1
ATOM 2721 C C . ALA B 1 162 ? 12.516 2.156 9.461 1 96.44 162 ALA B C 1
ATOM 2723 O O . ALA B 1 162 ? 11.508 2.004 10.148 1 96.44 162 ALA B O 1
ATOM 2724 N N . ASP B 1 163 ? 13.711 2.387 9.938 1 96.69 163 ASP B N 1
ATOM 2725 C CA . ASP B 1 163 ? 13.953 2.633 11.359 1 96.69 163 ASP B CA 1
ATOM 2726 C C . ASP B 1 163 ? 13.578 4.062 11.742 1 96.69 163 ASP B C 1
ATOM 2728 O O . ASP B 1 163 ? 13.586 4.961 10.898 1 96.69 163 ASP B O 1
ATOM 2732 N N . HIS B 1 164 ? 13.289 4.238 13.047 1 97.38 164 HIS B N 1
ATOM 2733 C CA . HIS B 1 164 ? 12.875 5.555 13.516 1 97.38 164 HIS B CA 1
ATOM 2734 C C . HIS B 1 164 ? 13.773 6.039 14.648 1 97.38 164 HIS B C 1
ATOM 2736 O O . HIS B 1 164 ? 13.352 6.844 15.484 1 97.38 164 HIS B O 1
ATOM 2742 N N . GLY B 1 165 ? 15.023 5.551 14.703 1 94.75 165 GLY B N 1
ATOM 2743 C CA . GLY B 1 165 ? 15.938 5.938 15.766 1 94.75 165 GLY B CA 1
ATOM 2744 C C . GLY B 1 165 ? 15.453 5.527 17.141 1 94.75 165 GLY B C 1
ATOM 2745 O O . GLY B 1 165 ? 15.141 4.359 17.375 1 94.75 165 GLY B O 1
ATOM 2746 N N . ASP B 1 166 ? 15.328 6.531 18.031 1 94.12 166 ASP B N 1
ATOM 2747 C CA . ASP B 1 166 ? 14.953 6.254 19.406 1 94.12 166 ASP B CA 1
ATOM 2748 C C . ASP B 1 166 ? 13.438 6.215 19.562 1 94.12 166 ASP B C 1
ATOM 2750 O O . ASP B 1 166 ? 12.93 5.953 20.656 1 94.12 166 ASP B O 1
ATOM 2754 N N . ARG B 1 167 ? 12.82 6.34 18.5 1 95.88 167 ARG B N 1
ATOM 2755 C CA . ARG B 1 167 ? 11.359 6.348 18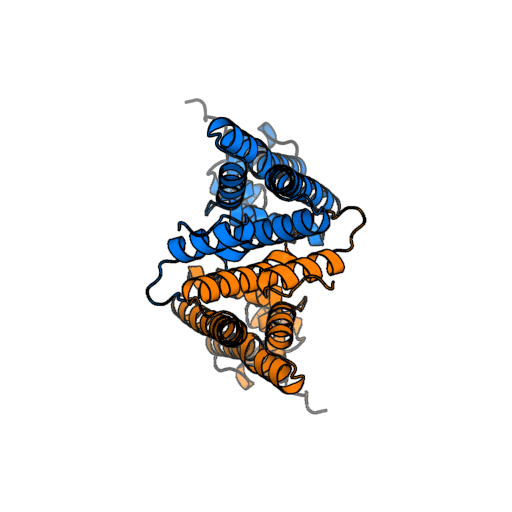.547 1 95.88 167 ARG B CA 1
ATOM 2756 C C . ARG B 1 167 ? 10.789 5 18.125 1 95.88 167 ARG B C 1
ATOM 2758 O O . ARG B 1 167 ? 11.328 4.344 17.234 1 95.88 167 ARG B O 1
ATOM 2765 N N . THR B 1 168 ? 9.75 4.613 18.812 1 95.62 168 THR B N 1
ATOM 2766 C CA . THR B 1 168 ? 9 3.459 18.344 1 95.62 168 THR B CA 1
ATOM 2767 C C . THR B 1 168 ? 8.102 3.844 17.172 1 95.62 168 THR B C 1
ATOM 2769 O O . THR B 1 168 ? 7.77 5.016 16.984 1 95.62 168 THR B O 1
ATOM 2772 N N . ARG B 1 169 ? 7.773 2.898 16.359 1 93.88 169 ARG B N 1
ATOM 2773 C CA . ARG B 1 169 ? 6.828 3.121 15.273 1 93.88 169 ARG B CA 1
ATOM 2774 C C . ARG B 1 169 ? 5.523 3.721 15.797 1 93.88 169 ARG B C 1
ATOM 2776 O O . ARG B 1 169 ? 4.957 4.617 15.172 1 93.88 169 ARG B O 1
ATOM 2783 N N . GLY B 1 170 ? 5.074 3.184 16.953 1 93.06 170 GLY B N 1
ATOM 2784 C CA . GLY B 1 170 ? 3.855 3.684 17.562 1 93.06 170 GLY B CA 1
ATOM 2785 C C . GLY B 1 170 ? 3.92 5.16 17.906 1 93.06 170 GLY B C 1
ATOM 2786 O O . GLY B 1 170 ? 2.955 5.898 17.688 1 93.06 170 GLY B O 1
ATOM 2787 N N . GLN B 1 171 ? 5.043 5.594 18.406 1 95.25 171 GLN B N 1
ATOM 2788 C CA . GLN B 1 171 ? 5.234 7 18.75 1 95.25 171 GLN B CA 1
ATOM 2789 C C . GLN B 1 171 ? 5.203 7.883 17.5 1 95.25 171 GLN B C 1
ATOM 2791 O O . GLN B 1 171 ? 4.602 8.953 17.516 1 95.25 171 GLN B O 1
ATOM 2796 N N . VAL B 1 172 ? 5.828 7.426 16.422 1 96.75 172 VAL B N 1
ATOM 2797 C CA . VAL B 1 172 ? 5.883 8.195 15.188 1 96.75 172 VAL B CA 1
ATOM 2798 C C . VAL B 1 172 ? 4.484 8.289 14.578 1 96.75 172 VAL B C 1
ATOM 2800 O O . VAL B 1 172 ? 4.062 9.367 14.148 1 96.75 172 VAL B O 1
ATOM 2803 N N . LEU B 1 173 ? 3.744 7.223 14.602 1 94.56 173 LEU B N 1
ATOM 2804 C CA . LEU B 1 173 ? 2.391 7.207 14.062 1 94.56 173 LEU B CA 1
ATOM 2805 C C . LEU B 1 173 ? 1.464 8.094 14.883 1 94.56 173 LEU B C 1
ATOM 2807 O O . LEU B 1 173 ? 0.577 8.75 14.336 1 94.56 173 LEU B O 1
ATOM 2811 N N . ALA B 1 174 ? 1.692 8.055 16.188 1 93.25 174 ALA B N 1
ATOM 2812 C CA . ALA B 1 174 ? 0.901 8.93 17.047 1 93.25 174 ALA B CA 1
ATOM 2813 C C . ALA B 1 174 ? 1.141 10.398 16.719 1 93.25 174 ALA B C 1
ATOM 2815 O O . ALA B 1 174 ? 0.194 11.188 16.625 1 93.25 174 ALA B O 1
ATOM 2816 N N . ARG B 1 175 ? 2.383 10.758 16.531 1 95.12 175 ARG B N 1
ATOM 2817 C CA . ARG B 1 175 ? 2.715 12.125 16.172 1 95.12 175 ARG B CA 1
ATOM 2818 C C . ARG B 1 175 ? 2.178 12.477 14.789 1 95.12 175 ARG B C 1
ATOM 2820 O O . ARG B 1 175 ? 1.716 13.594 14.555 1 95.12 175 ARG B O 1
ATOM 2827 N N . ALA B 1 176 ? 2.225 11.523 13.836 1 95.94 176 ALA B N 1
ATOM 2828 C CA . ALA B 1 176 ? 1.656 11.703 12.508 1 95.94 176 ALA B CA 1
ATOM 2829 C C . ALA B 1 176 ? 0.155 11.969 12.586 1 95.94 176 ALA B C 1
ATOM 2831 O O . ALA B 1 176 ? -0.357 12.883 11.93 1 95.94 176 ALA B O 1
ATOM 2832 N N . ALA B 1 177 ? -0.47 11.18 13.438 1 94.88 177 ALA B N 1
ATOM 2833 C CA . ALA B 1 177 ? -1.907 11.367 13.617 1 94.88 177 ALA B CA 1
ATOM 2834 C C . ALA B 1 177 ? -2.215 12.758 14.172 1 94.88 177 ALA B C 1
ATOM 2836 O O . ALA B 1 177 ? -3.174 13.398 13.742 1 94.88 177 ALA B O 1
ATOM 2837 N N . ASP B 1 178 ? -1.427 13.203 15.102 1 94.62 178 ASP B N 1
ATOM 2838 C CA . ASP B 1 178 ? -1.606 14.539 15.664 1 94.62 178 ASP B CA 1
ATOM 2839 C C . ASP B 1 178 ? -1.504 15.609 14.578 1 94.62 178 ASP B C 1
ATOM 2841 O O . ASP B 1 178 ? -2.285 16.562 14.562 1 94.62 178 ASP B O 1
ATOM 2845 N N . LEU B 1 179 ? -0.574 15.43 13.695 1 94.25 179 LEU B N 1
ATOM 2846 C CA . LEU B 1 179 ? -0.384 16.391 12.617 1 94.25 179 LEU B CA 1
ATOM 2847 C C . LEU B 1 179 ? -1.561 16.359 11.648 1 94.25 179 LEU B C 1
ATOM 2849 O O . LEU B 1 179 ? -2.068 17.406 11.242 1 94.25 179 LEU B O 1
ATOM 2853 N N . ILE B 1 180 ? -2.002 15.18 11.281 1 95.56 180 ILE B N 1
ATOM 2854 C CA . ILE B 1 180 ? -3.082 14.992 10.312 1 95.56 180 ILE B CA 1
ATOM 2855 C C . ILE B 1 180 ? -4.375 15.594 10.867 1 95.56 180 ILE B C 1
ATOM 2857 O O . ILE B 1 180 ? -5.105 16.266 10.141 1 95.56 180 ILE B O 1
ATOM 2861 N N . LEU B 1 181 ? -4.57 15.375 12.156 1 93.81 181 LEU B N 1
ATOM 2862 C CA . LEU B 1 181 ? -5.84 15.742 12.766 1 93.81 181 LEU B CA 1
ATOM 2863 C C . LEU B 1 181 ? -5.746 17.109 13.43 1 93.81 181 LEU B C 1
ATOM 2865 O O . LEU B 1 181 ? -6.656 17.516 14.156 1 93.81 181 LEU B O 1
ATOM 2869 N N . ASP B 1 182 ? -4.586 17.859 13.234 1 89 182 ASP B N 1
ATOM 2870 C CA . ASP B 1 182 ? -4.367 19.219 13.734 1 89 182 ASP B CA 1
ATOM 2871 C C . ASP B 1 182 ? -4.602 19.297 15.242 1 89 182 ASP B C 1
ATOM 2873 O O . ASP B 1 182 ? -5.348 20.156 15.711 1 89 182 ASP B O 1
ATOM 2877 N N . ARG B 1 183 ? -4.094 18.281 15.844 1 83.62 183 ARG B N 1
ATOM 2878 C CA . ARG B 1 183 ? -4.152 18.328 17.297 1 83.62 183 ARG B CA 1
ATOM 2879 C C . ARG B 1 183 ? -3.055 19.219 17.875 1 83.62 183 ARG B C 1
ATOM 2881 O O . ARG B 1 183 ? -1.895 19.109 17.469 1 83.62 183 ARG B O 1
ATOM 2888 N N . PRO B 1 184 ? -3.512 20.234 18.625 1 64.94 184 PRO B N 1
ATOM 2889 C CA . PRO B 1 184 ? -2.51 21.109 19.234 1 64.94 184 PRO B CA 1
ATOM 2890 C C . PRO B 1 184 ? -1.476 20.344 20.047 1 64.94 184 PRO B C 1
ATOM 2892 O O . PRO B 1 184 ? -1.769 19.266 20.562 1 64.94 184 PRO B O 1
ATOM 2895 N N . ARG B 1 185 ? -0.075 20.594 19.922 1 63.78 185 ARG B N 1
ATOM 2896 C CA . ARG B 1 185 ? 0.943 20.016 20.797 1 63.78 185 ARG B CA 1
ATOM 2897 C C . ARG B 1 185 ? 0.559 20.172 22.266 1 63.78 185 ARG B C 1
ATOM 2899 O O . ARG B 1 185 ? 0.034 21.203 22.672 1 63.78 185 ARG B O 1
ATOM 2906 N N . PRO B 1 186 ? 0.56 19.031 22.984 1 48.62 186 PRO B N 1
ATOM 2907 C CA . PRO B 1 186 ? 0.337 19.312 24.406 1 48.62 186 PRO B CA 1
ATOM 2908 C C . PRO B 1 186 ? 1.247 20.422 24.938 1 48.62 186 PRO B C 1
ATOM 2910 O O . PRO B 1 186 ? 2.426 20.484 24.578 1 48.62 186 PRO B O 1
ATOM 2913 N N . GLY B 1 187 ? 0.811 21.594 25.078 1 41.16 187 GLY B N 1
ATOM 2914 C CA . GLY B 1 187 ? 1.552 22.578 25.859 1 41.16 187 GLY B CA 1
ATOM 2915 C C . GLY B 1 187 ? 2.297 21.969 27.031 1 41.16 187 GLY B C 1
ATOM 2916 O O . GLY B 1 187 ? 1.946 20.891 27.5 1 41.16 187 GLY B O 1
#

Secondary structure (DSSP, 8-state):
----PPPHHHHHHHHHHHHHHH-GGG--HHHHHHHHTS-THHHHTT-SSHHHHHHHHHHHHHIIIIIHHHHHHHHH---HHHHHHHHHHHHT-STTHHHHHHHHHHHHTT-HHHHHHHHHHHHHHHHHHHHHHTTT---HHHHHHHHHHHHHHHHHTTT-----TTS-HHHHHHHHHHHHTTPPP--/----PPPHHHHHHHHHHHHHHH-GGG--HHHHHHHHTS-THHHHTT-SSHHHHHHHHHHHHHIIIIIHHHHHHHHH---HHHHHHHHHHHHT-STTHHHHHHHHHHHHTT-HHHHHHHHHHHHHHHHHHHHHHTTT---HHHHHHHHHHHHHHHHHTTT-----TTS-HHHHHHHHHHHHTTPPP--

Solvent-accessible surface area (backbone atoms only — not comparable to full-atom values): 20032 Å² total; per-residue (Å²): 130,79,76,76,70,78,50,62,61,56,53,36,52,52,39,44,52,29,21,39,73,56,24,72,84,49,52,38,66,64,60,50,18,56,75,70,71,49,58,57,70,60,45,59,77,66,29,93,46,70,64,54,47,53,50,49,35,51,51,50,50,49,40,56,56,40,55,51,43,56,50,48,36,59,71,71,41,74,57,47,63,54,30,41,53,48,43,34,54,54,58,41,63,37,90,62,52,34,44,36,51,52,29,47,56,58,49,22,76,80,29,69,71,50,32,52,50,48,25,52,49,35,34,51,55,44,47,53,34,35,55,30,45,42,75,81,36,86,51,67,67,54,24,52,12,38,29,51,47,46,53,9,36,37,55,20,55,78,68,62,57,45,80,61,82,94,43,51,69,67,56,39,51,50,49,30,48,32,62,62,63,67,49,76,72,84,123,130,80,77,78,72,77,50,62,64,57,53,36,52,51,38,42,52,29,21,39,72,55,25,73,84,49,52,38,67,65,59,51,19,56,75,71,72,50,57,57,71,60,47,58,77,67,28,94,47,70,64,53,46,53,51,51,35,52,51,49,51,50,40,56,55,40,56,51,41,54,51,48,35,59,72,71,41,74,58,47,63,54,30,41,52,47,42,35,54,55,57,42,62,38,91,62,52,36,44,35,50,52,29,48,56,56,49,22,75,81,30,69,71,50,32,51,50,47,25,51,49,37,34,52,56,43,47,52,32,35,54,31,44,43,74,82,35,86,51,65,68,56,24,52,13,37,29,51,46,47,52,9,36,36,57,21,55,78,70,63,57,44,81,60,81,96,44,52,70,65,57,39,51,50,49,31,49,31,60,61,63,66,48,76,72,83,124

Foldseek 3Di:
DPPPQDDLVLLLLLQLVLCLVPRNVSRDLCVSCVVVVHDSVSVCVNDVDSVRSVVVNLVVLLCQQFVVLLVVLVVVDDALLVSLLSSLCRNCPDPRNLSSLVSLVVVCVPDVVSVVSNVVSVCRSLVSQLVSLVVPDVDSVLSSVLSVQSNCCSNVVVVDPDDDPPDDSVRVVVVVSCVSSVPDDPD/DPPPQDDLVLLLLLQLVLLLVPRNVSRDLCVSCVVVVHDSVSVCVNDVDSVRSVVVNLVVLLCQQFVVLLVVLVVVDDALLVSLLSSLCRNCPDPRNLSSLVSLVVVCVVDVVSVVSNVVSVCRSLVSQLVSLVVPDVDSVLSSVLSVQSNCCSNVVVVDPDDDPPDDSVRVVVVVSCVSSVPDPPD

Organism: NCBI:txid175570

Nearest PDB structures (foldseek):
  5mqq-assembly1_B  TM=6.538E-01  e=1.554E-04  Corynebacterium glutamicum
  2gfn-assembly1_A  TM=6.770E-01  e=4.501E-04  Rhodococcus jostii RHA1
  6o6o-assembly1_B  TM=6.616E-01  e=5.940E-04  Mycobacterium tuberculosis
  4yze-assembly2_B  TM=6.911E-01  e=2.490E-03  Escherichia coli K-12
  4yze-assembly1_C  TM=6.831E-01  e=6.576E-03  Escherichia coli K-12

InterPro domains:
  IPR001647 DNA-binding HTH domain, TetR-type [PF00440] (13-57)
  IPR001647 DNA-binding HTH domain, TetR-type [PS50977] (5-65)
  IPR009057 Homedomain-like superfamily [SSF46689] (5-72)
  IPR050109 HTH-type, TetR-like transcriptional regulator [PTHR30055] (4-186)

Radius of gyration: 22.85 Å; Cα contacts (8 Å, |Δi|>4): 419; chains: 2; bounding box: 50×74×64 Å

=== Feature glossary ===
The record interleaves many kinds of information about one protein. Here is each kind framed as the question it answers.

Q: What does the local fold look like, residue by residue?
A: The Foldseek 3Di string encodes local tertiary geometry as a 20-letter alphabet — one character per residue — derived from the relative positions of nearby Cα atoms. Unlike the amino-acid sequence, 3Di is a direct function of the 3D structure, so two proteins with the same fold have similar 3Di strings even at low sequence identity.

Q: Which residues are in helices, strands, or loops?
A: The SS8 string is DSSP's per-residue secondary-structure call. α-helix (H) means an i→i+4 H-bond ladder; β-strand (E) means the residue participates in a β-sheet; 3₁₀ (G) and π (I) are tighter and wider helices; T/S are turns/bends; '-' is loop.

Q: How big and how compact is the whole molecule?
A: Radius of gyration (Rg) is the root-mean-square distance of Cα atoms from their centroid — a single number for overall size and compactness. A globular domain of N residues has Rg ≈ 2.2·N^0.38 Å; an extended or disordered chain has a much larger Rg. The Cα contact count is the number of residue pairs whose Cα atoms are within 8 Å and are more than four positions apart in sequence — a standard proxy for tertiary packing density. The bounding box is the smallest axis-aligned box enclosing all Cα atoms.

Q: Where is each backbone atom in 3D?
A: Structure coordinates are given as an mmCIF _atom_site loop: one row per atom with element, residue name, chain id, sequence number, and x/y/z position in Å. Only the four main-chain atoms per residue are included here; side chains are omitted to keep the record compact.

Q: What is the amino-acid chain?
A: Primary structure: the covalent order of the twenty standard amino acids along the backbone. Two proteins with the same sequence will (almost always) fold to the same structure; two with 30% identity often share a fold but not the details.

Q: What if only a Cα trace is available?
A: Three-state secondary structure (P-SEA) collapses the eight DSSP classes into helix (a), strand (b), and coil (c). P-SEA assigns these from Cα geometry alone — distances and angles — without requiring backbone oxygens, so it works on any Cα trace.

Q: What family and function is it annotated with?
A: Database cross-references. InterPro integrates a dozen domain/family signature databases into unified entries with residue-range hits. GO terms attach function/process/location labels with evidence codes. CATH codes position the fold in a four-level structural taxonomy. Organism is the NCBI-taxonomy species name.

Q: How confident is the AlphaFold model at each residue?
A: pLDDT is the predicted lDDT-Cα score: AlphaFold's confidence that the local environment of each residue (all inter-atomic distances within 15 Å) is correctly placed. It is a per-residue number between 0 and 100, with higher meaning more reliable.

Q: How mobile is each atom in the crystal?
A: B-factor (Debye–Waller factor) reflects atomic displacement in the crystal lattice. It is an experimental observable (units Å²), not a prediction; low values mean the atom is pinned down, high values mean it moves or is heterogeneous across the crystal.

Q: Which residues are buried vs exposed?
A: SASA measures how much of the protein is reachable by solvent. It is computed by rolling a water-sized probe over the atomic surface and summing the exposed area (Å²). Per-residue SASA distinguishes core (buried, low SASA) from surface (exposed, high SASA) residues; total SASA is a whole-molecule size measure.

Q: What do the diagnostic plots show?
A: Plot images: a contact map (which residues are close in 3D, as an N×N binary image), a Ramachandran scatter (backbone torsion angles, revealing secondary-structure composition at a glance), and — for AlphaFold structures — a PAE heatmap (pairwise prediction confidence).

Q: What known structures does this most resemble?
A: The Foldseek neighbor list gives the closest experimentally determined structures in the PDB, ranked by structural alignment. TM-score near 1 means near-identical fold; near 0.3 means only rough topology match. This is how one finds what a novel AlphaFold prediction most resembles in the solved-structure universe.

Q: Are the domains correctly placed relative to each other?
A: Predicted aligned error is AlphaFold's pairwise confidence. Unlike pLDDT (per-residue), PAE is per-residue-pair and captures whether two parts of the structure are correctly placed relative to each other. Units are ångströms of expected positional error.

Q: What do the rendered images show?
A: Structure images are PyMOL renders from six orthogonal camera directions. Cartoon representation draws helices as coils and strands as arrows; sticks shows the backbone as bonds; surface shows the solvent-excluded envelope. Rainbow coloring maps sequence position to hue (blue→red, N→C); chain coloring assigns a distinct color per polypeptide.

Q: What are the backbone torsion angles?
A: φ (phi) and ψ (psi) are the two rotatable backbone dihedrals per residue: φ is the C(i-1)–N–Cα–C torsion, ψ is the N–Cα–C–N(i+1) torsion, both in degrees on (−180°, 180°]. α-helical residues cluster near (−60°, −45°); β-strand residues near (−120°, +130°). A Ramachandran plot is simply a scatter of (φ, ψ) for every residue.